Protein AF-A0A2V8STG4-F1 (afdb_monomer)

Sequence (491 aa):
MYKKLTRFVPDDHKTALSLASLYEQQGLMVEARQQYLVAAEAYTRAGETREALDVLRRIADLDPTNTQVRLRLADSYARENLPDLAAEAYTEAGERLAARKEFEPALEAFVKALTLRPASHTALHGLLAAHTALGTADDAAEVLEQAVKERPGDLEVRAMLARAYVEAEDAQRAERATHELVTRDPSSFTLFFDVVRLQLRLGSTDDAARLLAWVAELALTGRQAPALVELAQEILARNPEQVEAHRMLVRAYTSLRDEARLRSALEAFVDAAEATGAVEDERRALTRLVRLAPDEPGHRARLEELGGPLLDEEEEAARAAAAELPTFESFMLDDNSTPTPAGPSDAPAPEFEWNSVAEPPRFDADARRPFGRARPRVRVELCRRASARGRRRVLRRPQRSDGRGRRRPGPLRSTAVSRTTAAELSGVRLRRPRAGRGRARRRVARRRRGRRAHAPAGDRERRLLHRAGLRRHRARHARHARATVRPARRD

Mean predicted aligned error: 19.4 Å

Structure (mmCIF, N/CA/C/O backbone):
data_AF-A0A2V8STG4-F1
#
_entry.id   AF-A0A2V8STG4-F1
#
loop_
_atom_site.group_PDB
_atom_site.id
_atom_site.type_symbol
_atom_site.label_atom_id
_atom_site.label_alt_id
_atom_site.label_comp_id
_atom_site.label_asym_id
_atom_site.label_entity_id
_atom_site.label_seq_id
_atom_site.pdbx_PDB_ins_code
_atom_site.Cartn_x
_atom_site.Cartn_y
_atom_site.Cartn_z
_atom_site.occupancy
_atom_site.B_iso_or_equiv
_atom_site.auth_seq_id
_atom_site.auth_comp_id
_atom_site.auth_asym_id
_atom_site.auth_atom_id
_atom_site.pdbx_PDB_model_num
ATOM 1 N N . MET A 1 1 ? 45.892 4.438 -29.913 1.00 76.31 1 MET A N 1
ATOM 2 C CA . MET A 1 1 ? 45.801 3.800 -31.243 1.00 76.31 1 MET A CA 1
ATOM 3 C C . MET A 1 1 ? 44.356 3.826 -31.754 1.00 76.31 1 MET A C 1
ATOM 5 O O . MET A 1 1 ? 44.105 4.562 -32.698 1.00 76.31 1 MET A O 1
ATOM 9 N N . TYR A 1 2 ? 43.387 3.229 -31.049 1.00 75.00 2 TYR A N 1
ATOM 10 C CA . TYR A 1 2 ? 41.956 3.259 -31.420 1.00 75.00 2 TYR A CA 1
ATOM 11 C C . TYR A 1 2 ? 41.330 4.655 -31.642 1.00 75.00 2 TYR A C 1
ATOM 13 O O . TYR A 1 2 ? 40.653 4.849 -32.641 1.00 75.00 2 TYR A O 1
ATOM 21 N N . LYS A 1 3 ? 41.648 5.676 -30.826 1.00 77.69 3 LYS A N 1
ATOM 22 C CA . LYS A 1 3 ? 41.222 7.081 -31.072 1.00 77.69 3 LYS A CA 1
ATOM 23 C C . LYS A 1 3 ? 41.629 7.646 -32.441 1.00 77.69 3 LYS A C 1
ATOM 25 O O . LYS A 1 3 ? 41.015 8.588 -32.926 1.00 77.69 3 LYS A O 1
ATOM 30 N N . LYS A 1 4 ? 42.744 7.165 -33.005 1.00 79.06 4 LYS A N 1
ATOM 31 C CA . LYS A 1 4 ? 43.197 7.585 -34.336 1.00 79.06 4 LYS A CA 1
ATOM 32 C C . LYS A 1 4 ? 42.418 6.820 -35.407 1.00 79.06 4 LYS A C 1
ATOM 34 O O . LYS A 1 4 ? 42.014 7.437 -36.379 1.00 79.06 4 LYS A O 1
ATOM 39 N N . LEU A 1 5 ? 42.148 5.530 -35.191 1.00 76.19 5 LEU A N 1
ATOM 40 C CA . LEU A 1 5 ? 41.366 4.693 -36.109 1.00 76.19 5 LEU A CA 1
ATOM 41 C C . LEU A 1 5 ? 39.937 5.211 -36.303 1.00 76.19 5 LEU A C 1
ATOM 43 O O . LEU A 1 5 ? 39.507 5.341 -37.442 1.00 76.19 5 LEU A O 1
ATOM 47 N N . THR A 1 6 ? 39.260 5.635 -35.233 1.00 73.56 6 THR A N 1
ATOM 48 C CA . THR A 1 6 ? 37.904 6.207 -35.330 1.00 73.56 6 THR A CA 1
ATOM 49 C C . THR A 1 6 ? 37.845 7.522 -36.116 1.00 73.56 6 THR A C 1
ATOM 51 O O . THR A 1 6 ? 36.788 7.891 -36.616 1.00 73.56 6 THR A O 1
ATOM 54 N N . ARG A 1 7 ? 38.971 8.238 -36.275 1.00 74.88 7 ARG A N 1
ATOM 55 C CA . ARG A 1 7 ? 39.051 9.431 -37.141 1.00 74.88 7 ARG A CA 1
ATOM 56 C C . ARG A 1 7 ? 39.187 9.083 -38.623 1.00 74.88 7 ARG A C 1
ATOM 58 O O . ARG A 1 7 ? 38.776 9.882 -39.454 1.00 74.88 7 ARG A O 1
ATOM 65 N N . PHE A 1 8 ? 39.789 7.937 -38.942 1.00 76.31 8 PHE A N 1
ATOM 66 C CA . PHE A 1 8 ? 40.005 7.491 -40.322 1.00 76.31 8 PHE A CA 1
ATOM 67 C C . PHE A 1 8 ? 38.845 6.645 -40.850 1.00 76.31 8 PHE A C 1
ATOM 69 O O . PHE A 1 8 ? 38.534 6.728 -42.034 1.00 76.31 8 PHE A O 1
ATOM 76 N N . VAL A 1 9 ? 38.186 5.873 -39.980 1.00 74.31 9 VAL A N 1
ATOM 77 C CA . VAL A 1 9 ? 36.999 5.076 -40.316 1.00 74.31 9 VAL A CA 1
ATOM 78 C C . VAL A 1 9 ? 35.902 5.355 -39.279 1.00 74.31 9 VAL A C 1
ATOM 80 O O . VAL A 1 9 ? 35.802 4.644 -38.281 1.00 74.31 9 VAL A O 1
ATOM 83 N N . PRO A 1 10 ? 35.095 6.416 -39.472 1.00 69.00 10 PRO A N 1
ATOM 84 C CA . PRO A 1 10 ? 34.088 6.831 -38.490 1.00 69.00 10 PRO A CA 1
ATOM 85 C C . PRO A 1 10 ? 32.923 5.847 -38.298 1.00 69.00 10 PRO A C 1
ATOM 87 O O . PRO A 1 10 ? 32.288 5.868 -37.249 1.00 69.00 10 PRO A O 1
ATOM 90 N N . ASP A 1 11 ? 32.643 4.995 -39.289 1.00 69.81 11 ASP A N 1
ATOM 91 C CA . ASP A 1 11 ? 31.521 4.039 -39.271 1.00 69.81 11 ASP A CA 1
ATOM 92 C C . ASP A 1 11 ? 31.911 2.621 -38.816 1.00 69.81 11 ASP A C 1
ATOM 94 O O . ASP A 1 11 ? 31.070 1.719 -38.803 1.00 69.81 11 ASP A O 1
ATOM 98 N N . ASP A 1 12 ? 33.166 2.398 -38.415 1.00 82.00 12 ASP A N 1
ATOM 99 C CA . ASP A 1 12 ? 33.587 1.095 -37.902 1.00 82.00 12 ASP A CA 1
ATOM 100 C C . ASP A 1 12 ? 33.153 0.904 -36.439 1.00 82.00 12 ASP A C 1
ATOM 102 O O . ASP A 1 12 ? 33.809 1.313 -35.475 1.00 82.00 12 ASP A O 1
ATOM 106 N N . HIS A 1 13 ? 32.013 0.237 -36.280 1.00 80.56 13 HIS A N 1
ATOM 107 C CA . HIS A 1 13 ? 31.417 -0.095 -34.991 1.00 80.56 13 HIS A CA 1
ATOM 108 C C . HIS A 1 13 ? 32.303 -1.019 -34.133 1.00 80.56 13 HIS A C 1
ATOM 110 O O . HIS A 1 13 ? 32.198 -0.978 -32.905 1.00 80.56 13 HIS A O 1
ATOM 116 N N . LYS A 1 14 ? 33.226 -1.800 -34.722 1.00 85.19 14 LYS A N 1
ATOM 117 C CA . LYS A 1 14 ? 34.108 -2.723 -33.975 1.00 85.19 14 LYS A CA 1
ATOM 118 C C . LYS A 1 14 ? 35.237 -1.985 -33.265 1.00 85.19 14 LYS A C 1
ATOM 120 O O . LYS A 1 14 ? 35.547 -2.285 -32.106 1.00 85.19 14 LYS A O 1
ATOM 125 N N . THR A 1 15 ? 35.839 -0.993 -33.923 1.00 86.19 15 THR A N 1
ATOM 126 C CA . THR A 1 15 ? 36.850 -0.134 -33.287 1.00 86.19 15 THR A CA 1
ATOM 127 C C . THR A 1 15 ? 36.235 0.797 -32.249 1.00 86.19 15 THR A C 1
ATOM 129 O O . THR A 1 15 ? 36.846 0.992 -31.196 1.00 86.19 15 THR A O 1
ATOM 132 N N . ALA A 1 16 ? 35.019 1.304 -32.483 1.00 84.94 16 ALA A N 1
ATOM 133 C CA . ALA A 1 16 ? 34.261 2.056 -31.479 1.00 84.94 16 ALA A CA 1
ATOM 134 C C . ALA A 1 16 ? 33.945 1.200 -30.237 1.00 84.94 16 ALA A C 1
ATOM 136 O O . ALA A 1 16 ? 34.174 1.647 -29.112 1.00 84.94 16 ALA A O 1
ATOM 137 N N . LEU A 1 17 ? 33.517 -0.054 -30.430 1.00 88.69 17 LEU A N 1
ATOM 138 C CA . LEU A 1 17 ? 33.243 -0.995 -29.340 1.00 88.69 17 LEU A CA 1
ATOM 139 C C . LEU A 1 17 ? 34.501 -1.322 -28.523 1.00 88.69 17 LEU A C 1
ATOM 141 O O . LEU A 1 17 ? 34.484 -1.256 -27.296 1.00 88.69 17 LEU A O 1
ATOM 145 N N . SER A 1 18 ? 35.613 -1.607 -29.205 1.00 89.25 18 SER A N 1
ATOM 146 C CA . SER A 1 18 ? 36.900 -1.908 -28.559 1.00 89.25 18 SER A CA 1
ATOM 147 C C . SER A 1 18 ? 37.442 -0.707 -27.776 1.00 89.25 18 SER A C 1
ATOM 149 O O . SER A 1 18 ? 38.043 -0.854 -26.712 1.00 89.25 18 SER A O 1
ATOM 151 N N . LEU A 1 19 ? 37.225 0.511 -28.283 1.00 88.19 19 LEU A N 1
ATOM 152 C CA . LEU A 1 19 ? 37.578 1.734 -27.569 1.00 88.19 19 LEU A CA 1
ATOM 153 C C . LEU A 1 19 ? 36.700 1.927 -26.323 1.00 88.19 19 LEU A C 1
ATOM 155 O O . 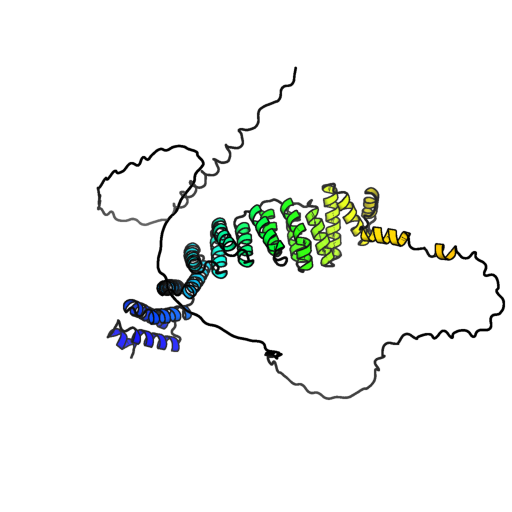LEU A 1 19 ? 37.218 2.310 -25.275 1.00 88.19 19 LEU A O 1
ATOM 159 N N . ALA A 1 20 ? 35.402 1.638 -26.425 1.00 89.94 20 ALA A N 1
ATOM 160 C CA . ALA A 1 20 ? 34.469 1.724 -25.309 1.00 89.94 20 ALA A CA 1
ATOM 161 C C . ALA A 1 20 ? 34.821 0.741 -24.179 1.00 89.94 20 ALA A C 1
ATOM 163 O O . ALA A 1 20 ? 34.893 1.152 -23.021 1.00 89.94 20 ALA A O 1
ATOM 164 N N . SER A 1 21 ? 35.153 -0.513 -24.509 1.00 90.25 21 SER A N 1
ATOM 165 C CA . SER A 1 21 ? 35.568 -1.513 -23.516 1.00 90.25 21 SER A CA 1
ATOM 166 C C . SER A 1 21 ? 36.884 -1.153 -22.821 1.00 90.25 21 SER A C 1
ATOM 168 O O . SER A 1 21 ? 37.057 -1.429 -21.637 1.00 90.25 21 SER A O 1
ATOM 170 N N . LEU A 1 22 ? 37.815 -0.504 -23.530 1.00 91.00 22 LEU A N 1
ATOM 171 C CA . LEU A 1 22 ? 39.060 -0.017 -22.926 1.00 91.00 22 LEU A CA 1
ATOM 172 C C . LEU A 1 22 ? 38.809 1.131 -21.944 1.00 91.00 22 LEU A C 1
ATOM 174 O O . LEU A 1 22 ? 39.440 1.175 -20.891 1.00 91.00 22 LEU A O 1
ATOM 178 N N . TYR A 1 23 ? 37.889 2.046 -22.257 1.00 92.12 23 TYR A N 1
ATOM 179 C CA . TYR A 1 23 ? 37.500 3.093 -21.311 1.00 92.12 23 TYR A CA 1
ATOM 180 C C . TYR A 1 23 ? 36.782 2.538 -20.088 1.00 92.12 23 TYR A C 1
ATOM 182 O O . TYR A 1 23 ? 37.031 2.999 -18.978 1.00 92.12 23 TYR A O 1
ATOM 190 N N . GLU A 1 24 ? 35.944 1.522 -20.279 1.00 91.50 24 GLU A N 1
ATOM 191 C CA . GLU A 1 24 ? 35.280 0.829 -19.182 1.00 91.50 24 GLU A CA 1
ATOM 192 C C . GLU A 1 24 ? 36.296 0.174 -18.234 1.00 91.50 24 GLU A C 1
ATOM 194 O O . GLU A 1 24 ? 36.226 0.380 -17.025 1.00 91.50 24 GLU A O 1
ATOM 199 N N . GLN A 1 25 ? 37.303 -0.527 -18.770 1.00 92.00 25 GLN A N 1
ATOM 200 C CA . GLN A 1 25 ? 38.393 -1.105 -17.969 1.00 92.00 25 GLN A CA 1
ATOM 201 C C . GLN A 1 25 ? 39.206 -0.049 -17.208 1.00 92.00 25 GLN A C 1
ATOM 203 O O . GLN A 1 25 ? 39.742 -0.330 -16.139 1.00 92.00 25 GLN A O 1
ATOM 208 N N . GLN A 1 26 ? 39.300 1.166 -17.749 1.00 92.50 26 GLN A N 1
ATOM 209 C CA . GLN A 1 26 ? 39.974 2.300 -17.111 1.00 92.50 26 GLN A CA 1
ATOM 210 C C . GLN A 1 26 ? 39.094 3.026 -16.079 1.00 92.50 26 GLN A C 1
ATOM 212 O O . GLN A 1 26 ? 39.573 3.954 -15.432 1.00 92.50 26 GLN A O 1
ATOM 217 N N . GLY A 1 27 ? 37.822 2.640 -15.924 1.00 89.56 27 GLY A N 1
ATOM 218 C CA . GLY A 1 27 ? 36.860 3.305 -15.038 1.00 89.56 27 GLY A CA 1
ATOM 219 C C . GLY A 1 27 ? 36.310 4.630 -15.581 1.00 89.56 27 GLY A C 1
ATOM 220 O O . GLY A 1 27 ? 35.615 5.352 -14.867 1.00 89.56 27 GLY A O 1
ATOM 221 N N . LEU A 1 28 ? 36.587 4.961 -16.845 1.00 90.88 28 LEU A N 1
ATOM 222 C CA . LEU A 1 28 ? 36.121 6.177 -17.516 1.00 90.88 28 LEU A CA 1
ATOM 223 C C . LEU A 1 28 ? 34.695 5.975 -18.050 1.00 90.88 28 LEU A C 1
ATOM 225 O O . LEU A 1 28 ? 34.463 5.823 -19.251 1.00 90.88 28 LEU A O 1
ATOM 229 N N . MET A 1 29 ? 33.727 5.925 -17.130 1.00 86.81 29 MET A N 1
ATOM 230 C CA . MET A 1 29 ? 32.341 5.528 -17.423 1.00 86.81 29 MET A CA 1
ATOM 231 C C . MET A 1 29 ? 31.630 6.467 -18.409 1.00 86.81 29 MET A C 1
ATOM 233 O O . MET A 1 29 ? 30.839 6.017 -19.239 1.00 86.81 29 MET A O 1
ATOM 237 N N . VAL A 1 30 ? 31.911 7.773 -18.354 1.00 87.88 30 VAL A N 1
ATOM 238 C CA . VAL A 1 30 ? 31.262 8.772 -19.220 1.00 87.88 30 VAL A CA 1
ATOM 239 C C . VAL A 1 30 ? 31.726 8.614 -20.669 1.00 87.88 30 VAL A C 1
ATOM 241 O O . VAL A 1 30 ? 30.902 8.604 -21.588 1.00 87.88 30 VAL A O 1
ATOM 244 N N . GLU A 1 31 ? 33.031 8.451 -20.876 1.00 88.94 31 GLU A N 1
ATOM 245 C CA . GLU A 1 31 ? 33.661 8.244 -22.177 1.00 88.94 31 GLU A CA 1
ATOM 246 C C . GLU A 1 31 ? 33.313 6.872 -22.756 1.00 88.94 31 GLU A C 1
ATOM 248 O O . GLU A 1 31 ? 32.994 6.777 -23.944 1.00 88.94 31 GLU A O 1
ATOM 253 N N . ALA A 1 32 ? 33.309 5.827 -21.921 1.00 90.12 32 ALA A N 1
ATOM 254 C CA . ALA A 1 32 ? 32.867 4.489 -22.306 1.00 90.12 32 ALA A CA 1
ATOM 255 C C . ALA A 1 32 ? 31.435 4.535 -22.852 1.00 90.12 32 ALA A C 1
ATOM 257 O O . ALA A 1 32 ? 31.185 4.100 -23.976 1.00 90.12 32 ALA A O 1
ATOM 258 N N . ARG A 1 33 ? 30.510 5.166 -22.115 1.00 88.00 33 ARG A N 1
ATOM 259 C CA . ARG A 1 33 ? 29.108 5.335 -22.523 1.00 88.00 33 ARG A CA 1
ATOM 260 C C . ARG A 1 33 ? 28.967 6.037 -23.872 1.00 88.00 33 ARG A C 1
ATOM 262 O O . ARG A 1 33 ? 28.189 5.593 -24.712 1.00 88.00 33 ARG A O 1
ATOM 269 N N . GLN A 1 34 ? 29.695 7.134 -24.088 1.00 87.44 34 GLN A N 1
ATOM 270 C CA . GLN A 1 34 ? 29.643 7.870 -25.356 1.00 87.44 34 GLN A CA 1
ATOM 271 C C . GLN A 1 34 ? 30.086 7.000 -26.536 1.00 87.44 34 GLN A C 1
ATOM 273 O O . GLN A 1 34 ? 29.432 7.008 -27.575 1.00 87.44 34 GLN A O 1
ATOM 278 N N . GLN A 1 35 ? 31.168 6.233 -26.378 1.00 89.19 35 GLN A N 1
ATOM 279 C CA . GLN A 1 35 ? 31.650 5.351 -27.44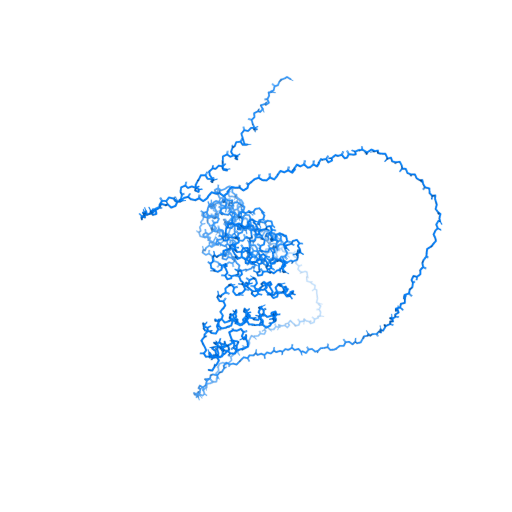3 1.00 89.19 35 GLN A CA 1
ATOM 280 C C . GLN A 1 35 ? 30.721 4.157 -27.675 1.00 89.19 35 GLN A C 1
ATOM 282 O O . GLN A 1 35 ? 30.473 3.798 -28.824 1.00 89.19 35 GLN A O 1
ATOM 287 N N . TYR A 1 36 ? 30.141 3.593 -26.614 1.00 91.31 36 TYR A N 1
ATOM 288 C CA . TYR A 1 36 ? 29.130 2.551 -26.751 1.00 91.31 36 TYR A CA 1
ATOM 289 C C . TYR A 1 36 ? 27.875 3.055 -27.480 1.00 91.31 36 TYR A C 1
ATOM 291 O O . TYR A 1 36 ? 27.340 2.327 -28.310 1.00 91.31 36 TYR A O 1
ATOM 299 N N . LEU A 1 37 ? 27.421 4.295 -27.249 1.00 88.25 37 LEU A N 1
ATOM 300 C CA . LEU A 1 37 ? 26.289 4.872 -27.992 1.00 88.25 37 LEU A CA 1
ATOM 301 C C . LEU A 1 37 ? 26.578 4.970 -29.496 1.00 88.25 37 LEU A C 1
ATOM 303 O O . LEU A 1 37 ? 25.735 4.582 -30.302 1.00 88.25 37 LEU A O 1
ATOM 307 N N . VAL A 1 38 ? 27.777 5.431 -29.868 1.00 88.44 38 VAL A N 1
ATOM 308 C CA . VAL A 1 38 ? 28.204 5.491 -31.277 1.00 88.44 38 VAL A CA 1
ATOM 309 C C . VAL A 1 38 ? 28.237 4.091 -31.893 1.00 88.44 38 VAL A C 1
ATOM 311 O O . VAL A 1 38 ? 27.729 3.896 -32.998 1.00 88.44 38 VAL A O 1
ATOM 314 N N . ALA A 1 39 ? 28.779 3.106 -31.169 1.00 89.50 39 ALA A N 1
ATOM 315 C CA . ALA A 1 39 ? 28.804 1.718 -31.619 1.00 89.50 39 ALA A CA 1
ATOM 316 C C . ALA A 1 39 ? 27.383 1.156 -31.802 1.00 89.50 39 ALA A C 1
ATOM 318 O O . ALA A 1 39 ? 27.086 0.602 -32.856 1.00 89.50 39 ALA A O 1
ATOM 319 N N . ALA A 1 40 ? 26.481 1.354 -30.833 1.00 88.69 40 ALA A N 1
ATOM 320 C CA . ALA A 1 40 ? 25.094 0.889 -30.904 1.00 88.69 40 ALA A CA 1
ATOM 321 C C . ALA A 1 40 ? 24.333 1.486 -32.098 1.00 88.69 40 ALA A C 1
ATOM 323 O O . ALA A 1 40 ? 23.636 0.768 -32.817 1.00 88.69 40 ALA A O 1
ATOM 324 N N . GLU A 1 41 ? 24.476 2.791 -32.348 1.00 86.50 41 GLU A N 1
ATOM 325 C CA . GLU A 1 41 ? 23.840 3.458 -33.491 1.00 86.50 41 GLU A CA 1
ATOM 326 C C . GLU A 1 41 ? 24.407 2.969 -34.831 1.00 86.50 41 GLU A C 1
ATOM 328 O O . GLU A 1 41 ? 23.665 2.843 -35.807 1.00 86.50 41 GLU A O 1
ATOM 333 N N . ALA A 1 42 ? 25.702 2.655 -34.893 1.00 87.88 42 ALA A N 1
ATOM 334 C CA . ALA A 1 42 ? 26.329 2.080 -36.078 1.00 87.88 42 ALA A CA 1
ATOM 335 C C . ALA A 1 42 ? 25.895 0.620 -36.327 1.00 87.88 42 ALA A C 1
ATOM 337 O O . ALA A 1 42 ? 25.527 0.306 -37.458 1.00 87.88 42 ALA A O 1
ATOM 338 N N . TYR A 1 43 ? 25.820 -0.234 -35.297 1.00 89.19 43 TYR A N 1
ATOM 339 C CA . TYR A 1 43 ? 25.263 -1.594 -35.415 1.00 89.19 43 TYR A CA 1
ATOM 340 C C . TYR A 1 43 ? 23.790 -1.573 -35.848 1.00 89.19 43 TYR A C 1
ATOM 342 O O . TYR A 1 43 ? 23.387 -2.316 -36.742 1.00 89.19 43 TYR A O 1
ATOM 350 N N . THR A 1 44 ? 22.997 -0.645 -35.301 1.00 86.75 44 THR A N 1
ATOM 351 C CA . THR A 1 44 ? 21.588 -0.467 -35.694 1.00 86.75 44 THR A CA 1
ATOM 352 C C . THR A 1 44 ? 21.461 -0.065 -37.168 1.00 86.75 44 THR A C 1
ATOM 354 O O . THR A 1 44 ? 20.591 -0.572 -37.871 1.00 86.75 44 THR A O 1
ATOM 357 N N . ARG A 1 45 ? 22.336 0.826 -37.665 1.00 87.00 45 ARG A N 1
ATOM 358 C CA . ARG A 1 45 ? 22.381 1.213 -39.089 1.00 87.00 45 ARG A CA 1
ATOM 359 C C . ARG A 1 45 ? 22.851 0.076 -39.997 1.00 87.00 45 ARG A C 1
ATOM 361 O O . ARG A 1 45 ? 22.378 -0.014 -41.125 1.00 87.00 45 ARG A O 1
ATOM 368 N N . ALA A 1 46 ? 23.755 -0.771 -39.511 1.00 87.50 46 ALA A N 1
ATOM 369 C CA . ALA A 1 46 ? 24.244 -1.946 -40.228 1.00 87.50 46 ALA A CA 1
ATOM 370 C C . ALA A 1 46 ? 23.213 -3.092 -40.286 1.00 87.50 46 ALA A C 1
ATOM 372 O O . ALA A 1 46 ? 23.372 -4.010 -41.086 1.00 87.50 46 ALA A O 1
ATOM 373 N N . GLY A 1 47 ? 22.149 -3.035 -39.475 1.00 85.50 47 GLY A N 1
ATOM 374 C CA . GLY A 1 47 ? 21.155 -4.107 -39.356 1.00 85.50 47 GLY A CA 1
ATOM 375 C C . GLY A 1 47 ? 21.614 -5.280 -38.483 1.00 85.50 47 GLY A C 1
ATOM 376 O O . GLY A 1 47 ? 20.945 -6.309 -38.435 1.00 85.50 47 GLY A O 1
ATOM 377 N N . GLU A 1 48 ? 22.737 -5.128 -37.781 1.00 88.38 48 GLU A N 1
ATOM 378 C CA . GLU A 1 48 ? 23.279 -6.096 -36.825 1.00 88.38 48 GLU A CA 1
ATOM 379 C C . GLU A 1 48 ? 22.563 -5.925 -35.473 1.00 88.38 48 GLU A C 1
ATOM 381 O O . GLU A 1 48 ? 23.082 -5.339 -34.518 1.00 88.38 48 GLU A O 1
ATOM 386 N N . THR A 1 49 ? 21.294 -6.352 -35.411 1.00 85.38 49 THR A N 1
ATOM 387 C CA . THR A 1 49 ? 20.425 -6.035 -34.266 1.00 85.38 49 THR A CA 1
ATOM 388 C C . THR A 1 49 ? 20.860 -6.710 -32.966 1.00 85.38 49 THR A C 1
ATOM 390 O O . THR A 1 49 ? 20.667 -6.144 -31.892 1.00 85.38 49 THR A O 1
ATOM 393 N N . ARG A 1 50 ? 21.458 -7.905 -33.025 1.00 86.56 50 ARG A N 1
ATOM 394 C CA . ARG A 1 50 ? 21.868 -8.648 -31.819 1.00 86.56 50 ARG A CA 1
ATOM 395 C C . ARG A 1 50 ? 23.024 -7.949 -31.113 1.00 86.56 50 ARG A C 1
ATOM 397 O O . ARG A 1 50 ? 22.956 -7.692 -29.917 1.00 86.56 50 ARG A O 1
ATOM 404 N N . GLU A 1 51 ? 24.030 -7.563 -31.881 1.00 88.50 51 GLU A N 1
ATOM 405 C CA . GLU A 1 51 ? 25.189 -6.812 -31.424 1.00 88.50 51 GLU A CA 1
ATOM 406 C C . GLU A 1 51 ? 24.761 -5.430 -30.915 1.00 88.50 51 GLU A C 1
ATOM 408 O O . GLU A 1 51 ? 25.205 -4.993 -29.853 1.00 88.50 51 GLU A O 1
ATOM 413 N N . ALA A 1 52 ? 23.825 -4.764 -31.606 1.00 88.44 52 ALA A N 1
ATOM 414 C CA . ALA A 1 52 ? 23.248 -3.507 -31.132 1.00 88.44 52 ALA A CA 1
ATOM 415 C C . ALA A 1 52 ? 22.566 -3.657 -29.758 1.00 88.44 52 ALA A C 1
ATOM 417 O O . ALA A 1 52 ? 22.758 -2.805 -28.887 1.00 88.44 52 ALA A O 1
ATOM 418 N N . LEU A 1 53 ? 21.799 -4.732 -29.546 1.00 89.00 53 LEU A N 1
ATOM 419 C CA . LEU A 1 53 ? 21.137 -5.025 -28.270 1.00 89.00 53 LEU A CA 1
ATOM 420 C C . LEU A 1 53 ? 22.141 -5.290 -27.145 1.00 89.00 53 LEU A C 1
ATOM 422 O O . LEU A 1 53 ? 21.976 -4.744 -26.054 1.00 89.00 53 LEU A O 1
ATOM 426 N N . ASP A 1 54 ? 23.195 -6.063 -27.408 1.00 89.69 54 ASP A N 1
ATOM 427 C CA . ASP A 1 54 ? 24.243 -6.343 -26.420 1.00 89.69 54 ASP A CA 1
ATOM 428 C C . ASP A 1 54 ? 24.963 -5.060 -25.987 1.00 89.69 54 ASP A C 1
ATOM 430 O O . ASP A 1 54 ? 25.184 -4.826 -24.793 1.00 89.69 54 ASP A O 1
ATOM 434 N N . VAL A 1 55 ? 25.267 -4.178 -26.946 1.00 90.44 55 VAL A N 1
ATOM 435 C CA . VAL A 1 55 ? 25.872 -2.874 -26.656 1.00 90.44 55 VAL A CA 1
ATOM 436 C C . VAL A 1 55 ? 24.911 -1.983 -25.868 1.00 90.44 55 VAL A C 1
ATOM 438 O O . VAL A 1 55 ? 25.315 -1.386 -24.871 1.00 90.44 55 VAL A O 1
ATOM 441 N N . LEU A 1 56 ? 23.633 -1.909 -26.255 1.00 90.00 56 LEU A N 1
ATOM 442 C CA . LEU A 1 56 ? 22.622 -1.135 -25.525 1.00 90.00 56 LEU A CA 1
ATOM 443 C C . LEU A 1 56 ? 22.420 -1.648 -24.095 1.00 90.00 56 LEU A C 1
ATOM 445 O O . LEU A 1 56 ? 22.295 -0.835 -23.176 1.00 90.00 56 LEU A O 1
ATOM 449 N N . ARG A 1 57 ? 22.443 -2.970 -23.886 1.00 90.00 57 ARG A N 1
ATOM 450 C CA . ARG A 1 57 ? 22.399 -3.569 -22.548 1.00 90.00 57 ARG A CA 1
ATOM 451 C C . ARG A 1 57 ? 23.602 -3.129 -21.727 1.00 90.00 57 ARG A C 1
ATOM 453 O O . ARG A 1 57 ? 23.429 -2.673 -20.602 1.00 90.00 57 ARG A O 1
ATOM 460 N N . ARG A 1 58 ? 24.807 -3.153 -22.311 1.00 89.44 58 ARG A N 1
ATOM 461 C CA . ARG A 1 58 ? 26.010 -2.701 -21.603 1.00 89.44 58 ARG A CA 1
ATOM 462 C C . ARG A 1 58 ? 25.929 -1.233 -21.199 1.00 89.44 58 ARG A C 1
ATOM 464 O O . ARG A 1 58 ? 26.336 -0.880 -20.098 1.00 89.44 58 ARG A O 1
ATOM 471 N N . ILE A 1 59 ? 25.359 -0.381 -22.049 1.00 89.31 59 ILE A N 1
ATOM 472 C CA . ILE A 1 59 ? 25.126 1.029 -21.711 1.00 89.31 59 ILE A CA 1
ATOM 473 C C . ILE A 1 59 ? 24.143 1.161 -20.543 1.00 89.31 59 ILE A C 1
ATOM 475 O O . ILE A 1 59 ? 24.384 1.967 -19.645 1.00 89.31 59 ILE A O 1
ATOM 479 N N . ALA A 1 60 ? 23.052 0.391 -20.551 1.00 87.31 60 ALA A N 1
ATOM 480 C CA . ALA A 1 60 ? 22.053 0.410 -19.485 1.00 87.31 60 ALA A CA 1
ATOM 481 C C . ALA A 1 60 ? 22.611 -0.091 -18.139 1.00 87.31 60 ALA A C 1
ATOM 483 O O . ALA A 1 60 ? 22.214 0.430 -17.095 1.00 87.31 60 ALA A O 1
ATOM 484 N N . ASP A 1 61 ? 23.550 -1.042 -18.166 1.00 86.31 61 ASP A N 1
ATOM 485 C CA . ASP A 1 61 ? 24.263 -1.537 -16.981 1.00 86.31 61 ASP A CA 1
ATOM 486 C C . ASP A 1 61 ? 25.244 -0.490 -16.423 1.00 86.31 61 ASP A C 1
ATOM 488 O O . ASP A 1 61 ? 25.337 -0.299 -15.211 1.00 86.31 61 ASP A O 1
ATOM 492 N N . LEU A 1 62 ? 25.977 0.203 -17.306 1.00 85.69 62 LEU A N 1
ATOM 493 C CA . LEU A 1 62 ? 26.973 1.218 -16.932 1.00 85.69 62 LEU A CA 1
ATOM 494 C C . LEU A 1 62 ? 26.347 2.502 -16.401 1.00 85.69 62 LEU A C 1
ATOM 496 O O . LEU A 1 62 ? 26.883 3.138 -15.494 1.00 85.69 62 LEU A O 1
ATOM 500 N N . ASP A 1 63 ? 25.223 2.899 -16.988 1.00 83.19 63 ASP A N 1
ATOM 501 C CA . ASP A 1 63 ? 24.460 4.054 -16.558 1.00 83.19 63 ASP A CA 1
ATOM 502 C C . ASP A 1 63 ? 23.007 3.650 -16.328 1.00 83.19 63 ASP A C 1
ATOM 504 O O . ASP A 1 63 ? 22.137 3.922 -17.169 1.00 83.19 63 ASP A O 1
ATOM 508 N N . PRO A 1 64 ? 22.712 3.068 -15.148 1.00 82.75 64 PRO A N 1
ATOM 509 C CA . PRO A 1 64 ? 21.348 2.753 -14.781 1.00 82.75 64 PRO A CA 1
ATOM 510 C C . PRO A 1 64 ? 20.459 3.985 -14.883 1.00 82.75 64 PRO A C 1
ATOM 512 O O . PRO A 1 64 ? 19.278 3.830 -15.171 1.00 82.75 64 PRO A O 1
ATOM 515 N N . THR A 1 65 ? 21.011 5.197 -14.703 1.00 84.56 65 THR A N 1
ATOM 516 C CA . THR A 1 65 ? 20.270 6.459 -14.698 1.00 84.56 65 THR A CA 1
ATOM 517 C C . THR A 1 65 ? 19.723 6.901 -16.036 1.00 84.56 65 THR A C 1
ATOM 519 O O . THR A 1 65 ? 18.767 7.681 -16.073 1.00 84.56 65 THR A O 1
ATOM 522 N N . ASN A 1 66 ? 20.234 6.370 -17.135 1.00 86.06 66 ASN A N 1
ATOM 523 C CA . ASN A 1 66 ? 19.788 6.783 -18.447 1.00 86.06 66 ASN A CA 1
ATOM 524 C C . ASN A 1 66 ? 18.507 6.055 -18.881 1.00 86.06 66 ASN A C 1
ATOM 526 O O . ASN A 1 66 ? 18.538 5.033 -19.569 1.00 86.06 66 ASN A O 1
ATOM 530 N N . THR A 1 67 ? 17.355 6.626 -18.524 1.00 89.25 67 THR A N 1
ATOM 531 C CA . THR A 1 67 ? 16.044 6.089 -18.909 1.00 89.25 67 THR A CA 1
ATOM 532 C C . THR A 1 67 ? 15.858 6.023 -20.430 1.00 89.25 67 THR A C 1
ATOM 534 O O . THR A 1 67 ? 15.249 5.084 -20.932 1.00 89.25 67 THR A O 1
ATOM 537 N N . GLN A 1 68 ? 16.423 6.968 -21.191 1.00 88.88 68 GLN A N 1
ATOM 538 C CA . GLN A 1 68 ? 16.261 7.000 -22.647 1.00 88.88 68 GLN A CA 1
ATOM 539 C C . GLN A 1 68 ? 16.901 5.784 -23.325 1.00 88.88 68 GLN A C 1
ATOM 541 O O . GLN A 1 68 ? 16.333 5.239 -24.271 1.00 88.88 68 GLN A O 1
ATOM 546 N N . VAL A 1 69 ? 18.075 5.353 -22.851 1.00 89.00 69 VAL A N 1
ATOM 547 C CA . VAL A 1 69 ? 18.737 4.143 -23.363 1.00 89.00 69 VAL A CA 1
ATOM 548 C C . VAL A 1 69 ? 17.908 2.909 -23.038 1.00 89.00 69 VAL A C 1
ATOM 550 O O . VAL A 1 69 ? 17.726 2.057 -23.901 1.00 89.00 69 VAL A O 1
ATOM 553 N N . ARG A 1 70 ? 17.350 2.842 -21.828 1.00 90.81 70 ARG A N 1
ATOM 554 C CA . ARG A 1 70 ? 16.507 1.724 -21.402 1.00 90.81 70 ARG A CA 1
ATOM 555 C C . ARG A 1 70 ? 15.211 1.622 -22.216 1.00 90.81 70 ARG A C 1
ATOM 557 O O . ARG A 1 70 ? 14.854 0.529 -22.637 1.00 90.81 70 ARG A O 1
ATOM 564 N N . LEU A 1 71 ? 14.573 2.751 -22.540 1.00 92.88 71 LEU A N 1
ATOM 565 C CA . LEU A 1 71 ? 13.429 2.786 -23.462 1.00 92.88 71 LEU A CA 1
ATOM 566 C C . LEU A 1 71 ? 13.812 2.326 -24.875 1.00 92.88 71 LEU A C 1
ATOM 568 O O . LEU A 1 71 ? 13.108 1.510 -25.458 1.00 92.88 71 LEU A O 1
ATOM 572 N N . ARG A 1 72 ? 14.957 2.784 -25.407 1.00 90.50 72 ARG A N 1
ATOM 573 C CA . ARG A 1 72 ? 15.464 2.321 -26.715 1.00 90.50 72 ARG A CA 1
ATOM 574 C C . ARG A 1 72 ? 15.749 0.817 -26.718 1.00 90.50 72 ARG A C 1
ATOM 576 O O . ARG A 1 72 ? 15.475 0.149 -27.714 1.00 90.50 72 ARG A O 1
ATOM 583 N N . LEU A 1 73 ? 16.296 0.292 -25.622 1.00 91.75 73 LEU A N 1
ATOM 584 C CA . LEU A 1 73 ? 16.535 -1.137 -25.435 1.00 91.75 73 LEU A CA 1
ATOM 585 C C . LEU A 1 73 ? 15.207 -1.912 -25.421 1.00 91.75 73 LEU A C 1
ATOM 587 O O . LEU A 1 73 ? 15.076 -2.893 -26.147 1.00 91.75 73 LEU A O 1
ATOM 591 N N . ALA A 1 74 ? 14.203 -1.426 -24.687 1.00 93.12 74 ALA A N 1
ATOM 592 C CA . ALA A 1 74 ? 12.868 -2.020 -24.639 1.00 93.12 74 ALA A CA 1
ATOM 593 C C . ALA A 1 74 ? 12.165 -2.022 -26.011 1.00 93.12 74 ALA A C 1
ATOM 595 O O . ALA A 1 74 ? 11.652 -3.056 -26.441 1.00 93.12 74 ALA A O 1
ATOM 596 N N . ASP A 1 75 ? 12.203 -0.899 -26.742 1.00 92.56 75 ASP A N 1
ATOM 597 C CA . ASP A 1 75 ? 11.685 -0.797 -28.115 1.00 92.56 75 ASP A CA 1
ATOM 598 C C . ASP A 1 75 ? 12.385 -1.801 -29.052 1.00 92.56 75 ASP A C 1
ATOM 600 O O . ASP A 1 75 ? 11.748 -2.391 -29.927 1.00 92.56 75 ASP A O 1
ATOM 604 N N . SER A 1 76 ? 13.694 -2.003 -28.877 1.00 90.94 76 SER A N 1
ATOM 605 C CA . SER A 1 76 ? 14.487 -2.923 -29.700 1.00 90.94 76 SER A CA 1
ATOM 606 C C . SER A 1 76 ? 14.166 -4.388 -29.379 1.00 90.94 76 SER A C 1
ATOM 608 O O . SER A 1 76 ? 13.935 -5.167 -30.301 1.00 90.94 76 SER A O 1
ATOM 610 N N . TYR A 1 77 ? 14.033 -4.754 -28.098 1.00 93.69 77 TYR A N 1
ATOM 611 C CA . TYR A 1 77 ? 13.559 -6.085 -27.698 1.00 93.69 77 TYR A CA 1
ATOM 612 C C . TYR A 1 77 ? 12.145 -6.380 -28.213 1.00 93.69 77 TYR A C 1
ATOM 614 O O . TYR A 1 77 ? 11.876 -7.490 -28.673 1.00 93.69 77 TYR A O 1
ATOM 622 N N . ALA A 1 78 ? 11.252 -5.386 -28.195 1.00 92.69 78 ALA A N 1
ATOM 623 C CA . ALA A 1 78 ? 9.896 -5.543 -28.710 1.00 92.69 78 ALA A CA 1
ATOM 624 C C . ALA A 1 78 ? 9.881 -5.813 -30.227 1.00 92.69 78 ALA A C 1
ATOM 626 O O . ALA A 1 78 ? 9.093 -6.634 -30.692 1.00 92.69 78 ALA A O 1
ATOM 627 N N . ARG A 1 79 ? 10.769 -5.170 -31.003 1.00 90.31 79 ARG A N 1
ATOM 628 C CA . ARG A 1 79 ? 10.904 -5.409 -32.456 1.00 90.31 79 ARG A CA 1
ATOM 629 C C . ARG A 1 79 ? 11.472 -6.785 -32.787 1.00 90.31 79 ARG A C 1
ATOM 631 O O . ARG A 1 79 ? 11.051 -7.389 -33.767 1.00 90.31 79 ARG A O 1
ATOM 638 N N . GLU A 1 80 ? 12.386 -7.282 -31.961 1.00 90.06 80 GLU A N 1
ATOM 639 C CA . GLU A 1 80 ? 13.012 -8.600 -32.122 1.00 90.06 80 GLU A CA 1
ATOM 640 C C . GLU A 1 80 ? 12.144 -9.756 -31.584 1.00 90.06 80 GLU A C 1
ATOM 642 O O . GLU A 1 80 ? 12.603 -10.894 -31.509 1.00 90.06 80 GLU A O 1
ATOM 647 N N . ASN A 1 81 ? 10.877 -9.493 -31.232 1.00 91.25 81 ASN A N 1
ATOM 648 C CA . ASN A 1 81 ? 9.941 -10.467 -30.659 1.00 91.25 81 ASN A CA 1
ATOM 649 C C . ASN A 1 81 ? 10.454 -11.129 -29.366 1.00 91.25 81 ASN A C 1
ATOM 651 O O . ASN A 1 81 ? 10.240 -12.321 -29.140 1.00 91.25 81 ASN A O 1
ATOM 655 N N . LEU A 1 82 ? 11.100 -10.347 -28.494 1.00 92.25 82 LEU A N 1
ATOM 656 C CA . LEU A 1 82 ? 11.510 -10.753 -27.147 1.00 92.25 82 LEU A CA 1
ATOM 657 C C . LEU A 1 82 ? 10.612 -10.060 -26.102 1.00 92.25 82 LEU A C 1
ATOM 659 O O . LEU A 1 82 ? 11.058 -9.121 -25.437 1.00 92.25 82 LEU A O 1
ATOM 663 N N . PRO A 1 83 ? 9.334 -10.474 -25.962 1.00 92.19 83 PRO A N 1
ATOM 664 C CA . PRO A 1 83 ? 8.337 -9.743 -25.177 1.00 92.19 83 PRO A CA 1
ATOM 665 C C . PRO A 1 83 ? 8.677 -9.687 -23.687 1.00 92.19 83 PRO A C 1
ATOM 667 O O . PRO A 1 83 ? 8.414 -8.674 -23.048 1.00 92.19 83 PRO A O 1
ATOM 670 N N . ASP A 1 84 ? 9.303 -10.733 -23.147 1.00 92.31 84 ASP A N 1
ATOM 671 C CA . ASP A 1 84 ? 9.656 -10.799 -21.731 1.00 92.31 84 ASP A CA 1
ATOM 672 C C . ASP A 1 84 ? 10.726 -9.769 -21.345 1.00 92.31 84 ASP A C 1
ATOM 674 O O . ASP A 1 84 ? 10.526 -8.961 -20.438 1.00 92.31 84 ASP A O 1
ATOM 678 N N . LEU A 1 85 ? 11.826 -9.738 -22.103 1.00 92.12 85 LEU A N 1
ATOM 679 C CA . LEU A 1 85 ? 12.912 -8.775 -21.903 1.00 92.12 85 LEU A CA 1
ATOM 680 C C . LEU A 1 85 ? 12.458 -7.342 -22.200 1.00 92.12 85 LEU A C 1
ATOM 682 O O . LEU A 1 85 ? 12.875 -6.399 -21.528 1.00 92.12 85 LEU A O 1
ATOM 686 N N . ALA A 1 86 ? 11.584 -7.168 -23.195 1.00 94.56 86 ALA A N 1
ATOM 687 C CA . ALA A 1 86 ? 10.984 -5.876 -23.495 1.00 94.56 86 ALA A CA 1
ATOM 688 C C . ALA A 1 86 ? 10.098 -5.382 -22.341 1.00 94.56 86 ALA A C 1
ATOM 690 O O . ALA A 1 86 ? 10.231 -4.229 -21.935 1.00 94.56 86 ALA A O 1
ATOM 691 N N . ALA A 1 87 ? 9.234 -6.238 -21.784 1.00 94.88 87 ALA A N 1
ATOM 692 C CA . ALA A 1 87 ? 8.367 -5.889 -20.661 1.00 94.88 87 ALA A CA 1
ATOM 693 C C . ALA A 1 87 ? 9.172 -5.496 -19.413 1.00 94.88 87 ALA A C 1
ATOM 695 O O . ALA A 1 87 ? 8.854 -4.496 -18.769 1.00 94.88 87 ALA A O 1
ATOM 696 N N . GLU A 1 88 ? 10.242 -6.230 -19.100 1.00 93.62 88 GLU A N 1
ATOM 697 C CA . GLU A 1 88 ? 11.164 -5.895 -18.005 1.00 93.62 88 GLU A CA 1
ATOM 698 C C . GLU A 1 88 ? 11.840 -4.542 -18.228 1.00 93.62 88 GLU A C 1
ATOM 700 O O . GLU A 1 88 ? 11.756 -3.663 -17.371 1.00 93.62 88 GLU A O 1
ATOM 705 N N . ALA A 1 89 ? 12.418 -4.318 -19.411 1.00 93.19 89 ALA A N 1
ATOM 706 C CA . ALA A 1 89 ? 13.077 -3.055 -19.729 1.00 93.19 89 ALA A CA 1
ATOM 707 C C . ALA A 1 89 ? 12.107 -1.855 -19.704 1.00 93.19 89 ALA A C 1
ATOM 709 O O . ALA A 1 89 ? 12.479 -0.779 -19.231 1.00 93.19 89 ALA A O 1
ATOM 710 N N . TYR A 1 90 ? 10.859 -2.023 -20.162 1.00 96.44 90 TYR A N 1
ATOM 711 C CA . TYR A 1 90 ? 9.822 -0.994 -20.033 1.00 96.44 90 TYR A CA 1
ATOM 712 C C . TYR A 1 90 ? 9.417 -0.743 -18.580 1.00 96.44 90 TYR A C 1
ATOM 714 O O . TYR A 1 90 ? 9.251 0.414 -18.201 1.00 96.44 90 TYR A O 1
ATOM 722 N N . THR A 1 91 ? 9.292 -1.794 -17.766 1.00 96.06 91 THR A N 1
ATOM 723 C CA . THR A 1 91 ? 8.947 -1.667 -16.341 1.00 96.06 91 THR A CA 1
ATOM 724 C C . THR A 1 91 ? 10.032 -0.898 -15.598 1.00 96.06 91 THR A C 1
ATOM 726 O O . THR A 1 91 ? 9.741 0.106 -14.955 1.00 96.06 91 THR A O 1
ATOM 729 N N . GLU A 1 92 ? 11.298 -1.282 -15.781 1.00 93.50 92 GLU A N 1
ATOM 730 C CA . GLU A 1 92 ? 12.434 -0.571 -15.194 1.00 93.50 92 GLU A CA 1
ATOM 731 C C . GLU A 1 92 ? 12.502 0.883 -15.690 1.00 93.50 92 GLU A C 1
ATOM 733 O O . GLU A 1 92 ? 12.822 1.795 -14.930 1.00 93.50 92 GLU A O 1
ATOM 738 N N . ALA A 1 93 ? 12.200 1.148 -16.967 1.00 94.56 93 ALA A N 1
ATOM 739 C CA . ALA A 1 93 ? 12.156 2.517 -17.478 1.00 94.56 93 ALA A CA 1
ATOM 740 C C . ALA A 1 93 ? 11.036 3.329 -16.808 1.00 94.56 93 ALA A C 1
ATOM 742 O O . ALA A 1 93 ? 11.275 4.469 -16.401 1.00 94.56 93 ALA A O 1
ATOM 743 N N . GLY A 1 94 ? 9.850 2.735 -16.653 1.00 95.56 94 GLY A N 1
ATOM 744 C CA . GLY A 1 94 ? 8.708 3.328 -15.963 1.00 95.56 94 GLY A CA 1
ATOM 745 C C . GLY A 1 94 ? 9.019 3.660 -14.506 1.00 95.56 94 GLY A C 1
ATOM 746 O O . GLY A 1 94 ? 8.822 4.797 -14.086 1.00 95.56 94 GLY A O 1
ATOM 747 N N . GLU A 1 95 ? 9.604 2.727 -13.753 1.00 94.62 95 GLU A N 1
ATOM 748 C CA . GLU A 1 95 ? 10.005 2.940 -12.353 1.00 94.62 95 GLU A CA 1
ATOM 749 C C . GLU A 1 95 ? 10.969 4.120 -12.210 1.00 94.62 95 GLU A C 1
ATOM 751 O O . GLU A 1 95 ? 10.848 4.945 -11.303 1.00 94.62 95 GLU A O 1
ATOM 756 N N . ARG A 1 96 ? 11.911 4.254 -13.147 1.00 92.44 96 ARG A N 1
ATOM 757 C CA . ARG A 1 96 ? 12.865 5.366 -13.148 1.00 92.44 96 ARG A CA 1
ATOM 758 C C . ARG A 1 96 ? 12.230 6.707 -13.482 1.00 92.44 96 ARG A C 1
ATOM 760 O O . ARG A 1 96 ? 12.642 7.718 -12.915 1.00 92.44 96 ARG A O 1
ATOM 767 N N . LEU A 1 97 ? 11.280 6.733 -14.413 1.00 94.25 97 LEU A N 1
ATOM 768 C CA . LEU A 1 97 ? 10.511 7.936 -14.741 1.00 94.25 97 LEU A CA 1
ATOM 769 C C . LEU A 1 97 ? 9.642 8.349 -13.548 1.00 94.25 97 LEU A C 1
ATOM 771 O O . LEU A 1 97 ? 9.682 9.506 -13.130 1.00 94.25 97 LEU A O 1
ATOM 775 N N . ALA A 1 98 ? 8.978 7.385 -12.906 1.00 94.31 98 ALA A N 1
ATOM 776 C CA . ALA A 1 98 ? 8.202 7.608 -11.691 1.00 94.31 98 ALA A CA 1
ATOM 777 C C . ALA A 1 98 ? 9.077 8.134 -10.538 1.00 94.31 98 ALA A C 1
ATOM 779 O O . ALA A 1 98 ? 8.702 9.097 -9.871 1.00 94.31 98 ALA A O 1
ATOM 780 N N . ALA A 1 99 ? 10.290 7.598 -10.356 1.00 92.75 99 ALA A N 1
ATOM 781 C CA . ALA A 1 99 ? 11.250 8.101 -9.366 1.00 92.75 99 ALA A CA 1
ATOM 782 C C . ALA A 1 99 ? 11.684 9.559 -9.627 1.00 92.75 99 ALA A C 1
ATOM 784 O O . ALA A 1 99 ? 12.047 10.277 -8.696 1.00 92.75 99 ALA A O 1
ATOM 785 N N . ARG A 1 100 ? 11.621 10.020 -10.884 1.00 93.12 100 ARG A N 1
ATOM 786 C CA . ARG A 1 100 ? 11.846 11.422 -11.280 1.00 93.12 100 ARG A CA 1
ATOM 787 C C . ARG A 1 100 ? 10.591 12.291 -11.217 1.00 93.12 100 ARG A C 1
ATOM 789 O O . ARG A 1 100 ? 10.680 13.478 -11.516 1.00 93.12 100 ARG A O 1
ATOM 796 N N . LYS A 1 101 ? 9.453 11.729 -10.797 1.00 93.56 101 LYS A N 1
ATOM 797 C CA . LYS A 1 101 ? 8.122 12.358 -10.816 1.00 93.56 101 LYS A CA 1
ATOM 798 C C . LYS A 1 101 ? 7.618 12.691 -12.226 1.00 93.56 101 LYS A C 1
ATOM 800 O O . LYS A 1 101 ? 6.730 13.520 -12.386 1.00 93.56 101 LYS A O 1
ATOM 805 N N . GLU A 1 102 ? 8.173 12.040 -13.246 1.00 95.06 102 GLU A N 1
ATOM 806 C CA . GLU A 1 102 ? 7.688 12.096 -14.626 1.00 95.06 102 GLU A CA 1
ATOM 807 C C . GLU A 1 102 ? 6.630 10.998 -14.807 1.00 95.06 102 GLU A C 1
ATOM 809 O O . GLU A 1 102 ? 6.900 9.938 -15.374 1.00 95.06 102 GLU A O 1
ATOM 814 N N . PHE A 1 103 ? 5.435 11.214 -14.251 1.00 95.38 103 PHE A N 1
ATOM 815 C CA . PHE A 1 103 ? 4.422 10.162 -14.134 1.00 95.38 103 PHE A CA 1
ATOM 816 C C . PHE A 1 103 ? 3.753 9.810 -15.467 1.00 95.38 103 PHE A C 1
ATOM 818 O O . PHE A 1 103 ? 3.532 8.633 -15.728 1.00 95.38 103 PHE A O 1
ATOM 825 N N . GLU A 1 104 ? 3.485 10.770 -16.353 1.00 95.19 104 GLU A N 1
ATOM 826 C CA . GLU A 1 104 ? 2.849 10.488 -17.646 1.00 95.19 104 GLU A CA 1
ATOM 827 C C . GLU A 1 104 ? 3.745 9.636 -18.567 1.00 95.19 104 GLU A C 1
ATOM 829 O O . GLU A 1 104 ? 3.276 8.604 -19.053 1.00 95.19 104 GLU A O 1
ATOM 834 N N . PRO A 1 105 ? 5.046 9.952 -18.758 1.00 95.31 105 PRO A N 1
ATOM 835 C CA . PRO A 1 105 ? 5.955 9.057 -19.475 1.00 95.31 105 PRO A CA 1
ATOM 836 C C . PRO A 1 105 ? 6.124 7.696 -18.786 1.00 95.31 105 PRO A C 1
ATOM 838 O O . PRO A 1 105 ? 6.307 6.682 -19.463 1.00 95.31 105 PRO A O 1
ATOM 841 N N . ALA A 1 106 ? 6.067 7.653 -17.448 1.00 96.56 106 ALA A N 1
ATOM 842 C CA . ALA A 1 106 ? 6.120 6.397 -16.704 1.00 96.56 106 ALA A CA 1
ATOM 843 C C . ALA A 1 106 ? 4.911 5.509 -17.022 1.00 96.56 106 ALA A C 1
ATOM 845 O O . ALA A 1 106 ? 5.087 4.322 -17.295 1.00 96.56 106 ALA A O 1
ATOM 846 N N . LEU A 1 107 ? 3.706 6.085 -17.058 1.00 96.25 107 LEU A N 1
ATOM 847 C CA . LEU A 1 107 ? 2.483 5.375 -17.428 1.00 96.25 107 LEU A CA 1
ATOM 848 C C . LEU A 1 107 ? 2.564 4.801 -18.842 1.00 96.25 107 LEU A C 1
ATOM 850 O O . LEU A 1 107 ? 2.223 3.638 -19.036 1.00 96.25 107 LEU A O 1
ATOM 854 N N . GLU A 1 108 ? 3.074 5.556 -19.819 1.00 95.88 108 GLU A N 1
ATOM 855 C CA . GLU A 1 108 ? 3.275 5.026 -21.176 1.00 95.88 108 GLU A CA 1
ATOM 856 C C . GLU A 1 108 ? 4.203 3.803 -21.185 1.00 95.88 108 GLU A C 1
ATOM 858 O O . GLU A 1 108 ? 3.936 2.821 -21.884 1.00 95.88 108 GLU A O 1
ATOM 863 N N . ALA A 1 109 ? 5.283 3.840 -20.399 1.00 95.88 109 ALA A N 1
ATOM 864 C CA . ALA A 1 109 ? 6.205 2.719 -20.271 1.00 95.88 109 ALA A CA 1
ATOM 865 C C . ALA A 1 109 ? 5.542 1.511 -19.586 1.00 95.88 109 ALA A C 1
ATOM 867 O O . ALA A 1 109 ? 5.633 0.399 -20.105 1.00 95.88 109 ALA A O 1
ATOM 868 N N . PHE A 1 110 ? 4.809 1.712 -18.486 1.00 97.19 110 PHE A N 1
ATOM 869 C CA . PHE A 1 110 ? 4.093 0.627 -17.807 1.00 97.19 110 PHE A CA 1
ATOM 870 C C . PHE A 1 110 ? 2.994 0.016 -18.678 1.00 97.19 110 PHE A C 1
ATOM 872 O O . PHE A 1 110 ? 2.892 -1.204 -18.751 1.00 97.19 110 PHE A O 1
ATOM 879 N N . VAL A 1 111 ? 2.224 0.825 -19.409 1.00 95.38 111 VAL A N 1
ATOM 880 C CA . VAL A 1 111 ? 1.215 0.322 -20.352 1.00 95.38 111 VAL A CA 1
ATOM 881 C C . VAL A 1 111 ? 1.876 -0.525 -21.438 1.00 95.38 111 VAL A C 1
ATOM 883 O O . VAL A 1 111 ? 1.401 -1.622 -21.716 1.00 95.38 111 VAL A O 1
ATOM 886 N N . LYS A 1 112 ? 3.005 -0.087 -22.013 1.00 95.56 112 LYS A N 1
ATOM 887 C CA . LYS A 1 112 ? 3.771 -0.908 -22.970 1.00 95.56 112 LYS A CA 1
ATOM 888 C C . LYS A 1 112 ? 4.312 -2.200 -22.350 1.00 95.56 112 LYS A C 1
ATOM 890 O O . LYS A 1 112 ? 4.359 -3.220 -23.029 1.00 95.56 112 LYS A O 1
ATOM 895 N N . ALA A 1 113 ? 4.711 -2.184 -21.080 1.00 95.75 113 ALA A N 1
ATOM 896 C CA . ALA A 1 113 ? 5.102 -3.405 -20.380 1.00 95.75 113 ALA A CA 1
ATOM 897 C C . ALA A 1 113 ? 3.911 -4.365 -20.233 1.00 95.75 113 ALA A C 1
ATOM 899 O O . ALA A 1 113 ? 4.046 -5.557 -20.501 1.00 95.75 113 ALA A O 1
ATOM 900 N N . LEU A 1 114 ? 2.735 -3.842 -19.877 1.00 93.81 114 LEU A N 1
ATOM 901 C CA . LEU A 1 114 ? 1.515 -4.623 -19.674 1.00 93.81 114 LEU A CA 1
ATOM 902 C C . LEU A 1 114 ? 0.903 -5.139 -20.981 1.00 93.81 114 LEU A C 1
ATOM 904 O O . LEU A 1 114 ? 0.338 -6.226 -20.990 1.00 93.81 114 LEU A O 1
ATOM 908 N N . THR A 1 115 ? 1.054 -4.446 -22.113 1.00 93.69 115 THR A N 1
ATOM 909 C CA . THR A 1 115 ? 0.614 -4.998 -23.410 1.00 93.69 115 THR A CA 1
ATOM 910 C C . THR A 1 115 ? 1.427 -6.223 -23.825 1.00 93.69 115 THR A C 1
ATOM 912 O O . THR A 1 115 ? 0.901 -7.106 -24.500 1.00 93.69 115 THR A O 1
ATOM 915 N N . LEU A 1 116 ? 2.697 -6.290 -23.417 1.00 93.12 116 LEU A N 1
ATOM 916 C CA . LEU A 1 116 ? 3.576 -7.433 -23.657 1.00 93.12 116 LEU A CA 1
ATOM 917 C C . LEU A 1 116 ? 3.384 -8.528 -22.601 1.00 93.12 116 LEU A C 1
ATOM 919 O O . LEU A 1 116 ? 3.382 -9.713 -22.932 1.00 93.12 116 LEU A O 1
ATOM 923 N N . ARG A 1 117 ? 3.202 -8.130 -21.337 1.00 90.44 117 ARG A N 1
ATOM 924 C CA . ARG A 1 117 ? 2.989 -9.018 -20.193 1.00 90.44 117 ARG A CA 1
ATOM 925 C C . ARG A 1 117 ? 1.844 -8.490 -19.307 1.00 90.44 117 ARG A C 1
ATOM 927 O O . ARG A 1 117 ? 2.116 -7.800 -18.323 1.00 90.44 117 ARG A O 1
ATOM 934 N N . PRO A 1 118 ? 0.581 -8.873 -19.585 1.00 86.56 118 PRO A N 1
ATOM 935 C CA . PRO A 1 118 ? -0.616 -8.313 -18.929 1.00 86.56 118 PRO A CA 1
ATOM 936 C C . PRO A 1 118 ? -0.693 -8.466 -17.410 1.00 86.56 118 PRO A C 1
ATOM 938 O O . PRO A 1 118 ? -1.418 -7.740 -16.742 1.00 86.56 118 PRO A O 1
ATOM 941 N N . ALA A 1 119 ? 0.067 -9.398 -16.846 1.00 80.75 119 ALA A N 1
ATOM 942 C CA . ALA A 1 119 ? 0.002 -9.744 -15.433 1.00 80.75 119 ALA A CA 1
ATOM 943 C C . ALA A 1 119 ? 1.375 -9.669 -14.760 1.00 80.75 119 ALA A C 1
ATOM 945 O O . ALA A 1 119 ? 1.760 -10.550 -13.994 1.00 80.75 119 ALA A O 1
ATOM 946 N N . SER A 1 120 ? 2.148 -8.646 -15.121 1.00 90.50 120 SER A N 1
ATOM 947 C CA . SER A 1 120 ? 3.378 -8.303 -14.416 1.00 90.50 120 SER A CA 1
ATOM 948 C C . SER A 1 120 ? 3.030 -7.481 -13.176 1.00 90.50 120 SER A C 1
ATOM 950 O O . SER A 1 120 ? 2.686 -6.306 -13.306 1.00 90.50 120 SER A O 1
ATOM 952 N N . HIS A 1 121 ? 3.144 -8.068 -11.980 1.00 92.06 121 HIS A N 1
ATOM 953 C CA . HIS A 1 121 ? 2.859 -7.384 -10.708 1.00 92.06 121 HIS A CA 1
ATOM 954 C C . HIS A 1 121 ? 3.654 -6.090 -10.544 1.00 92.06 121 HIS A C 1
ATOM 956 O O . HIS A 1 121 ? 3.097 -5.067 -10.166 1.00 92.06 121 HIS A O 1
ATOM 962 N N . THR A 1 122 ? 4.934 -6.101 -10.916 1.00 94.19 122 THR A N 1
ATOM 963 C CA . THR A 1 122 ? 5.816 -4.925 -10.860 1.00 94.19 122 THR A CA 1
ATOM 964 C C . THR A 1 122 ? 5.301 -3.762 -11.711 1.00 94.19 122 THR A C 1
ATOM 966 O O . THR A 1 122 ? 5.230 -2.629 -11.238 1.00 94.19 122 THR A O 1
ATOM 969 N N . ALA A 1 123 ? 4.866 -4.040 -12.943 1.00 95.19 123 ALA A N 1
ATOM 970 C CA . ALA A 1 123 ? 4.329 -3.024 -13.843 1.00 95.19 123 ALA A CA 1
ATOM 971 C C . ALA A 1 123 ? 2.948 -2.529 -13.391 1.00 95.19 123 ALA A C 1
ATOM 973 O O . ALA A 1 123 ? 2.692 -1.331 -13.462 1.00 95.19 123 ALA A O 1
ATOM 974 N N . LEU A 1 124 ? 2.083 -3.418 -12.884 1.00 95.44 124 LEU A N 1
ATOM 975 C CA . LEU A 1 124 ? 0.786 -3.039 -12.308 1.00 95.44 124 LEU A CA 1
ATOM 976 C C . LEU A 1 124 ? 0.955 -2.161 -11.062 1.00 95.44 124 LEU A C 1
ATOM 978 O O . LEU A 1 124 ? 0.281 -1.142 -10.935 1.00 95.44 124 LEU A O 1
ATOM 982 N N . HIS A 1 125 ? 1.892 -2.505 -10.177 1.00 95.88 125 HIS A N 1
ATOM 983 C CA . HIS A 1 125 ? 2.216 -1.707 -8.998 1.00 95.88 125 HIS A CA 1
ATOM 984 C C . HIS A 1 125 ? 2.760 -0.325 -9.382 1.00 95.88 125 HIS A C 1
ATOM 986 O O . HIS A 1 125 ? 2.334 0.690 -8.832 1.00 95.88 125 HIS A O 1
ATOM 992 N N . GLY A 1 126 ? 3.689 -0.277 -10.343 1.00 95.12 126 GLY A N 1
ATOM 993 C CA . GLY A 1 126 ? 4.237 0.973 -10.868 1.00 95.12 126 GLY A CA 1
ATOM 994 C C . GLY A 1 126 ? 3.171 1.857 -11.520 1.00 95.12 126 GLY A C 1
ATOM 995 O O . GLY A 1 126 ? 3.138 3.063 -11.268 1.00 95.12 126 GLY A O 1
ATOM 996 N N . LEU A 1 127 ? 2.261 1.254 -12.292 1.00 96.81 127 LEU A N 1
ATOM 997 C CA . LEU A 1 127 ? 1.117 1.930 -12.904 1.00 96.81 127 LEU A CA 1
ATOM 998 C C . LEU A 1 127 ? 0.179 2.507 -11.840 1.00 96.81 127 LEU A C 1
ATOM 1000 O O . LEU A 1 127 ? -0.151 3.690 -11.909 1.00 96.81 127 LEU A O 1
ATOM 1004 N N . LEU A 1 128 ? -0.192 1.710 -10.833 1.00 96.38 128 LEU A N 1
ATOM 1005 C CA . LEU A 1 128 ? -1.020 2.159 -9.715 1.00 96.38 128 LEU A CA 1
ATOM 1006 C C . LEU A 1 128 ? -0.378 3.356 -9.005 1.00 96.38 128 LEU A C 1
ATOM 1008 O O . LEU A 1 128 ? -1.008 4.400 -8.880 1.00 96.38 128 LEU A O 1
ATOM 1012 N N . ALA A 1 129 ? 0.895 3.247 -8.616 1.00 96.00 129 ALA A N 1
ATOM 1013 C CA . ALA A 1 129 ? 1.605 4.326 -7.932 1.00 96.00 129 ALA A CA 1
ATOM 1014 C C . ALA A 1 129 ? 1.666 5.620 -8.767 1.00 96.00 129 ALA A C 1
ATOM 1016 O O . ALA A 1 129 ? 1.500 6.715 -8.224 1.00 96.00 129 ALA A O 1
ATOM 1017 N N . ALA A 1 130 ? 1.877 5.509 -10.082 1.00 96.50 130 ALA A N 1
ATOM 1018 C CA . ALA A 1 130 ? 1.899 6.659 -10.983 1.00 96.50 130 ALA A CA 1
ATOM 1019 C C . ALA A 1 130 ? 0.510 7.309 -11.136 1.00 96.50 130 ALA A C 1
ATOM 1021 O O . ALA A 1 130 ? 0.404 8.534 -11.067 1.00 96.50 130 ALA A O 1
ATOM 1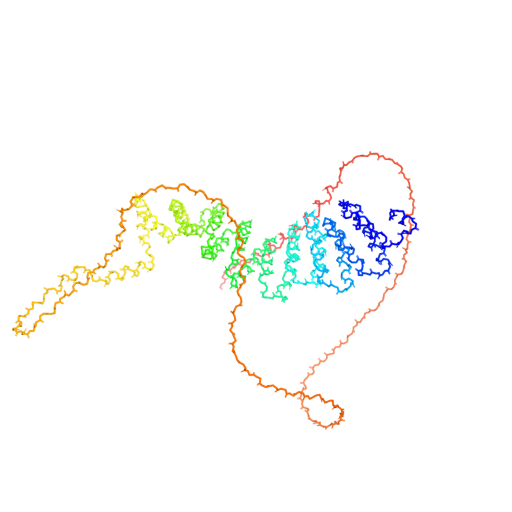022 N N . HIS A 1 131 ? -0.558 6.519 -11.273 1.00 96.50 131 HIS A N 1
ATOM 1023 C CA . HIS A 1 131 ? -1.930 7.034 -11.314 1.00 96.50 131 HIS A CA 1
ATOM 1024 C C . HIS A 1 131 ? -2.355 7.689 -9.999 1.00 96.50 131 HIS A C 1
ATOM 1026 O O . HIS A 1 131 ? -2.947 8.771 -10.026 1.00 96.50 131 HIS A O 1
ATOM 1032 N N . THR A 1 132 ? -2.009 7.092 -8.854 1.00 95.69 132 THR A N 1
ATOM 1033 C CA . THR A 1 132 ? -2.241 7.678 -7.527 1.00 95.69 132 THR A CA 1
ATOM 1034 C C . THR A 1 132 ? -1.549 9.034 -7.401 1.00 95.69 132 THR A C 1
ATOM 1036 O O . THR A 1 132 ? -2.176 10.009 -6.993 1.00 95.69 132 THR A O 1
ATOM 1039 N N . ALA A 1 133 ? -0.287 9.145 -7.830 1.00 95.31 133 ALA A N 1
ATOM 1040 C CA . ALA A 1 133 ? 0.446 10.411 -7.793 1.00 95.31 133 ALA A CA 1
ATOM 1041 C C . ALA A 1 133 ? -0.160 11.498 -8.703 1.00 95.31 133 ALA A C 1
ATOM 1043 O O . ALA A 1 133 ? -0.043 12.687 -8.406 1.00 95.31 133 ALA A O 1
ATOM 1044 N N . LEU A 1 134 ? -0.823 11.098 -9.792 1.00 95.12 134 LEU A N 1
ATOM 1045 C CA . LEU A 1 134 ? -1.536 11.991 -10.711 1.00 95.12 134 LEU A CA 1
ATOM 1046 C C . LEU A 1 134 ? -2.978 12.305 -10.276 1.00 95.12 134 LEU A C 1
ATOM 1048 O O . LEU A 1 134 ? -3.631 13.131 -10.914 1.00 95.12 134 LEU A O 1
ATOM 1052 N N . GLY A 1 135 ? -3.493 11.658 -9.225 1.00 94.00 135 GLY A N 1
ATOM 1053 C CA . GLY A 1 135 ? -4.895 11.775 -8.810 1.00 94.00 135 GLY A CA 1
ATOM 1054 C C . GLY A 1 135 ? -5.882 11.145 -9.802 1.00 94.00 135 GLY A C 1
ATOM 1055 O O . GLY A 1 135 ? -7.033 11.564 -9.873 1.00 94.00 135 GLY A O 1
ATOM 1056 N N . THR A 1 136 ? -5.428 10.166 -10.590 1.00 95.38 136 THR A N 1
ATOM 1057 C CA . THR A 1 136 ? -6.220 9.425 -11.594 1.00 95.38 136 THR A CA 1
ATOM 1058 C C . THR A 1 136 ? -6.370 7.954 -11.195 1.00 95.38 136 THR A C 1
ATOM 1060 O O . THR A 1 136 ? -6.285 7.054 -12.025 1.00 95.38 136 THR A O 1
ATOM 1063 N N . ALA A 1 137 ? -6.553 7.692 -9.898 1.00 94.12 137 ALA A N 1
ATOM 1064 C CA . ALA A 1 137 ? -6.635 6.337 -9.352 1.00 94.12 137 ALA A CA 1
ATOM 1065 C C . ALA A 1 137 ? -7.830 5.525 -9.896 1.00 94.12 137 ALA A C 1
ATOM 1067 O O . ALA A 1 137 ? -7.735 4.301 -9.974 1.00 94.12 137 ALA A O 1
ATOM 1068 N N . ASP A 1 138 ? -8.900 6.190 -10.348 1.00 95.06 138 ASP A N 1
ATOM 1069 C CA . ASP A 1 138 ? -10.021 5.553 -11.055 1.00 95.06 138 ASP A CA 1
ATOM 1070 C C . ASP A 1 138 ? -9.556 4.792 -12.310 1.00 95.06 138 ASP A C 1
ATOM 1072 O O . ASP A 1 138 ? -9.927 3.636 -12.509 1.00 95.06 138 ASP A O 1
ATOM 1076 N N . ASP A 1 139 ? -8.680 5.400 -13.121 1.00 94.19 139 ASP A N 1
ATOM 1077 C CA . ASP A 1 139 ? -8.163 4.786 -14.352 1.00 94.19 139 ASP A CA 1
ATOM 1078 C C . ASP A 1 139 ? -7.302 3.548 -14.030 1.00 94.19 139 ASP A C 1
ATOM 1080 O O . ASP A 1 139 ? -7.363 2.529 -14.722 1.00 94.19 139 ASP A O 1
ATOM 1084 N N . ALA A 1 140 ? -6.524 3.600 -12.940 1.00 94.81 140 ALA A N 1
ATOM 1085 C CA . ALA A 1 140 ? -5.766 2.441 -12.469 1.00 94.81 140 ALA A CA 1
ATOM 1086 C C . ALA A 1 140 ? -6.681 1.300 -12.012 1.00 94.81 140 ALA A C 1
ATOM 1088 O O . ALA A 1 140 ? -6.377 0.134 -12.279 1.00 94.81 140 ALA A O 1
ATOM 1089 N N . ALA A 1 141 ? -7.795 1.621 -11.349 1.00 95.19 141 ALA A N 1
ATOM 1090 C CA . ALA A 1 141 ? -8.773 0.625 -10.937 1.00 95.19 141 ALA A CA 1
ATOM 1091 C C . ALA A 1 141 ? -9.370 -0.103 -12.152 1.00 95.19 141 ALA A C 1
ATOM 1093 O O . ALA A 1 141 ? -9.454 -1.327 -12.123 1.00 95.19 141 ALA A O 1
ATOM 1094 N N . GLU A 1 142 ? -9.678 0.593 -13.253 1.00 93.69 142 GLU A N 1
ATOM 1095 C CA . GLU A 1 142 ? -10.178 -0.046 -14.484 1.00 93.69 142 GLU A CA 1
ATOM 1096 C C . GLU A 1 142 ? -9.177 -1.054 -15.079 1.00 93.69 142 GLU A C 1
ATOM 1098 O O . GLU A 1 142 ? -9.549 -2.172 -15.456 1.00 93.69 142 GLU A O 1
ATOM 1103 N N . VAL A 1 143 ? -7.889 -0.693 -15.128 1.00 92.50 143 VAL A N 1
ATOM 1104 C CA . VAL A 1 143 ? -6.825 -1.594 -15.608 1.00 92.50 143 VAL A CA 1
ATOM 1105 C C . VAL A 1 143 ? -6.691 -2.813 -14.690 1.00 92.50 143 VAL A C 1
ATOM 1107 O O . VAL A 1 143 ? -6.594 -3.949 -15.163 1.00 92.50 143 VAL A O 1
ATOM 1110 N N . LEU A 1 144 ? -6.724 -2.600 -13.374 1.00 94.44 144 LEU A N 1
ATOM 1111 C CA . LEU A 1 144 ? -6.619 -3.667 -12.379 1.00 94.44 144 LEU A CA 1
ATOM 1112 C C . LEU A 1 144 ? -7.855 -4.576 -12.364 1.00 94.44 144 LEU A C 1
ATOM 1114 O O . LEU A 1 144 ? -7.708 -5.787 -12.219 1.00 94.44 144 LEU A O 1
ATOM 1118 N N . GLU A 1 145 ? -9.062 -4.050 -12.586 1.00 93.31 145 GLU A N 1
ATOM 1119 C CA . GLU A 1 145 ? -10.275 -4.858 -12.750 1.00 93.31 145 GLU A CA 1
ATOM 1120 C C . GLU A 1 145 ? -10.131 -5.842 -13.914 1.00 93.31 145 GLU A C 1
ATOM 1122 O O . GLU A 1 145 ? -10.530 -7.005 -13.806 1.00 93.31 145 GLU A O 1
ATOM 1127 N N . GLN A 1 146 ? -9.561 -5.389 -15.034 1.00 91.81 146 GLN A N 1
ATOM 1128 C CA . GLN A 1 146 ? -9.299 -6.251 -16.179 1.00 91.81 146 GLN A CA 1
ATOM 1129 C C . GLN A 1 146 ? -8.252 -7.323 -15.841 1.00 91.81 146 GLN A C 1
ATOM 1131 O O . GLN A 1 146 ? -8.465 -8.499 -16.143 1.00 91.81 146 GLN A O 1
ATOM 1136 N N . ALA A 1 147 ? -7.182 -6.956 -15.133 1.00 91.12 147 ALA A N 1
ATOM 1137 C CA . ALA A 1 147 ? -6.166 -7.907 -14.684 1.00 91.12 147 ALA A CA 1
ATOM 1138 C C . ALA A 1 147 ? -6.738 -8.973 -13.722 1.00 91.12 147 ALA A C 1
ATOM 1140 O O . ALA A 1 147 ? -6.437 -10.162 -13.859 1.00 91.12 147 ALA A O 1
ATOM 1141 N N . VAL A 1 148 ? -7.634 -8.589 -12.802 1.00 92.12 148 VAL A N 1
ATOM 1142 C CA . VAL A 1 148 ? -8.340 -9.529 -11.910 1.00 92.12 148 VAL A CA 1
ATOM 1143 C C . VAL A 1 148 ? -9.287 -10.449 -12.690 1.00 92.12 148 VAL A C 1
ATOM 1145 O O . VAL A 1 148 ? -9.402 -11.627 -12.347 1.00 92.12 148 VAL A O 1
ATOM 1148 N N . LYS A 1 149 ? -9.953 -9.960 -13.748 1.00 90.44 149 LYS A N 1
ATOM 1149 C CA . LYS A 1 149 ? -10.810 -10.794 -14.617 1.00 90.44 149 LYS A CA 1
ATOM 1150 C C . LYS A 1 149 ? -10.005 -11.854 -15.365 1.00 90.44 149 LYS A C 1
ATOM 1152 O O . LYS A 1 149 ? -10.459 -12.989 -15.483 1.00 90.44 149 LYS A O 1
ATOM 1157 N N . GLU A 1 150 ? -8.817 -11.501 -15.850 1.00 88.50 150 GLU A N 1
ATOM 1158 C CA . GLU A 1 150 ? -7.920 -12.440 -16.530 1.00 88.50 150 GLU A CA 1
ATOM 1159 C C . GLU A 1 150 ? -7.333 -13.476 -15.568 1.00 88.50 150 GLU A C 1
ATOM 1161 O O . GLU A 1 150 ? -7.171 -14.645 -15.930 1.00 88.50 150 GLU A O 1
ATOM 1166 N N . ARG A 1 151 ? -7.033 -13.066 -14.330 1.00 86.50 151 ARG A N 1
ATOM 1167 C CA . ARG A 1 151 ? -6.467 -13.936 -13.293 1.00 86.50 151 ARG A CA 1
ATOM 1168 C C . ARG A 1 151 ? -7.237 -13.817 -11.978 1.00 86.50 151 ARG A C 1
ATOM 1170 O O . ARG A 1 151 ? -6.739 -13.249 -11.007 1.00 86.50 151 ARG A O 1
ATOM 1177 N N . PRO A 1 152 ? -8.407 -14.469 -11.867 1.00 86.81 152 PRO A N 1
ATOM 1178 C CA . PRO A 1 152 ? -9.230 -14.399 -10.664 1.00 86.81 152 PRO A CA 1
ATOM 1179 C C . PRO A 1 152 ? -8.636 -15.164 -9.470 1.00 86.81 152 PRO A C 1
ATOM 1181 O O . PRO A 1 152 ? -9.265 -15.209 -8.414 1.00 86.81 152 PRO A O 1
ATOM 1184 N N . GLY A 1 153 ? -7.478 -15.811 -9.602 1.00 87.25 153 GLY A N 1
ATOM 1185 C CA . GLY A 1 153 ? -6.759 -16.451 -8.494 1.00 87.25 153 GLY A CA 1
ATOM 1186 C C . GLY A 1 153 ? -5.665 -15.576 -7.880 1.00 87.25 153 GLY A C 1
ATOM 1187 O O . GLY A 1 153 ? -5.150 -15.922 -6.824 1.00 87.25 153 GLY A O 1
ATOM 1188 N N . ASP A 1 154 ? -5.315 -14.462 -8.521 1.00 90.44 154 ASP A N 1
ATOM 1189 C CA . ASP A 1 154 ? -4.174 -13.641 -8.128 1.00 90.44 154 ASP A CA 1
ATOM 1190 C C . ASP A 1 154 ? -4.562 -12.679 -6.995 1.00 90.44 154 ASP A C 1
ATOM 1192 O O . ASP A 1 154 ? -5.260 -11.682 -7.203 1.00 90.44 154 ASP A O 1
ATOM 1196 N N . LEU A 1 155 ? -4.178 -13.032 -5.765 1.00 90.81 155 LEU A N 1
ATOM 1197 C CA . LEU A 1 155 ? -4.497 -12.249 -4.568 1.00 90.81 155 LEU A CA 1
ATOM 1198 C C . LEU A 1 155 ? -3.729 -10.926 -4.526 1.00 90.81 155 LEU A C 1
ATOM 1200 O O . LEU A 1 155 ? -4.254 -9.940 -4.018 1.00 90.81 155 LEU A O 1
ATOM 1204 N N . GLU A 1 156 ? -2.530 -10.878 -5.105 1.00 91.56 156 GLU A N 1
ATOM 1205 C CA . GLU A 1 156 ? -1.703 -9.674 -5.114 1.00 91.56 156 GLU A CA 1
ATOM 1206 C C . GLU A 1 156 ? -2.308 -8.606 -6.035 1.00 91.56 156 GLU A C 1
ATOM 1208 O O . GLU A 1 156 ? -2.465 -7.453 -5.634 1.00 91.56 156 GLU A O 1
ATOM 1213 N N . VAL A 1 157 ? -2.770 -8.991 -7.229 1.00 92.94 157 VAL A N 1
ATOM 1214 C CA . VAL A 1 157 ? -3.484 -8.066 -8.131 1.00 92.94 157 VAL A CA 1
ATOM 1215 C C . VAL A 1 157 ? -4.814 -7.605 -7.519 1.00 92.94 157 VAL A C 1
ATOM 1217 O O . VAL A 1 157 ? -5.196 -6.444 -7.668 1.00 92.94 157 VAL A O 1
ATOM 1220 N N . ARG A 1 158 ? -5.509 -8.470 -6.766 1.00 92.50 158 ARG A N 1
ATOM 1221 C CA . ARG A 1 158 ? -6.695 -8.055 -5.996 1.00 92.50 158 ARG A CA 1
ATOM 1222 C C . ARG A 1 158 ? -6.370 -7.054 -4.894 1.00 92.50 158 ARG A C 1
ATOM 1224 O O . ARG A 1 158 ? -7.124 -6.101 -4.723 1.00 92.50 158 ARG A O 1
ATOM 1231 N N . ALA A 1 159 ? -5.275 -7.251 -4.164 1.00 94.19 159 ALA A N 1
ATOM 1232 C CA . ALA A 1 159 ? -4.812 -6.301 -3.158 1.00 94.19 159 ALA A CA 1
ATOM 1233 C C . ALA A 1 159 ? -4.492 -4.939 -3.792 1.00 94.19 159 ALA A C 1
ATOM 1235 O O . ALA A 1 159 ? -4.896 -3.902 -3.267 1.00 94.19 159 ALA A O 1
ATOM 1236 N N . MET A 1 160 ? -3.851 -4.937 -4.967 1.00 94.75 160 MET A N 1
ATOM 1237 C CA . MET A 1 160 ? -3.627 -3.717 -5.747 1.00 94.75 160 MET A CA 1
ATOM 1238 C C . MET A 1 160 ? -4.945 -3.047 -6.151 1.00 94.75 160 MET A C 1
ATOM 1240 O O . MET A 1 160 ? -5.058 -1.833 -6.022 1.00 94.75 160 MET A O 1
ATOM 1244 N N . LEU A 1 161 ? -5.955 -3.811 -6.585 1.00 95.31 161 LEU A N 1
ATOM 1245 C CA . LEU A 1 161 ? -7.279 -3.273 -6.922 1.00 95.31 161 LEU A CA 1
ATOM 1246 C C . LEU A 1 161 ? -7.979 -2.649 -5.704 1.00 95.31 161 LEU A C 1
ATOM 1248 O O . LEU A 1 161 ? -8.504 -1.543 -5.802 1.00 95.31 161 LEU A O 1
ATOM 1252 N N . ALA A 1 162 ? -7.961 -3.324 -4.552 1.00 95.00 162 ALA A N 1
ATOM 1253 C CA . ALA A 1 162 ? -8.514 -2.781 -3.311 1.00 95.00 162 ALA A CA 1
ATOM 1254 C C . ALA A 1 162 ? -7.833 -1.456 -2.935 1.00 95.00 162 ALA A C 1
ATOM 1256 O O . ALA A 1 162 ? -8.511 -0.468 -2.650 1.00 95.00 162 ALA A O 1
ATOM 1257 N N . ARG A 1 163 ? -6.499 -1.400 -3.031 1.00 95.12 163 ARG A N 1
ATOM 1258 C CA . ARG A 1 163 ? -5.727 -0.174 -2.807 1.00 95.12 163 ARG A CA 1
ATOM 1259 C C . ARG A 1 163 ? -6.057 0.917 -3.827 1.00 95.12 163 ARG A C 1
ATOM 1261 O O . ARG A 1 163 ? -6.181 2.072 -3.442 1.00 95.12 163 ARG A O 1
ATOM 1268 N N . ALA A 1 164 ? -6.256 0.570 -5.097 1.00 96.00 164 ALA A N 1
ATOM 1269 C CA . ALA A 1 164 ? -6.671 1.523 -6.124 1.00 96.00 164 ALA A CA 1
ATOM 1270 C C . ALA A 1 164 ? -8.009 2.187 -5.781 1.00 96.00 164 ALA A C 1
ATOM 1272 O O . ALA A 1 164 ? -8.115 3.405 -5.877 1.00 96.00 164 ALA A O 1
ATOM 1273 N N . TYR A 1 165 ? -8.994 1.424 -5.294 1.00 96.38 165 TYR A N 1
ATOM 1274 C CA . TYR A 1 165 ? -10.254 2.003 -4.818 1.00 96.38 165 TYR A CA 1
ATOM 1275 C C . TYR A 1 165 ? -10.077 2.903 -3.595 1.00 96.38 165 TYR A C 1
ATOM 1277 O O . TYR A 1 165 ? -10.761 3.920 -3.490 1.00 96.38 165 TYR A O 1
ATOM 1285 N N . VAL A 1 166 ? -9.149 2.568 -2.690 1.00 95.88 166 VAL A N 1
ATOM 1286 C CA . VAL A 1 166 ? -8.834 3.433 -1.545 1.00 95.88 166 VAL A CA 1
ATOM 1287 C C . VAL A 1 166 ? -8.262 4.777 -2.003 1.00 95.88 166 VAL A C 1
ATOM 1289 O O . VAL A 1 166 ? -8.662 5.824 -1.493 1.00 95.88 166 VAL A O 1
ATOM 1292 N N . GLU A 1 167 ? -7.348 4.756 -2.973 1.00 95.31 167 GLU A N 1
ATOM 1293 C CA . GLU A 1 167 ? -6.736 5.962 -3.547 1.00 95.31 167 GLU A CA 1
ATOM 1294 C C . GLU A 1 167 ? -7.711 6.759 -4.429 1.00 95.31 167 GLU A C 1
ATOM 1296 O O . GLU A 1 167 ? -7.597 7.977 -4.531 1.00 95.31 167 GLU A O 1
ATOM 1301 N N . ALA A 1 168 ? -8.694 6.089 -5.034 1.00 95.06 168 ALA A N 1
ATOM 1302 C CA . ALA A 1 168 ? -9.796 6.713 -5.768 1.00 95.06 168 ALA A CA 1
ATOM 1303 C C . ALA A 1 168 ? -10.883 7.311 -4.852 1.00 95.06 168 ALA A C 1
ATOM 1305 O O . ALA A 1 168 ? -11.838 7.913 -5.336 1.00 95.06 168 ALA A O 1
ATOM 1306 N N . GLU A 1 169 ? -10.755 7.143 -3.532 1.00 94.31 169 GLU A N 1
ATOM 1307 C CA . GLU A 1 169 ? -11.746 7.539 -2.525 1.00 94.31 169 GLU A CA 1
ATOM 1308 C C . GLU A 1 169 ? -13.133 6.873 -2.701 1.00 94.31 169 GLU A C 1
ATOM 1310 O O . GLU A 1 169 ? -14.128 7.325 -2.129 1.00 94.31 169 GLU A O 1
ATOM 1315 N N . ASP A 1 170 ? -13.212 5.748 -3.426 1.00 94.12 170 ASP A N 1
ATOM 1316 C CA . ASP A 1 170 ? -14.431 4.937 -3.552 1.00 94.12 170 ASP A CA 1
ATOM 1317 C C . ASP A 1 170 ? -14.514 3.924 -2.402 1.00 94.12 170 ASP A C 1
ATOM 1319 O O . ASP A 1 170 ? -14.129 2.756 -2.514 1.00 94.12 170 ASP A O 1
ATOM 1323 N N . ALA A 1 171 ? -15.037 4.385 -1.265 1.00 92.50 171 ALA A N 1
ATOM 1324 C CA . ALA A 1 171 ? -15.122 3.576 -0.055 1.00 92.50 171 ALA A CA 1
ATOM 1325 C C . ALA A 1 171 ? -15.992 2.316 -0.214 1.00 92.50 171 ALA A C 1
ATOM 1327 O O . ALA A 1 171 ? -15.672 1.277 0.362 1.00 92.50 171 ALA A O 1
ATOM 1328 N N . GLN A 1 172 ? -17.054 2.368 -1.028 1.00 93.00 172 GLN A N 1
ATOM 1329 C CA . GLN A 1 172 ? -17.950 1.222 -1.214 1.00 93.00 172 GLN A CA 1
ATOM 1330 C C . GLN A 1 172 ? -17.269 0.096 -1.990 1.00 93.00 172 GLN A C 1
ATOM 1332 O O . GLN A 1 172 ? -17.404 -1.078 -1.631 1.00 93.00 172 GLN A O 1
ATOM 1337 N N . ARG A 1 173 ? -16.553 0.430 -3.071 1.00 94.62 173 ARG A N 1
ATOM 1338 C CA . ARG A 1 173 ? -15.804 -0.574 -3.836 1.00 94.62 173 ARG A CA 1
ATOM 1339 C C . ARG A 1 173 ? -14.583 -1.064 -3.070 1.00 94.62 173 ARG A C 1
ATOM 1341 O O . ARG A 1 173 ? -14.326 -2.267 -3.089 1.00 94.62 173 ARG A O 1
ATOM 1348 N N . ALA A 1 174 ? -13.893 -0.176 -2.351 1.00 95.19 174 ALA A N 1
ATOM 1349 C CA . ALA A 1 174 ? -12.761 -0.538 -1.503 1.00 95.19 174 ALA A CA 1
ATOM 1350 C C . ALA A 1 174 ? -13.161 -1.553 -0.420 1.00 95.19 174 ALA A C 1
ATOM 1352 O O . ALA A 1 174 ? -12.510 -2.588 -0.280 1.00 95.19 174 ALA A O 1
ATOM 1353 N N . GLU A 1 175 ? -14.266 -1.309 0.292 1.00 93.69 175 GLU A N 1
ATOM 1354 C CA . GLU A 1 175 ? -14.795 -2.219 1.315 1.00 93.69 175 GLU A CA 1
ATOM 1355 C C . GLU A 1 175 ? -15.112 -3.603 0.735 1.00 93.69 175 GLU A C 1
ATOM 1357 O O . GLU A 1 175 ? -14.631 -4.613 1.248 1.00 93.69 175 GLU A O 1
ATOM 1362 N N . ARG A 1 176 ? -15.857 -3.664 -0.377 1.00 93.31 176 ARG A N 1
ATOM 1363 C CA . ARG A 1 176 ? -16.216 -4.939 -1.022 1.00 93.31 176 ARG A CA 1
ATOM 1364 C C . ARG A 1 176 ? -14.990 -5.708 -1.503 1.00 93.31 176 ARG A C 1
ATOM 1366 O O . ARG A 1 176 ? -14.874 -6.900 -1.224 1.00 93.31 176 ARG A O 1
ATOM 1373 N N . ALA A 1 177 ? -14.070 -5.033 -2.193 1.00 92.62 177 ALA A N 1
ATOM 1374 C CA . ALA A 1 177 ? -12.858 -5.656 -2.716 1.00 92.62 177 ALA A CA 1
ATOM 1375 C C . ALA A 1 177 ? -11.971 -6.207 -1.588 1.00 92.62 177 ALA A C 1
ATOM 1377 O O . ALA A 1 177 ? -11.445 -7.315 -1.695 1.00 92.62 177 ALA A O 1
ATOM 1378 N N . THR A 1 178 ? -11.849 -5.464 -0.486 1.00 93.94 178 THR A N 1
ATOM 1379 C CA . THR A 1 178 ? -11.054 -5.882 0.677 1.00 93.94 178 THR A CA 1
ATOM 1380 C C . THR A 1 178 ? -11.729 -7.030 1.426 1.00 93.94 178 THR A C 1
ATOM 1382 O O . THR A 1 178 ? -11.067 -7.993 1.806 1.00 93.94 178 THR A O 1
ATOM 1385 N N . HIS A 1 179 ? -13.056 -7.007 1.561 1.00 92.75 179 HIS A N 1
ATOM 1386 C CA . HIS A 1 179 ? -13.819 -8.103 2.160 1.00 92.75 179 HIS A CA 1
ATOM 1387 C C . HIS A 1 179 ? -13.667 -9.413 1.369 1.00 92.75 179 HIS A C 1
ATOM 1389 O O . HIS A 1 179 ? -13.387 -10.473 1.934 1.00 92.75 179 HIS A O 1
ATOM 1395 N N . GLU A 1 180 ? -13.786 -9.358 0.041 1.00 90.88 180 GLU A N 1
ATOM 1396 C CA . GLU A 1 180 ? -13.536 -10.516 -0.828 1.00 90.88 180 GLU A CA 1
ATOM 1397 C C . GLU A 1 180 ? -12.095 -11.035 -0.738 1.00 90.88 180 GLU A C 1
ATOM 1399 O O . GLU A 1 180 ? -11.854 -12.231 -0.917 1.00 90.88 180 GLU A O 1
ATOM 1404 N N . LEU A 1 181 ? -11.129 -10.155 -0.473 1.00 91.81 181 LEU A N 1
ATOM 1405 C CA . LEU A 1 181 ? -9.736 -10.543 -0.305 1.00 91.81 181 LEU A CA 1
ATOM 1406 C C . LEU A 1 181 ? -9.515 -11.264 1.028 1.00 91.81 181 LEU A C 1
ATOM 1408 O O . LEU A 1 181 ? -8.955 -12.356 1.029 1.00 91.81 181 LEU A O 1
ATOM 1412 N N . VAL A 1 182 ? -10.017 -10.715 2.138 1.00 91.75 182 VAL A N 1
ATOM 1413 C CA . VAL A 1 182 ? -9.826 -11.293 3.482 1.00 91.75 182 VAL A CA 1
ATOM 1414 C C . VAL A 1 182 ? -10.575 -12.609 3.665 1.00 91.75 182 VAL A C 1
ATOM 1416 O O . VAL A 1 182 ? -10.086 -13.519 4.327 1.00 91.75 182 VAL A O 1
ATOM 1419 N N . THR A 1 183 ? -11.736 -12.764 3.027 1.00 90.19 183 THR A N 1
ATOM 1420 C CA . THR A 1 183 ? -12.453 -14.052 3.022 1.00 90.19 183 THR A CA 1
ATOM 1421 C C . THR A 1 183 ? -11.666 -15.171 2.334 1.00 90.19 183 THR A C 1
ATOM 1423 O O . THR A 1 183 ? -11.837 -16.337 2.682 1.00 90.19 183 THR A O 1
ATOM 1426 N N . ARG A 1 184 ? -10.797 -14.842 1.369 1.00 88.88 184 ARG A N 1
ATOM 1427 C CA . ARG A 1 184 ? -9.917 -15.812 0.693 1.00 88.88 184 ARG A CA 1
ATOM 1428 C C . ARG A 1 184 ? -8.593 -15.993 1.417 1.00 88.88 184 ARG A C 1
ATOM 1430 O O . ARG A 1 184 ? -8.093 -17.111 1.496 1.00 88.88 184 ARG A O 1
ATOM 1437 N N . ASP A 1 185 ? -8.032 -14.896 1.901 1.00 88.50 185 ASP A N 1
ATOM 1438 C CA . ASP A 1 185 ? -6.794 -14.856 2.658 1.00 88.50 185 ASP A CA 1
ATOM 1439 C C . ASP A 1 185 ? -6.984 -14.024 3.931 1.00 88.50 185 ASP A C 1
ATOM 1441 O O . ASP A 1 185 ? -6.831 -12.797 3.906 1.00 88.50 185 ASP A O 1
ATOM 1445 N N . PRO A 1 186 ? -7.261 -14.689 5.066 1.00 89.31 186 PRO A N 1
ATOM 1446 C CA . PRO A 1 186 ? -7.429 -14.017 6.345 1.00 89.31 186 PRO A CA 1
ATOM 1447 C C . PRO A 1 186 ? -6.216 -13.195 6.780 1.00 89.31 186 PRO A C 1
ATOM 1449 O O . PRO A 1 186 ? -6.380 -12.318 7.617 1.00 89.31 186 PRO A O 1
ATOM 1452 N N . SER A 1 187 ? -5.014 -13.437 6.237 1.00 88.56 187 SER A N 1
ATOM 1453 C CA . SER A 1 187 ? -3.804 -12.687 6.602 1.00 88.56 187 SER A CA 1
ATOM 1454 C C . SER A 1 187 ? -3.747 -11.277 6.000 1.00 88.56 187 SER A C 1
ATOM 1456 O O . SER A 1 187 ? -3.060 -10.408 6.536 1.00 88.56 187 SER A O 1
ATOM 1458 N N . SER A 1 188 ? -4.533 -11.011 4.953 1.00 88.69 188 SER A N 1
ATOM 1459 C CA . SER A 1 188 ? -4.599 -9.720 4.256 1.00 88.69 188 SER A CA 1
ATOM 1460 C C . SER A 1 188 ? -5.488 -8.670 4.953 1.00 88.69 188 SER A C 1
ATOM 1462 O O . SER A 1 188 ? -5.805 -7.634 4.367 1.00 88.69 188 SER A O 1
ATOM 1464 N N . PHE A 1 189 ? -5.898 -8.899 6.209 1.00 88.81 189 PHE A N 1
ATOM 1465 C CA . PHE A 1 189 ? -6.794 -8.005 6.961 1.00 88.81 189 PHE A CA 1
ATOM 1466 C C . PHE A 1 189 ? -6.242 -6.586 7.166 1.00 88.81 189 PHE A C 1
ATOM 1468 O O . PHE A 1 189 ? -7.013 -5.663 7.407 1.00 88.81 189 PHE A O 1
ATOM 1475 N N . THR A 1 190 ? -4.929 -6.386 7.038 1.00 90.81 190 THR A N 1
ATOM 1476 C CA . THR A 1 190 ? -4.276 -5.077 7.192 1.00 90.81 190 THR A CA 1
ATOM 1477 C C . THR A 1 190 ? -4.793 -4.029 6.211 1.00 90.81 190 THR A C 1
ATOM 1479 O O . THR A 1 190 ? -4.844 -2.852 6.555 1.00 90.81 190 THR A O 1
ATOM 1482 N N . LEU A 1 191 ? -5.248 -4.439 5.024 1.00 90.00 191 LEU A N 1
ATOM 1483 C CA . LEU A 1 191 ? -5.825 -3.532 4.028 1.00 90.00 191 LEU A CA 1
ATOM 1484 C C . LEU A 1 191 ? -7.140 -2.893 4.498 1.00 90.00 191 LEU A C 1
ATOM 1486 O O . LEU A 1 191 ? -7.479 -1.797 4.057 1.00 90.00 191 LEU A O 1
ATOM 1490 N N . PHE A 1 192 ? -7.863 -3.512 5.441 1.00 91.81 192 PHE A N 1
ATOM 1491 C CA . PHE A 1 192 ? -9.036 -2.869 6.038 1.00 91.81 192 PHE A CA 1
ATOM 1492 C C . PHE A 1 192 ? -8.672 -1.626 6.839 1.00 91.81 192 PHE A C 1
ATOM 1494 O O . PHE A 1 192 ? -9.501 -0.729 6.935 1.00 91.81 192 PHE A O 1
ATOM 1501 N N . PHE A 1 193 ? -7.455 -1.520 7.375 1.00 93.75 193 PHE A N 1
ATOM 1502 C CA . PHE A 1 193 ? -7.029 -0.310 8.078 1.00 93.75 193 PHE A CA 1
ATOM 1503 C C . PHE A 1 193 ? -6.993 0.897 7.142 1.00 93.75 193 PHE A C 1
ATOM 1505 O O . PHE A 1 193 ? -7.394 1.994 7.532 1.00 93.75 193 PHE A O 1
ATOM 1512 N N . ASP A 1 194 ? -6.601 0.688 5.886 1.00 93.56 194 ASP A N 1
ATOM 1513 C CA . ASP A 1 194 ? -6.615 1.738 4.871 1.00 93.56 194 ASP A CA 1
ATOM 1514 C C . ASP A 1 194 ? -8.054 2.142 4.508 1.00 93.56 194 ASP A C 1
ATOM 1516 O O . ASP A 1 194 ? -8.347 3.333 4.364 1.00 93.56 194 ASP A O 1
ATOM 1520 N N . VAL A 1 195 ? -8.982 1.177 4.456 1.00 95.00 195 VAL A N 1
ATOM 1521 C CA . VAL A 1 195 ? -10.420 1.438 4.256 1.00 95.00 195 VAL A CA 1
ATOM 1522 C C . VAL A 1 195 ? -11.031 2.174 5.454 1.00 95.00 195 VAL A C 1
ATOM 1524 O O . VAL A 1 195 ? -11.760 3.144 5.262 1.00 95.00 195 VAL A O 1
ATOM 1527 N N . VAL A 1 196 ? -10.708 1.778 6.688 1.00 94.94 196 VAL A N 1
ATOM 1528 C CA . VAL A 1 196 ? -11.151 2.456 7.921 1.00 94.94 196 VAL A CA 1
ATOM 1529 C C . VAL A 1 196 ? -10.673 3.909 7.920 1.00 94.94 196 VAL A C 1
ATOM 1531 O O . VAL A 1 196 ? -11.470 4.824 8.126 1.00 94.94 196 VAL A O 1
ATOM 1534 N N . ARG A 1 197 ? -9.400 4.156 7.589 1.00 95.00 197 ARG A N 1
ATOM 1535 C CA . ARG A 1 197 ? -8.857 5.517 7.448 1.00 95.00 197 ARG A CA 1
ATOM 1536 C C . ARG A 1 197 ? -9.523 6.304 6.324 1.00 95.00 197 ARG A C 1
ATOM 1538 O O . ARG A 1 197 ? -9.714 7.512 6.462 1.00 95.00 197 ARG A O 1
ATOM 1545 N N . LEU A 1 198 ? -9.884 5.661 5.212 1.00 94.88 198 LEU A N 1
ATOM 1546 C CA . LEU A 1 198 ? -10.663 6.304 4.153 1.00 94.88 198 LEU A CA 1
ATOM 1547 C C . LEU A 1 198 ? -12.055 6.717 4.654 1.00 94.88 198 LEU A C 1
ATOM 1549 O O . LEU A 1 198 ? -12.439 7.867 4.460 1.00 94.88 198 LEU A O 1
ATOM 1553 N N . GLN A 1 199 ? -12.776 5.834 5.347 1.00 94.31 199 GLN A N 1
ATOM 1554 C CA . GLN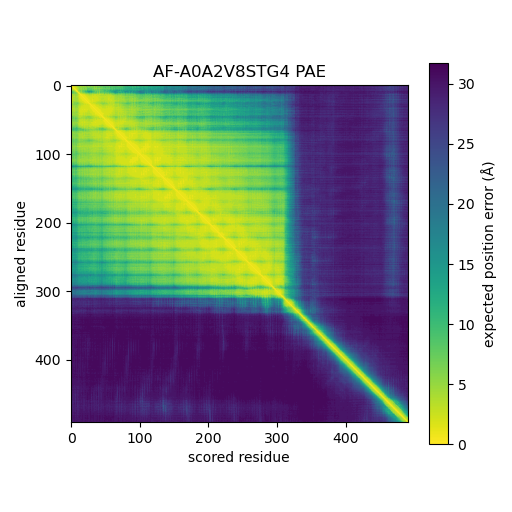 A 1 199 ? -14.091 6.154 5.916 1.00 94.31 199 GLN A CA 1
ATOM 1555 C C . GLN A 1 199 ? -14.007 7.300 6.927 1.00 94.31 199 GLN A C 1
ATOM 1557 O O . GLN A 1 199 ? -14.823 8.223 6.896 1.00 94.31 199 GLN A O 1
ATOM 1562 N N . LEU A 1 200 ? -12.953 7.317 7.748 1.00 93.88 200 LEU A N 1
ATOM 1563 C CA . LEU A 1 200 ? -12.669 8.448 8.622 1.00 93.88 200 LEU A CA 1
ATOM 1564 C C . LEU A 1 200 ? -12.447 9.727 7.813 1.00 93.88 200 LEU A C 1
ATOM 1566 O O . LEU A 1 200 ? -13.075 10.736 8.115 1.00 93.88 200 LEU A O 1
ATOM 1570 N N . ARG A 1 201 ? -11.629 9.721 6.752 1.00 93.25 201 ARG A N 1
ATOM 1571 C CA . ARG A 1 201 ? -11.453 10.901 5.877 1.00 93.25 201 ARG A CA 1
ATOM 1572 C C . ARG A 1 201 ? -12.775 11.408 5.288 1.00 93.25 201 ARG A C 1
ATOM 1574 O O . ARG A 1 201 ? -12.958 12.621 5.228 1.00 93.25 201 ARG A O 1
ATOM 1581 N N . LEU A 1 202 ? -13.691 10.508 4.929 1.00 93.00 202 LEU A N 1
ATOM 1582 C CA . LEU A 1 202 ? -15.021 10.841 4.405 1.00 93.00 202 LEU A CA 1
ATOM 1583 C C . LEU A 1 202 ? -16.021 11.302 5.483 1.00 93.00 202 LEU A C 1
ATOM 1585 O O . LEU A 1 202 ? -17.038 11.905 5.146 1.00 93.00 202 LEU A O 1
ATOM 1589 N N . GLY A 1 203 ? -15.718 11.073 6.764 1.00 91.44 203 GLY A N 1
ATOM 1590 C CA . GLY A 1 203 ? -16.542 11.475 7.907 1.00 91.44 203 GLY A CA 1
ATOM 1591 C C . GLY A 1 203 ? -17.548 10.421 8.378 1.00 91.44 203 GLY A C 1
ATOM 1592 O O . GLY A 1 203 ? -18.305 10.696 9.303 1.00 91.44 203 GLY A O 1
ATOM 1593 N N . SER A 1 204 ? -17.544 9.223 7.791 1.00 92.94 204 SER A N 1
ATOM 1594 C CA . SER A 1 204 ? -18.411 8.110 8.192 1.00 92.94 204 SER A CA 1
ATOM 1595 C C . SER A 1 204 ? -17.802 7.332 9.365 1.00 92.94 204 SER A C 1
ATOM 1597 O O . SER A 1 204 ? -17.199 6.273 9.179 1.00 92.94 204 SER A O 1
ATOM 1599 N N . THR A 1 205 ? -17.930 7.859 10.586 1.00 92.31 205 THR A N 1
ATOM 1600 C CA . THR A 1 205 ? -17.376 7.232 11.804 1.00 92.31 205 THR A CA 1
ATOM 1601 C C . THR A 1 205 ? -18.035 5.896 12.139 1.00 92.31 205 THR A C 1
ATOM 1603 O O . THR A 1 205 ? -17.332 4.965 12.527 1.00 92.31 205 THR A O 1
ATOM 1606 N N . ASP A 1 206 ? -19.343 5.764 11.914 1.00 92.06 206 ASP A N 1
ATOM 1607 C CA . ASP A 1 206 ? -20.085 4.525 12.192 1.00 92.06 206 ASP A CA 1
ATOM 1608 C C . ASP A 1 206 ? -19.616 3.367 11.301 1.00 92.06 206 ASP A C 1
ATOM 1610 O O . ASP A 1 206 ? -19.385 2.248 11.765 1.00 92.06 206 ASP A O 1
ATOM 1614 N N . ASP A 1 207 ? -19.416 3.643 10.007 1.00 92.69 207 ASP A N 1
ATOM 1615 C CA . ASP A 1 207 ? -18.893 2.661 9.055 1.00 92.69 207 ASP A CA 1
ATOM 1616 C C . ASP A 1 207 ? -17.461 2.254 9.421 1.00 92.69 207 ASP A C 1
ATOM 1618 O O . ASP A 1 207 ? -17.132 1.067 9.403 1.00 92.69 207 ASP A O 1
ATOM 1622 N N . ALA A 1 208 ? -16.623 3.222 9.807 1.00 94.44 208 ALA A N 1
ATOM 1623 C CA . ALA A 1 208 ? -15.260 2.967 10.261 1.00 94.44 208 ALA A CA 1
ATOM 1624 C C . ALA A 1 208 ? -15.231 2.060 11.505 1.00 94.44 208 ALA A C 1
ATOM 1626 O O . ALA A 1 208 ? -14.464 1.097 11.541 1.00 94.44 208 ALA A O 1
ATOM 1627 N N . ALA A 1 209 ? -16.095 2.319 12.491 1.00 94.06 209 ALA A N 1
ATOM 1628 C CA . ALA A 1 209 ? -16.181 1.528 13.715 1.00 94.06 209 ALA A CA 1
ATOM 1629 C C . ALA A 1 209 ? -16.698 0.104 13.455 1.00 94.06 209 ALA A C 1
ATOM 1631 O O . ALA A 1 209 ? -16.117 -0.862 13.956 1.00 94.06 209 ALA A O 1
ATOM 1632 N N . ARG A 1 210 ? -17.720 -0.049 12.601 1.00 94.44 210 ARG A N 1
ATOM 1633 C CA . ARG A 1 210 ? -18.225 -1.362 12.168 1.00 94.44 210 ARG A CA 1
ATOM 1634 C C . ARG A 1 210 ? -17.141 -2.182 11.470 1.00 94.44 210 ARG A C 1
ATOM 1636 O O . ARG A 1 210 ? -16.975 -3.365 11.766 1.00 94.44 210 ARG A O 1
ATOM 1643 N N . LEU A 1 211 ? -16.409 -1.566 10.542 1.00 93.00 211 LEU A N 1
ATOM 1644 C CA . LEU A 1 211 ? -15.337 -2.234 9.805 1.00 93.00 211 LEU A CA 1
ATOM 1645 C C . LEU A 1 211 ? -14.190 -2.649 10.720 1.00 93.00 211 LEU A C 1
ATOM 1647 O O . LEU A 1 211 ? -13.711 -3.778 10.623 1.00 93.00 211 LEU A O 1
ATOM 1651 N N . LEU A 1 212 ? -13.789 -1.765 11.634 1.00 93.75 212 LEU A N 1
ATOM 1652 C CA . LEU A 1 212 ? -12.750 -2.066 12.609 1.00 93.75 212 LEU A CA 1
ATOM 1653 C C . LEU A 1 212 ? -13.158 -3.231 13.522 1.00 93.75 212 LEU A C 1
ATOM 1655 O O . LEU A 1 212 ? -12.342 -4.113 13.783 1.00 93.75 212 LEU A O 1
ATOM 1659 N N . ALA A 1 213 ? -14.425 -3.279 13.945 1.00 93.12 213 ALA A N 1
ATOM 1660 C CA . ALA A 1 213 ? -14.960 -4.383 14.736 1.00 93.12 213 ALA A CA 1
ATOM 1661 C C . ALA A 1 213 ? -14.929 -5.722 13.980 1.00 93.12 213 ALA A C 1
ATOM 1663 O O . ALA A 1 213 ? -14.600 -6.748 14.574 1.00 93.12 213 ALA A O 1
ATOM 1664 N N . TRP A 1 214 ? -15.204 -5.718 12.671 1.00 91.62 214 TRP A N 1
ATOM 1665 C CA . TRP A 1 214 ? -15.159 -6.930 11.846 1.00 91.62 214 TRP A CA 1
ATOM 1666 C C . TRP A 1 214 ? -13.746 -7.529 11.755 1.00 91.62 214 TRP A C 1
ATOM 1668 O O . TRP A 1 214 ? -13.586 -8.744 11.864 1.00 91.62 214 TRP A O 1
ATOM 1678 N N . VAL A 1 215 ? -12.706 -6.695 11.619 1.00 92.38 215 VAL A N 1
ATOM 1679 C CA . VAL A 1 215 ? -11.306 -7.169 11.581 1.00 92.38 215 VAL A CA 1
ATOM 1680 C C . VAL A 1 215 ? -10.656 -7.339 12.952 1.00 92.38 215 VAL A C 1
ATOM 1682 O O . VAL A 1 215 ? -9.518 -7.802 13.016 1.00 92.38 215 VAL A O 1
ATOM 1685 N N . ALA A 1 216 ? -11.332 -6.990 14.048 1.00 91.62 216 ALA A N 1
ATOM 1686 C CA . ALA A 1 216 ? -10.711 -6.949 15.369 1.00 91.62 216 ALA A CA 1
ATOM 1687 C C . ALA A 1 216 ? -10.109 -8.300 15.783 1.00 91.62 216 ALA A C 1
ATOM 1689 O O . ALA A 1 216 ? -8.953 -8.346 16.191 1.00 91.62 216 ALA A O 1
ATOM 1690 N N . GLU A 1 217 ? -10.832 -9.410 15.608 1.00 91.25 217 GLU A N 1
ATOM 1691 C CA . GLU A 1 217 ? -10.314 -10.749 15.944 1.00 91.25 217 GLU A CA 1
ATOM 1692 C C . GLU A 1 217 ? -9.072 -11.121 15.135 1.00 91.25 217 GLU A C 1
ATOM 1694 O O . GLU A 1 217 ? -8.078 -11.618 15.671 1.00 91.25 217 GLU A O 1
ATOM 1699 N N . LEU A 1 218 ? -9.109 -10.851 13.830 1.00 91.31 218 LEU A N 1
ATOM 1700 C CA . LEU A 1 218 ? -7.991 -11.117 12.929 1.00 91.31 218 LEU A CA 1
ATOM 1701 C C . LEU A 1 218 ? -6.780 -10.246 13.293 1.00 91.31 218 LEU A C 1
ATOM 1703 O O . LEU A 1 218 ? -5.649 -10.725 13.302 1.00 91.31 218 LEU A O 1
ATOM 1707 N N . ALA A 1 219 ? -7.010 -8.993 13.689 1.00 90.44 219 ALA A N 1
ATOM 1708 C CA . ALA A 1 219 ? -5.959 -8.095 14.149 1.00 90.44 219 ALA A CA 1
ATOM 1709 C C . ALA A 1 219 ? -5.346 -8.541 15.485 1.00 90.44 219 ALA A C 1
ATOM 1711 O O . ALA A 1 219 ? -4.122 -8.521 15.632 1.00 90.44 219 ALA A O 1
ATOM 1712 N N . LEU A 1 220 ? -6.160 -8.981 16.447 1.00 90.50 220 LEU A N 1
ATOM 1713 C CA . LEU A 1 220 ? -5.684 -9.471 17.744 1.00 90.50 220 LEU A CA 1
ATOM 1714 C C . LEU A 1 220 ? -4.885 -10.771 17.592 1.00 90.50 220 LEU A C 1
ATOM 1716 O O . LEU A 1 220 ? -3.769 -10.876 18.106 1.00 90.50 220 LEU A O 1
ATOM 1720 N N . THR A 1 221 ? -5.402 -11.731 16.821 1.00 90.81 221 THR A N 1
ATOM 1721 C CA . THR A 1 221 ? -4.688 -12.981 16.499 1.00 90.81 221 THR A CA 1
ATOM 1722 C C . THR A 1 221 ? -3.411 -12.720 15.695 1.00 90.81 221 THR A C 1
ATOM 1724 O O . THR A 1 221 ? -2.371 -13.323 15.968 1.00 90.81 221 THR A O 1
ATOM 1727 N N . GLY A 1 222 ? -3.444 -11.749 14.779 1.00 88.06 222 GLY A N 1
ATOM 1728 C CA . GLY A 1 222 ? -2.301 -11.262 14.007 1.00 88.06 222 GLY A CA 1
ATOM 1729 C C . GLY A 1 222 ? -1.287 -10.421 14.794 1.00 88.06 222 GLY A C 1
ATOM 1730 O O . GLY A 1 222 ? -0.341 -9.912 14.194 1.00 88.06 222 GLY A O 1
ATOM 1731 N N . ARG A 1 223 ? -1.450 -10.265 16.119 1.00 88.94 223 ARG A N 1
ATOM 1732 C CA . ARG A 1 223 ? -0.608 -9.434 17.008 1.00 88.94 223 ARG A CA 1
ATOM 1733 C C . ARG A 1 223 ? -0.516 -7.959 16.597 1.00 88.94 223 ARG A C 1
ATOM 1735 O O . ARG A 1 223 ? 0.475 -7.291 16.884 1.00 88.94 223 ARG A O 1
ATOM 1742 N N . GLN A 1 224 ? -1.564 -7.434 15.974 1.00 91.94 224 GLN A N 1
ATOM 1743 C CA . GLN A 1 224 ? -1.691 -6.029 15.582 1.00 91.94 224 GLN A CA 1
ATOM 1744 C C . GLN A 1 224 ? -2.612 -5.236 16.520 1.00 91.94 224 GLN A C 1
ATOM 1746 O O . GLN A 1 224 ? -3.212 -4.241 16.120 1.00 91.94 224 GLN A O 1
ATOM 1751 N N . ALA A 1 225 ? -2.68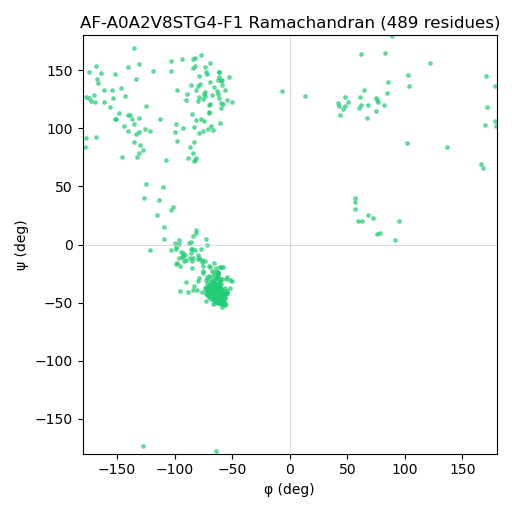6 -5.635 17.794 1.00 91.31 225 ALA A N 1
ATOM 1752 C CA . ALA A 1 225 ? -3.410 -4.894 18.827 1.00 91.31 225 ALA A CA 1
ATOM 1753 C C . ALA A 1 225 ? -3.014 -3.401 18.916 1.00 91.31 225 ALA A C 1
ATOM 1755 O O . ALA A 1 225 ? -3.917 -2.584 19.073 1.00 91.31 225 ALA A O 1
ATOM 1756 N N . PRO A 1 226 ? -1.735 -2.990 18.744 1.00 93.12 226 PRO A N 1
ATOM 1757 C CA . PRO A 1 226 ? -1.383 -1.567 18.728 1.00 93.12 226 PRO A CA 1
ATOM 1758 C C . PRO A 1 226 ? -2.045 -0.784 17.586 1.00 93.12 226 PRO A C 1
ATOM 1760 O O . PRO A 1 226 ? -2.568 0.298 17.819 1.00 93.12 226 PRO A O 1
ATOM 1763 N N . ALA A 1 227 ? -2.098 -1.349 16.375 1.00 92.44 227 ALA A N 1
ATOM 1764 C CA . ALA A 1 227 ? -2.752 -0.701 15.236 1.00 92.44 227 ALA A CA 1
ATOM 1765 C C . ALA A 1 227 ? -4.273 -0.590 15.443 1.00 92.44 227 ALA A C 1
ATOM 1767 O O . ALA A 1 227 ? -4.879 0.418 15.086 1.00 92.44 227 ALA A O 1
ATOM 1768 N N . LEU A 1 228 ? -4.884 -1.603 16.071 1.00 93.88 228 LEU A N 1
ATOM 1769 C CA . LEU A 1 228 ? -6.291 -1.566 16.475 1.00 93.88 228 LEU A CA 1
ATOM 1770 C C . LEU A 1 228 ? -6.558 -0.442 17.492 1.00 93.88 228 LEU A C 1
ATOM 1772 O O . LEU A 1 228 ? -7.557 0.261 17.361 1.00 93.88 228 LEU A O 1
ATOM 1776 N N . VAL A 1 229 ? -5.658 -0.246 18.467 1.00 95.19 229 VAL A N 1
ATOM 1777 C CA . VAL A 1 229 ? -5.739 0.861 19.438 1.00 95.19 229 VAL A CA 1
ATOM 1778 C C . VAL A 1 229 ? -5.650 2.212 18.741 1.00 95.19 229 VAL A C 1
ATOM 1780 O O . VAL A 1 229 ? -6.504 3.061 18.976 1.00 95.19 229 VAL A O 1
ATOM 1783 N N . GLU A 1 230 ? -4.654 2.404 17.874 1.00 95.50 230 GLU A N 1
ATOM 1784 C CA . GLU A 1 230 ? -4.463 3.660 17.140 1.00 95.50 230 GLU A CA 1
ATOM 1785 C C . GLU A 1 230 ? -5.713 4.028 16.330 1.00 95.50 230 GLU A C 1
ATOM 1787 O O . GLU A 1 230 ? -6.238 5.130 16.470 1.00 95.50 230 GLU A O 1
ATOM 1792 N N . LEU A 1 231 ? -6.256 3.088 15.551 1.00 95.12 231 LEU A N 1
ATOM 1793 C CA . LEU A 1 231 ? -7.454 3.337 14.744 1.00 95.12 231 LEU A CA 1
ATOM 1794 C C . LEU A 1 231 ? -8.699 3.597 15.596 1.00 95.12 231 LEU A C 1
ATOM 1796 O O . LEU A 1 231 ? -9.495 4.471 15.260 1.00 95.12 231 LEU A O 1
ATOM 1800 N N . ALA A 1 232 ? -8.878 2.871 16.701 1.00 95.19 232 ALA A N 1
ATOM 1801 C CA . ALA A 1 232 ? -10.001 3.112 17.601 1.00 95.19 232 ALA A CA 1
ATOM 1802 C C . ALA A 1 232 ? -9.903 4.494 18.272 1.00 95.19 232 ALA A C 1
ATOM 1804 O O . ALA A 1 232 ? -10.907 5.197 18.370 1.00 95.19 232 ALA A O 1
ATOM 1805 N N . GLN A 1 233 ? -8.700 4.934 18.652 1.00 95.12 233 GLN A N 1
ATOM 1806 C CA . GLN A 1 233 ? -8.467 6.294 19.150 1.00 95.12 233 GLN A CA 1
ATOM 1807 C C . GLN A 1 233 ? -8.710 7.357 18.069 1.00 95.12 233 GLN A C 1
ATOM 1809 O O . GLN A 1 233 ? -9.301 8.392 18.366 1.00 95.12 233 GLN A O 1
ATOM 1814 N N . GLU A 1 234 ? -8.317 7.110 16.815 1.00 95.31 234 GLU A N 1
ATOM 1815 C CA . GLU A 1 234 ? -8.621 8.007 15.689 1.00 95.31 234 GLU A CA 1
ATOM 1816 C C . GLU A 1 234 ? -10.136 8.157 15.455 1.00 95.31 234 GLU A C 1
ATOM 1818 O O . GLU A 1 234 ? -10.602 9.256 15.140 1.00 95.31 234 GLU A O 1
ATOM 1823 N N . ILE A 1 235 ? -10.911 7.077 15.629 1.00 94.94 235 ILE A N 1
ATOM 1824 C CA . ILE A 1 235 ? -12.381 7.118 15.573 1.00 94.94 235 ILE A CA 1
ATOM 1825 C C . ILE A 1 235 ? -12.924 7.972 16.726 1.00 94.94 235 ILE A C 1
ATOM 1827 O O . ILE A 1 235 ? -13.692 8.904 16.484 1.00 94.94 235 ILE A O 1
ATOM 1831 N N . LEU A 1 236 ? -12.486 7.706 17.960 1.00 94.50 236 LEU A N 1
ATOM 1832 C CA . LEU A 1 236 ? -12.962 8.407 19.158 1.00 94.50 236 LEU A CA 1
ATOM 1833 C C . LEU A 1 236 ? -12.579 9.888 19.192 1.00 94.50 236 LEU A C 1
ATOM 1835 O O . LEU A 1 236 ? -13.334 10.713 19.696 1.00 94.50 236 LEU A O 1
ATOM 1839 N N . ALA A 1 237 ? -11.446 10.258 18.594 1.00 94.50 237 ALA A N 1
ATOM 1840 C CA . ALA A 1 237 ? -11.058 11.656 18.439 1.00 94.50 237 ALA A CA 1
ATOM 1841 C C . ALA A 1 237 ? -12.047 12.454 17.568 1.00 94.50 237 ALA A C 1
ATOM 1843 O O . ALA A 1 237 ? -12.126 13.676 17.690 1.00 94.50 237 ALA A O 1
ATOM 1844 N N . ARG A 1 238 ? -12.792 11.782 16.677 1.00 93.25 238 ARG A N 1
ATOM 1845 C CA . ARG A 1 238 ? -13.841 12.398 15.848 1.00 93.25 238 ARG A CA 1
ATOM 1846 C C . ARG A 1 238 ? -15.227 12.262 16.464 1.00 93.25 238 ARG A C 1
ATOM 1848 O O . ARG A 1 238 ? -16.006 13.205 16.371 1.00 93.25 238 ARG A O 1
ATOM 1855 N N . ASN A 1 239 ? -15.520 11.105 17.052 1.00 93.00 239 ASN A N 1
ATOM 1856 C CA . ASN A 1 239 ? -16.763 10.836 17.761 1.00 93.00 239 ASN A CA 1
ATOM 1857 C C . ASN A 1 239 ? -16.476 10.157 19.116 1.00 93.00 239 ASN A C 1
ATOM 1859 O O . ASN A 1 239 ? -16.348 8.931 19.154 1.00 93.00 239 ASN A O 1
ATOM 1863 N N . PRO A 1 240 ? -16.395 10.924 20.220 1.00 92.88 240 PRO A N 1
ATOM 1864 C CA . PRO A 1 240 ? -16.112 10.379 21.551 1.00 92.88 240 PRO A CA 1
ATOM 1865 C C . PRO A 1 240 ? -17.180 9.408 22.068 1.00 92.88 240 PRO A C 1
ATOM 1867 O O . PRO A 1 240 ? -16.879 8.553 22.897 1.00 92.88 240 PRO A O 1
ATOM 1870 N N . GLU A 1 241 ? -18.411 9.520 21.565 1.00 91.88 241 GLU A N 1
ATOM 1871 C CA . GLU A 1 241 ? -19.563 8.714 21.982 1.00 91.88 241 GLU A CA 1
ATOM 1872 C C . GLU A 1 241 ? -19.653 7.373 21.228 1.00 91.88 241 GLU A C 1
ATOM 1874 O O . GLU A 1 241 ? -20.585 6.599 21.437 1.00 91.88 241 GLU A O 1
ATOM 1879 N N . GLN A 1 242 ? -18.696 7.052 20.343 1.00 94.00 242 GLN A N 1
ATOM 1880 C CA . GLN A 1 242 ? -18.750 5.817 19.559 1.00 94.00 242 GLN A CA 1
ATOM 1881 C C . GLN A 1 242 ? -18.500 4.567 20.422 1.00 94.00 242 GLN A C 1
ATOM 1883 O O . GLN A 1 242 ? -17.360 4.161 20.668 1.00 94.00 242 GLN A O 1
ATOM 1888 N N . VAL A 1 243 ? -19.587 3.894 20.796 1.00 92.94 243 VAL A N 1
ATOM 1889 C CA . VAL A 1 243 ? -19.599 2.682 21.629 1.00 92.94 243 VAL A CA 1
ATOM 1890 C C . VAL A 1 243 ? -18.736 1.552 21.058 1.00 92.94 243 VAL A C 1
ATOM 1892 O O . VAL A 1 243 ? -17.941 0.947 21.781 1.00 92.94 243 VAL A O 1
ATOM 1895 N N . GLU A 1 244 ? -18.817 1.263 19.756 1.00 92.88 244 GLU A N 1
ATOM 1896 C CA . GLU A 1 244 ? -18.034 0.181 19.147 1.00 92.88 244 GLU A CA 1
ATOM 1897 C C . GLU A 1 244 ? -16.524 0.422 19.234 1.00 92.88 244 GLU A C 1
ATOM 1899 O O . GLU A 1 244 ? -15.767 -0.527 19.443 1.00 92.88 244 GLU A O 1
ATOM 1904 N N . ALA A 1 245 ? -16.074 1.673 19.111 1.00 93.38 245 ALA A N 1
ATOM 1905 C CA . ALA A 1 245 ? -14.655 2.001 19.192 1.00 93.38 245 ALA A CA 1
ATOM 1906 C C . ALA A 1 245 ? -14.117 1.798 20.619 1.00 93.38 245 ALA A C 1
ATOM 1908 O O . ALA A 1 245 ? -13.050 1.203 20.791 1.00 93.38 245 ALA A O 1
ATOM 1909 N N . HIS A 1 246 ? -14.894 2.176 21.640 1.00 94.25 246 HIS A N 1
ATOM 1910 C CA . HIS A 1 246 ? -14.576 1.882 23.042 1.00 94.25 246 HIS A CA 1
ATOM 1911 C C . HIS A 1 246 ? -14.512 0.380 23.321 1.00 94.25 246 HIS A C 1
ATOM 1913 O O . HIS A 1 246 ? -13.535 -0.099 23.903 1.00 94.25 246 HIS A O 1
ATOM 1919 N N . ARG A 1 247 ? -15.479 -0.402 22.816 1.00 92.88 247 ARG A N 1
ATOM 1920 C CA . ARG A 1 247 ? -15.428 -1.873 22.906 1.00 92.88 247 ARG A CA 1
ATOM 1921 C C . ARG A 1 247 ? -14.131 -2.424 22.309 1.00 92.88 247 ARG A C 1
ATOM 1923 O O . ARG A 1 247 ? -13.538 -3.342 22.878 1.00 92.88 247 ARG A O 1
ATOM 1930 N N . MET A 1 248 ? -13.677 -1.889 21.173 1.00 92.69 248 MET A N 1
ATOM 1931 C CA . MET A 1 248 ? -12.430 -2.337 20.543 1.00 92.69 248 MET A CA 1
ATOM 1932 C C . MET A 1 248 ? -11.195 -1.969 21.367 1.00 92.69 248 MET A C 1
ATOM 1934 O O . MET A 1 248 ? -10.308 -2.813 21.509 1.00 92.69 248 MET A O 1
ATOM 1938 N N . LEU A 1 249 ? -11.152 -0.779 21.976 1.00 94.25 249 LEU A N 1
ATOM 1939 C CA . LEU A 1 249 ? -10.068 -0.394 22.887 1.00 94.25 249 LEU A CA 1
ATOM 1940 C C . LEU A 1 249 ? -9.974 -1.309 24.101 1.00 94.25 249 LEU A C 1
ATOM 1942 O O . LEU A 1 249 ? -8.891 -1.808 24.407 1.00 94.25 249 LEU A O 1
ATOM 1946 N N . VAL A 1 250 ? -11.102 -1.588 24.755 1.00 93.94 250 VAL A N 1
ATOM 1947 C CA . VAL A 1 250 ? -11.154 -2.499 25.905 1.00 93.94 250 VAL A CA 1
ATOM 1948 C C . VAL A 1 250 ? -10.604 -3.873 25.517 1.00 93.94 250 VAL A C 1
ATOM 1950 O O . VAL A 1 250 ? -9.762 -4.434 26.224 1.00 93.94 250 VAL A O 1
ATOM 1953 N N . ARG A 1 251 ? -11.017 -4.413 24.364 1.00 92.12 251 ARG A N 1
ATOM 1954 C CA . ARG A 1 251 ? -10.523 -5.705 23.857 1.00 92.12 251 ARG A CA 1
ATOM 1955 C C . ARG A 1 251 ? -9.028 -5.668 23.545 1.00 92.12 251 ARG A C 1
ATOM 1957 O O . ARG A 1 251 ? -8.303 -6.587 23.929 1.00 92.12 251 ARG A O 1
ATOM 1964 N N . ALA A 1 252 ? -8.551 -4.598 22.918 1.00 93.25 252 ALA A N 1
ATOM 1965 C CA . ALA A 1 252 ? -7.143 -4.439 22.590 1.00 93.25 252 ALA A CA 1
ATOM 1966 C C . ALA A 1 252 ? -6.263 -4.319 23.845 1.00 93.25 252 ALA A C 1
ATOM 1968 O O . ALA A 1 252 ? -5.282 -5.055 23.957 1.00 93.25 252 ALA A O 1
ATOM 1969 N N . TYR A 1 253 ? -6.626 -3.494 24.832 1.00 94.19 253 TYR A N 1
ATOM 1970 C CA . TYR A 1 253 ? -5.864 -3.379 26.083 1.00 94.19 253 TYR A CA 1
ATOM 1971 C C . TYR A 1 253 ? -5.903 -4.652 26.927 1.00 94.19 253 TYR A C 1
ATOM 1973 O O . TYR A 1 253 ? -4.879 -5.028 27.498 1.00 94.19 253 TYR A O 1
ATOM 1981 N N . THR A 1 254 ? -7.027 -5.379 26.916 1.00 91.75 254 THR A N 1
ATOM 1982 C CA . THR A 1 254 ? -7.106 -6.716 27.527 1.00 91.75 254 THR A CA 1
ATOM 1983 C C . THR A 1 254 ? -6.081 -7.660 26.889 1.00 91.75 254 THR A C 1
ATOM 1985 O O . THR A 1 254 ? -5.342 -8.345 27.594 1.00 91.75 254 THR A O 1
ATOM 1988 N N . SER A 1 255 ? -5.971 -7.661 25.554 1.00 92.06 255 SER A N 1
ATOM 1989 C CA . SER A 1 255 ? -4.989 -8.495 24.843 1.00 92.06 255 SER A CA 1
ATOM 1990 C C . SER A 1 255 ? -3.534 -8.095 25.128 1.00 92.06 255 SER A C 1
ATOM 1992 O O . SER A 1 255 ? -2.656 -8.956 25.190 1.00 92.06 255 SER A O 1
ATOM 1994 N N . LEU A 1 256 ? -3.284 -6.797 25.340 1.00 92.06 256 LEU A N 1
ATOM 1995 C CA . LEU A 1 256 ? -1.967 -6.242 25.655 1.00 92.06 256 LEU A CA 1
ATOM 1996 C C . LEU A 1 256 ? -1.574 -6.420 27.129 1.00 92.06 256 LEU A C 1
ATOM 1998 O O . LEU A 1 256 ? -0.403 -6.236 27.453 1.00 92.06 256 LEU A O 1
ATOM 2002 N N . ARG A 1 257 ? -2.521 -6.805 27.997 1.00 90.56 257 ARG A N 1
ATOM 2003 C CA . ARG A 1 257 ? -2.349 -6.908 29.458 1.00 90.56 257 ARG A CA 1
ATOM 2004 C C . ARG A 1 257 ? -1.895 -5.590 30.101 1.00 90.56 257 ARG A C 1
ATOM 2006 O O . ARG A 1 257 ? -1.089 -5.589 31.025 1.00 90.56 257 ARG A O 1
ATOM 2013 N N . ASP A 1 258 ? -2.400 -4.471 29.585 1.00 92.12 258 ASP A N 1
ATOM 2014 C CA . ASP A 1 258 ? -2.137 -3.129 30.113 1.00 92.12 258 ASP A CA 1
ATOM 2015 C C . ASP A 1 258 ? -3.301 -2.706 31.020 1.00 92.12 258 ASP A C 1
ATOM 2017 O O . ASP A 1 258 ? -4.291 -2.146 30.552 1.00 92.12 258 ASP A O 1
ATOM 2021 N N . GLU A 1 259 ? -3.211 -3.033 32.312 1.00 90.38 259 GLU A N 1
ATOM 2022 C CA . GLU A 1 259 ? -4.291 -2.802 33.285 1.00 90.38 259 GLU A CA 1
ATOM 2023 C C . GLU A 1 259 ? -4.597 -1.314 33.492 1.00 90.38 259 GLU A C 1
ATOM 2025 O O . GLU A 1 259 ? -5.763 -0.936 33.602 1.00 90.38 259 GLU A O 1
ATOM 2030 N N . ALA A 1 260 ? -3.572 -0.456 33.483 1.00 91.50 260 ALA A N 1
ATOM 2031 C CA . ALA A 1 260 ? -3.747 0.980 33.675 1.00 91.50 260 ALA A CA 1
ATOM 2032 C C . ALA A 1 260 ? -4.549 1.598 32.523 1.00 91.50 260 ALA A C 1
ATOM 2034 O O . ALA A 1 260 ? -5.528 2.307 32.755 1.00 91.50 260 ALA A O 1
ATOM 2035 N N . ARG A 1 261 ? -4.178 1.289 31.272 1.00 93.06 261 ARG A N 1
ATOM 2036 C CA . ARG A 1 261 ? -4.925 1.783 30.105 1.00 93.06 261 ARG A CA 1
ATOM 2037 C C . ARG A 1 261 ? -6.279 1.109 29.945 1.00 93.06 261 ARG A C 1
ATOM 2039 O O . ARG A 1 261 ? -7.215 1.759 29.492 1.00 93.06 261 ARG A O 1
ATOM 2046 N N . LEU A 1 262 ? -6.396 -0.164 30.322 1.00 93.75 262 LEU A N 1
ATOM 2047 C CA . LEU A 1 262 ? -7.672 -0.874 30.332 1.00 93.75 262 LEU A CA 1
ATOM 2048 C C . LEU A 1 262 ? -8.671 -0.194 31.271 1.00 93.75 262 LEU A C 1
ATOM 2050 O O . LEU A 1 262 ? -9.814 0.012 30.872 1.00 93.75 262 LEU A O 1
ATOM 2054 N N . ARG A 1 263 ? -8.239 0.186 32.478 1.00 92.62 263 ARG A N 1
ATOM 2055 C CA . ARG A 1 263 ? -9.077 0.908 33.438 1.00 92.62 263 ARG A CA 1
ATOM 2056 C C . ARG A 1 263 ? -9.572 2.235 32.862 1.00 92.62 263 ARG A C 1
ATOM 2058 O O . ARG A 1 263 ? -10.778 2.431 32.778 1.00 92.62 263 ARG A O 1
ATOM 2065 N N . SER A 1 264 ? -8.668 3.086 32.376 1.00 92.81 264 SER A N 1
ATOM 2066 C CA . SER A 1 264 ? -9.058 4.373 31.780 1.00 92.81 264 SER A CA 1
ATOM 2067 C C . SER A 1 264 ? -9.961 4.214 30.551 1.00 92.81 264 SER A C 1
ATOM 2069 O O . SER A 1 264 ? -10.862 5.017 30.336 1.00 92.81 264 SER A O 1
ATOM 2071 N N . ALA A 1 265 ? -9.746 3.175 29.736 1.00 93.62 265 ALA A N 1
ATOM 2072 C CA . ALA A 1 265 ? -10.607 2.887 28.591 1.00 93.62 265 ALA A CA 1
ATOM 2073 C C . ALA A 1 265 ? -12.003 2.409 29.008 1.00 93.62 265 ALA A C 1
ATOM 2075 O O . ALA A 1 265 ? -12.973 2.719 28.327 1.00 93.62 265 ALA A O 1
ATOM 2076 N N . LEU A 1 266 ? -12.115 1.654 30.103 1.00 93.19 266 LEU A N 1
ATOM 2077 C CA . LEU A 1 266 ? -13.400 1.219 30.641 1.00 93.19 266 LEU A CA 1
ATOM 2078 C C . LEU A 1 266 ? -14.180 2.380 31.273 1.00 93.19 266 LEU A C 1
ATOM 2080 O O . LEU A 1 266 ? -15.384 2.449 31.067 1.00 93.19 266 LEU A O 1
ATOM 2084 N N . GLU A 1 267 ? -13.516 3.288 31.993 1.00 92.88 267 GLU A N 1
ATOM 2085 C CA . GLU A 1 267 ? -14.137 4.513 32.526 1.00 92.88 267 GLU A CA 1
ATOM 2086 C C . GLU A 1 267 ? -14.719 5.357 31.376 1.00 92.88 267 GLU A C 1
ATOM 2088 O O . GLU A 1 267 ? -15.916 5.627 31.352 1.00 92.88 267 GLU A O 1
ATOM 2093 N N . ALA A 1 268 ? -13.918 5.633 30.338 1.00 93.62 268 ALA A N 1
ATOM 2094 C CA . ALA A 1 268 ? -14.385 6.351 29.147 1.00 93.62 268 ALA A CA 1
ATOM 2095 C C . ALA A 1 268 ? -15.498 5.607 28.380 1.00 93.62 268 ALA A C 1
ATOM 2097 O O . ALA A 1 268 ? -16.332 6.231 27.722 1.00 93.62 268 ALA A O 1
ATOM 2098 N N . PHE A 1 269 ? -15.513 4.272 28.447 1.00 94.75 269 PHE A N 1
ATOM 2099 C CA . PHE A 1 269 ? -16.562 3.464 27.839 1.00 94.75 269 PHE A CA 1
ATOM 2100 C C . PHE A 1 269 ? -17.892 3.589 28.595 1.00 94.75 269 PHE A C 1
ATOM 2102 O O . PHE A 1 269 ? -18.933 3.677 27.946 1.00 94.75 269 PHE A O 1
ATOM 2109 N N . VAL A 1 270 ? -17.868 3.639 29.932 1.00 93.69 270 VAL A N 1
ATOM 2110 C CA . VAL A 1 270 ? -19.065 3.906 30.750 1.00 93.69 270 VAL A CA 1
ATOM 2111 C C . VAL A 1 270 ? -19.649 5.266 30.386 1.00 93.69 270 VAL A C 1
ATOM 2113 O O . VAL A 1 270 ? -20.816 5.324 30.011 1.00 93.69 270 VAL A O 1
ATOM 2116 N N . ASP A 1 271 ? -18.827 6.319 30.368 1.00 93.00 271 ASP A N 1
ATOM 2117 C CA . ASP A 1 271 ? -19.275 7.679 30.033 1.00 93.00 271 ASP A CA 1
ATOM 2118 C C . ASP A 1 271 ? -19.945 7.741 28.645 1.00 93.00 271 ASP A C 1
ATOM 2120 O O . ASP A 1 271 ? -20.993 8.363 28.456 1.00 93.00 271 ASP A O 1
ATOM 2124 N N . ALA A 1 272 ? -19.362 7.062 27.650 1.00 93.00 272 ALA A N 1
ATOM 2125 C CA . ALA A 1 272 ? -19.918 7.005 26.299 1.00 93.00 272 ALA A CA 1
ATOM 2126 C C . ALA A 1 272 ? -21.203 6.160 26.211 1.00 93.00 272 ALA A C 1
ATOM 2128 O O . ALA A 1 272 ? -22.124 6.498 25.461 1.00 93.00 272 ALA A O 1
ATOM 2129 N N . ALA A 1 273 ? -21.286 5.059 26.961 1.00 91.75 273 ALA A N 1
ATOM 2130 C CA . ALA A 1 273 ? -22.478 4.218 27.014 1.00 91.75 273 ALA A CA 1
ATOM 2131 C C . ALA A 1 273 ? -23.645 4.938 27.711 1.00 91.75 273 ALA A C 1
ATOM 2133 O O . ALA A 1 273 ? -24.775 4.871 27.227 1.00 91.75 273 ALA A O 1
ATOM 2134 N N . GLU A 1 274 ? -23.363 5.701 28.770 1.00 91.81 274 GLU A N 1
ATOM 2135 C CA . GLU A 1 274 ? -24.333 6.570 29.441 1.00 91.81 274 GLU A CA 1
ATOM 2136 C C . GLU A 1 274 ? -24.872 7.646 28.489 1.00 91.81 274 GLU A C 1
ATOM 2138 O O . GLU A 1 274 ? -26.087 7.818 28.367 1.00 91.81 274 GLU A O 1
ATOM 2143 N N . ALA A 1 275 ? -23.986 8.329 27.753 1.00 92.31 275 ALA A N 1
ATOM 2144 C CA . ALA A 1 275 ? -24.368 9.372 26.798 1.00 92.31 275 ALA A CA 1
ATOM 2145 C C . ALA A 1 275 ? -25.256 8.846 25.655 1.00 92.31 275 ALA A C 1
ATOM 2147 O O . ALA A 1 275 ? -26.195 9.519 25.224 1.00 92.31 275 ALA A O 1
ATOM 2148 N N . THR A 1 276 ? -24.987 7.627 25.182 1.00 90.81 276 THR A N 1
ATOM 2149 C CA . THR A 1 276 ? -25.750 6.978 24.100 1.00 90.81 276 THR A CA 1
ATOM 2150 C C . THR A 1 276 ? -26.985 6.214 24.588 1.00 90.81 276 THR A C 1
ATOM 2152 O O . THR A 1 276 ? -27.827 5.828 23.773 1.00 90.81 276 THR A O 1
ATOM 2155 N N . GLY A 1 277 ? -27.126 6.001 25.902 1.00 90.69 277 GLY A N 1
ATOM 2156 C CA . GLY A 1 277 ? -28.190 5.193 26.503 1.00 90.69 277 GLY A CA 1
ATOM 2157 C C . GLY A 1 277 ? -28.031 3.684 26.270 1.00 90.69 277 GLY A C 1
ATOM 2158 O O . GLY A 1 277 ? -29.015 2.942 26.318 1.00 90.69 277 GLY A O 1
ATOM 2159 N N . ALA A 1 278 ? -26.813 3.214 25.992 1.00 91.69 278 ALA A N 1
ATOM 2160 C CA . ALA A 1 278 ? -26.500 1.808 25.760 1.00 91.69 278 ALA A CA 1
ATOM 2161 C C . ALA A 1 278 ? -26.341 1.046 27.092 1.00 91.69 278 ALA A C 1
ATOM 2163 O O . ALA A 1 278 ? -25.239 0.681 27.498 1.00 91.69 278 ALA A O 1
ATOM 2164 N N . VAL A 1 279 ? -27.467 0.775 27.760 1.00 89.88 279 VAL A N 1
ATOM 2165 C CA . VAL A 1 279 ? -27.523 0.199 29.122 1.00 89.88 279 VAL A CA 1
ATOM 2166 C C . VAL A 1 279 ? -26.737 -1.112 29.270 1.00 89.88 279 VAL A C 1
ATOM 2168 O O . VAL A 1 279 ? -26.039 -1.318 30.260 1.00 89.88 279 VAL A O 1
ATOM 2171 N N . GLU A 1 280 ? -26.816 -2.010 28.286 1.00 89.19 280 GLU A N 1
ATOM 2172 C CA . GLU A 1 280 ? -26.099 -3.294 28.331 1.00 89.19 280 GLU A CA 1
ATOM 2173 C C . GLU A 1 280 ? -24.575 -3.121 28.269 1.00 89.19 280 GLU A C 1
ATOM 2175 O O . GLU A 1 280 ? -23.825 -3.844 28.927 1.00 89.19 280 GLU A O 1
ATOM 2180 N N . ASP A 1 281 ? -24.107 -2.143 27.495 1.00 89.06 281 ASP A N 1
ATOM 2181 C CA . ASP A 1 281 ? -22.687 -1.833 27.360 1.00 89.06 281 ASP A CA 1
ATOM 2182 C C . ASP A 1 281 ? -22.129 -1.156 28.603 1.00 89.06 281 ASP A C 1
ATOM 2184 O O . ASP A 1 281 ? -21.059 -1.544 29.077 1.00 89.06 281 ASP A O 1
ATOM 2188 N N . GLU A 1 282 ? -22.889 -0.215 29.164 1.00 91.44 282 GLU A N 1
ATOM 2189 C CA . GLU A 1 282 ? -22.604 0.440 30.443 1.00 91.44 282 GLU A CA 1
ATOM 2190 C C . GLU A 1 282 ? -22.455 -0.614 31.548 1.00 91.44 282 GLU A C 1
ATOM 2192 O O . GLU A 1 282 ? -21.424 -0.701 32.222 1.00 91.44 282 GLU A O 1
ATOM 2197 N N . ARG A 1 283 ? -23.437 -1.515 31.657 1.00 91.38 283 ARG A N 1
ATOM 2198 C CA . ARG A 1 283 ? -23.446 -2.610 32.632 1.00 91.38 283 ARG A CA 1
ATOM 2199 C C . ARG A 1 283 ? -22.259 -3.558 32.446 1.00 91.38 283 ARG A C 1
ATOM 2201 O O . ARG A 1 283 ? -21.634 -3.975 33.427 1.00 91.38 283 ARG A O 1
ATOM 2208 N N . ARG A 1 284 ? -21.891 -3.880 31.200 1.00 89.81 284 ARG A N 1
ATOM 2209 C CA . ARG A 1 284 ? -20.736 -4.740 30.889 1.00 89.81 284 ARG A CA 1
ATOM 2210 C C . ARG A 1 284 ? -19.414 -4.069 31.271 1.00 89.81 284 ARG A C 1
ATOM 2212 O O . ARG A 1 284 ? -18.539 -4.727 31.839 1.00 89.81 284 ARG A O 1
ATOM 2219 N N . ALA A 1 285 ? -19.265 -2.778 30.979 1.00 89.75 285 ALA A N 1
ATOM 2220 C CA . ALA A 1 285 ? -18.079 -1.999 31.323 1.00 89.75 285 ALA A CA 1
ATOM 2221 C C . ALA A 1 285 ? -17.909 -1.879 32.846 1.00 89.75 285 ALA A C 1
ATOM 2223 O O . ALA A 1 285 ? -16.849 -2.221 33.376 1.00 89.75 285 ALA A O 1
ATOM 2224 N N . LEU A 1 286 ? -18.982 -1.511 33.554 1.00 90.50 286 LEU A N 1
ATOM 2225 C CA . LEU A 1 286 ? -19.022 -1.414 35.016 1.00 90.50 286 LEU A CA 1
ATOM 2226 C C . LEU A 1 286 ? -18.709 -2.751 35.692 1.00 90.50 286 LEU A C 1
ATOM 2228 O O . LEU A 1 286 ? -17.934 -2.793 36.647 1.00 90.50 286 LEU A O 1
ATOM 2232 N N . THR A 1 287 ? -19.235 -3.863 35.168 1.00 91.00 287 THR A N 1
ATOM 2233 C CA . THR A 1 287 ? -18.948 -5.197 35.721 1.00 91.00 287 THR A CA 1
ATOM 2234 C C . THR A 1 287 ? -17.450 -5.515 35.690 1.00 91.00 287 THR A C 1
ATOM 2236 O O . THR A 1 287 ? -16.913 -6.065 36.653 1.00 91.00 287 THR A O 1
ATOM 2239 N N . ARG A 1 288 ? -16.747 -5.141 34.613 1.00 89.38 288 ARG A N 1
ATOM 2240 C CA . ARG A 1 288 ? -15.287 -5.299 34.527 1.00 89.38 288 ARG A CA 1
ATOM 2241 C C . ARG A 1 288 ? -14.534 -4.306 35.410 1.00 89.38 288 ARG A C 1
ATOM 2243 O O . ARG A 1 288 ? -13.554 -4.705 36.035 1.00 89.38 288 ARG A O 1
ATOM 2250 N N . LEU A 1 289 ? -14.987 -3.055 35.499 1.00 90.19 289 LEU A N 1
ATOM 2251 C CA . LEU A 1 289 ? -14.370 -2.044 36.366 1.00 90.19 289 LEU A CA 1
ATOM 2252 C C . LEU A 1 289 ? -14.400 -2.445 37.836 1.00 90.19 289 LEU A C 1
ATOM 2254 O O . LEU A 1 289 ? -13.364 -2.388 38.485 1.00 90.19 289 LEU A O 1
ATOM 2258 N N . VAL A 1 290 ? -15.537 -2.931 38.340 1.00 90.62 290 VAL A N 1
ATOM 2259 C CA . VAL A 1 290 ? -15.672 -3.358 39.745 1.00 90.62 290 VAL A CA 1
ATOM 2260 C C . VAL A 1 290 ? -14.702 -4.497 40.092 1.00 90.62 290 VAL A C 1
ATOM 2262 O O . VAL A 1 290 ? -14.224 -4.573 41.222 1.00 90.62 290 VAL A O 1
ATOM 2265 N N . ARG A 1 291 ? -14.365 -5.370 39.131 1.00 87.25 291 ARG A N 1
ATOM 2266 C CA . ARG A 1 291 ? -13.361 -6.435 39.327 1.00 87.25 291 ARG A CA 1
ATOM 2267 C C . ARG A 1 291 ? -11.929 -5.894 39.377 1.00 87.25 291 ARG A C 1
ATOM 2269 O O . ARG A 1 291 ? -11.114 -6.432 40.117 1.00 87.25 291 ARG A O 1
ATOM 2276 N N . LEU A 1 292 ? -11.620 -4.870 38.579 1.00 86.81 292 LEU A N 1
ATOM 2277 C CA . LEU A 1 292 ? -10.279 -4.280 38.477 1.00 86.81 292 LEU A CA 1
ATOM 2278 C C . LEU A 1 292 ? -9.993 -3.253 39.583 1.00 86.81 292 LEU A C 1
ATOM 2280 O O . LEU A 1 292 ? -8.861 -3.148 40.046 1.00 86.81 292 LEU A O 1
ATOM 2284 N N . ALA A 1 293 ? -11.008 -2.495 39.991 1.00 84.31 293 ALA A N 1
ATOM 2285 C 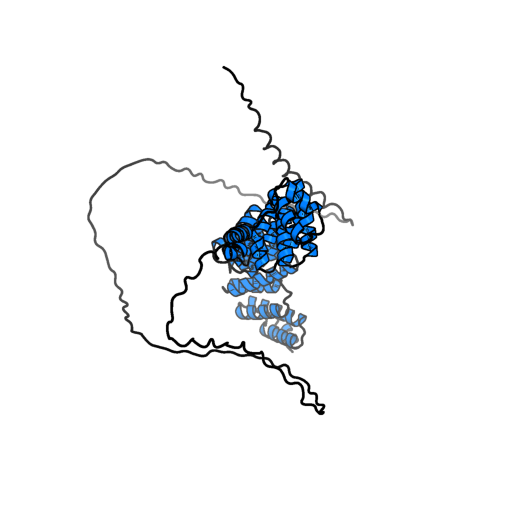CA . ALA A 1 293 ? -10.934 -1.435 40.988 1.00 84.31 293 ALA A CA 1
ATOM 2286 C C . ALA A 1 293 ? -12.094 -1.588 41.992 1.00 84.31 293 ALA A C 1
ATOM 2288 O O . ALA A 1 293 ? -13.068 -0.834 41.938 1.00 84.31 293 ALA A O 1
ATOM 2289 N N . PRO A 1 294 ? -12.010 -2.561 42.918 1.00 83.06 294 PRO A N 1
ATOM 2290 C CA . PRO A 1 294 ? -13.062 -2.796 43.911 1.00 83.06 294 PRO A CA 1
ATOM 2291 C C . PRO A 1 294 ? -13.220 -1.638 44.908 1.00 83.06 294 PRO A C 1
ATOM 2293 O O . PRO A 1 294 ? -14.232 -1.559 45.603 1.00 83.06 294 PRO A O 1
ATOM 2296 N N . ASP A 1 295 ? -12.230 -0.747 44.973 1.00 78.88 295 ASP A N 1
ATOM 2297 C CA . ASP A 1 295 ? -12.142 0.334 45.952 1.00 78.88 295 ASP A CA 1
ATOM 2298 C C . ASP A 1 295 ? -13.079 1.516 45.646 1.00 78.88 295 ASP A C 1
ATOM 2300 O O . ASP A 1 295 ? -13.299 2.358 46.518 1.00 78.88 295 ASP A O 1
ATOM 2304 N N . GLU A 1 296 ? -13.654 1.594 44.439 1.00 83.81 296 GLU A N 1
ATOM 2305 C CA . GLU A 1 296 ? -14.547 2.689 44.047 1.00 83.81 296 GLU A CA 1
ATOM 2306 C C . GLU A 1 296 ? -16.031 2.301 44.178 1.00 83.81 296 GLU A C 1
ATOM 2308 O O . GLU A 1 296 ? -16.583 1.607 43.316 1.00 83.81 296 GLU A O 1
ATOM 2313 N N . PRO A 1 297 ? -16.736 2.773 45.228 1.00 77.81 297 PRO A N 1
ATOM 2314 C CA . PRO A 1 297 ? -18.118 2.371 45.489 1.00 77.81 297 PRO A CA 1
ATOM 2315 C C . PRO A 1 297 ? -19.112 2.916 44.452 1.00 77.81 297 PRO A C 1
ATOM 2317 O O . PRO A 1 297 ? -20.205 2.368 44.316 1.00 77.81 297 PRO A O 1
ATOM 2320 N N . GLY A 1 298 ? -18.740 3.965 43.705 1.00 86.19 298 GLY A N 1
ATOM 2321 C CA . GLY A 1 298 ? -19.597 4.601 42.700 1.00 86.19 298 GLY A CA 1
ATOM 2322 C C . GLY A 1 298 ? -19.979 3.657 41.560 1.00 86.19 298 GLY A C 1
ATOM 2323 O O . GLY A 1 298 ? -21.157 3.540 41.229 1.00 86.19 298 GLY A O 1
ATOM 2324 N N . HIS A 1 299 ? -19.014 2.904 41.022 1.00 85.12 299 HIS A N 1
ATOM 2325 C CA . HIS A 1 299 ? -19.273 1.944 39.944 1.00 85.12 299 HIS A CA 1
ATOM 2326 C C . HIS A 1 299 ? -20.209 0.818 40.382 1.00 85.12 299 HIS A C 1
ATOM 2328 O O . HIS A 1 299 ? -21.059 0.378 39.612 1.00 85.12 299 HIS A O 1
ATOM 2334 N N . ARG A 1 300 ? -20.075 0.365 41.633 1.00 83.00 300 ARG A N 1
ATOM 2335 C CA . ARG A 1 300 ? -20.923 -0.688 42.192 1.00 83.00 300 ARG A CA 1
ATOM 2336 C C . ARG A 1 300 ? -22.359 -0.214 42.397 1.00 83.00 300 ARG A C 1
ATOM 2338 O O . ARG A 1 300 ? -23.274 -0.927 42.004 1.00 83.00 300 ARG A O 1
ATOM 2345 N N . ALA A 1 301 ? -22.548 0.981 42.957 1.00 87.19 301 ALA A N 1
ATOM 2346 C CA . ALA A 1 301 ? -23.875 1.565 43.135 1.00 87.19 301 ALA A CA 1
ATOM 2347 C C . ALA A 1 301 ? -24.588 1.741 41.786 1.00 87.19 301 ALA A C 1
ATOM 2349 O O . ALA A 1 301 ? -25.723 1.299 41.624 1.00 87.19 301 ALA A O 1
ATOM 2350 N N . ARG A 1 302 ? -23.885 2.288 40.784 1.00 87.62 302 ARG A N 1
ATOM 2351 C CA . ARG A 1 302 ? -24.425 2.443 39.429 1.00 87.62 302 ARG A CA 1
ATOM 2352 C C . ARG A 1 302 ? -24.779 1.100 38.789 1.00 87.62 302 ARG A C 1
ATOM 2354 O O . ARG A 1 302 ? -25.830 0.958 38.177 1.00 87.62 302 ARG A O 1
ATOM 2361 N N . LEU A 1 303 ? -23.936 0.087 38.969 1.00 87.94 303 LEU A N 1
ATOM 2362 C CA . LEU A 1 303 ? -24.201 -1.257 38.463 1.00 87.94 303 LEU A CA 1
ATOM 2363 C C . LEU A 1 303 ? -25.449 -1.886 39.105 1.00 87.94 303 LEU A C 1
ATOM 2365 O O . LEU A 1 303 ? -26.221 -2.547 38.415 1.00 87.94 303 LEU A O 1
ATOM 2369 N N . GLU A 1 304 ? -25.663 -1.678 40.406 1.00 87.94 304 GLU A N 1
ATOM 2370 C CA . GLU A 1 304 ? -26.863 -2.135 41.120 1.00 87.94 304 GLU A CA 1
ATOM 2371 C C . GLU A 1 304 ? -28.134 -1.426 40.608 1.00 87.94 304 GLU A C 1
ATOM 2373 O O . GLU A 1 304 ? -29.151 -2.093 40.407 1.00 87.94 304 GLU A O 1
ATOM 2378 N N . GLU A 1 305 ? -28.068 -0.125 40.293 1.00 88.62 305 GLU A N 1
ATOM 2379 C CA . GLU A 1 305 ? -29.174 0.620 39.661 1.00 88.62 305 GLU A CA 1
ATOM 2380 C C . GLU A 1 305 ? -29.572 0.052 38.289 1.00 88.62 305 GLU A C 1
ATOM 2382 O O . GLU A 1 305 ? -30.757 0.009 37.953 1.00 88.62 305 GLU A O 1
ATOM 2387 N N . LEU A 1 306 ? -28.597 -0.415 37.503 1.00 87.19 306 LEU A N 1
ATOM 2388 C CA . LEU A 1 306 ? -28.807 -0.982 36.163 1.00 87.19 306 LEU A CA 1
ATOM 2389 C C . LEU A 1 306 ? -29.187 -2.475 36.176 1.00 87.19 306 LEU A C 1
ATOM 2391 O O . LEU A 1 306 ? -29.261 -3.105 35.119 1.00 87.19 306 LEU A O 1
ATOM 2395 N N . GLY A 1 307 ? -29.431 -3.060 37.353 1.00 84.00 307 GLY A N 1
ATOM 2396 C CA . GLY A 1 307 ? -29.865 -4.454 37.488 1.00 84.00 307 GLY A CA 1
ATOM 2397 C C . GLY A 1 307 ? -28.745 -5.466 37.746 1.00 84.00 307 GLY A C 1
ATOM 2398 O O . GLY A 1 307 ? -28.947 -6.659 37.524 1.00 84.00 307 GLY A O 1
ATOM 2399 N N . GLY A 1 308 ? -27.585 -5.018 38.231 1.00 84.12 308 GLY A N 1
ATOM 2400 C CA . GLY A 1 308 ? -26.503 -5.874 38.722 1.00 84.12 308 GLY A CA 1
ATOM 2401 C C . GLY A 1 308 ? -25.479 -6.312 37.662 1.00 84.12 308 GLY A C 1
ATOM 2402 O O . GLY A 1 308 ? -25.569 -5.924 36.498 1.00 84.12 308 GLY A O 1
ATOM 2403 N N . PRO A 1 309 ? -24.457 -7.095 38.061 1.00 81.44 309 PRO A N 1
ATOM 2404 C CA . PRO A 1 309 ? -23.373 -7.509 37.175 1.00 81.44 309 PRO A CA 1
ATOM 2405 C C . PRO A 1 309 ? -23.854 -8.422 36.045 1.00 81.44 309 PRO A C 1
ATOM 2407 O O . PRO A 1 309 ? -24.568 -9.394 36.283 1.00 81.44 309 PRO A O 1
ATOM 2410 N N . LEU A 1 310 ? -23.374 -8.143 34.832 1.00 72.81 310 LEU A N 1
ATOM 2411 C CA . LEU A 1 310 ? -23.474 -9.048 33.687 1.00 72.81 310 LEU A CA 1
ATOM 2412 C C . LEU A 1 310 ? -22.437 -10.153 33.845 1.00 72.81 310 LEU A C 1
ATOM 2414 O O . LEU A 1 310 ? -21.236 -9.910 33.721 1.00 72.81 310 LEU A O 1
ATOM 2418 N N . LEU A 1 311 ? -22.892 -11.360 34.142 1.00 61.22 311 LEU A N 1
ATOM 2419 C CA . LEU A 1 311 ? -22.044 -12.539 34.082 1.00 61.22 311 LEU A CA 1
ATOM 2420 C C . LEU A 1 311 ? -21.946 -12.953 32.613 1.00 61.22 311 LEU A C 1
ATOM 2422 O O . LEU A 1 311 ? -22.939 -12.930 31.889 1.00 61.22 311 LEU A O 1
ATOM 2426 N N . ASP A 1 312 ? -20.745 -13.291 32.154 1.00 55.62 312 ASP A N 1
ATOM 2427 C CA . ASP A 1 312 ? -20.610 -13.919 30.840 1.00 55.62 312 ASP A CA 1
ATOM 2428 C C . ASP A 1 312 ? -21.380 -15.259 30.861 1.00 55.62 312 ASP A C 1
ATOM 2430 O O . ASP A 1 312 ? -21.439 -15.905 31.909 1.00 55.62 312 ASP A O 1
ATOM 2434 N N . GLU A 1 313 ? -21.953 -15.709 29.734 1.00 49.91 313 GLU A N 1
ATOM 2435 C CA . GLU A 1 313 ? -22.721 -16.976 29.664 1.00 49.91 313 GLU A CA 1
ATOM 2436 C C . GLU A 1 313 ? -21.933 -18.171 30.240 1.00 49.91 313 GLU A C 1
ATOM 2438 O O . GLU A 1 313 ? -22.511 -19.084 30.823 1.00 49.91 313 GLU A O 1
ATOM 2443 N N . GLU A 1 314 ? -20.599 -18.146 30.139 1.00 47.00 314 GLU A N 1
ATOM 2444 C CA . GLU A 1 314 ? -19.698 -19.144 30.725 1.00 47.00 314 GLU A CA 1
ATOM 2445 C C . GLU A 1 314 ? -19.635 -19.078 32.262 1.00 47.00 314 GLU A C 1
ATOM 2447 O O . GLU A 1 314 ? -19.555 -20.115 32.916 1.00 47.00 314 GLU A O 1
ATOM 2452 N N . GLU A 1 315 ? -19.701 -17.886 32.861 1.00 48.28 315 GLU A N 1
ATOM 2453 C CA . GLU A 1 315 ? -19.743 -17.700 34.316 1.00 48.28 315 GLU A CA 1
ATOM 2454 C C . GLU A 1 315 ? -21.144 -17.941 34.883 1.00 48.28 315 GLU A C 1
ATOM 2456 O O . GLU A 1 315 ? -21.266 -18.421 36.007 1.00 48.28 315 GLU A O 1
ATOM 2461 N N . GLU A 1 316 ? -22.195 -17.647 34.117 1.00 52.12 316 GLU A N 1
ATOM 2462 C CA . GLU A 1 316 ? -23.571 -18.041 34.426 1.00 52.12 316 GLU A CA 1
ATOM 2463 C C . GLU A 1 316 ? -23.736 -19.558 34.372 1.00 52.12 316 GLU A C 1
ATOM 2465 O O . GLU A 1 316 ? -24.266 -20.138 35.316 1.00 52.12 316 GLU A O 1
ATOM 2470 N N . ALA A 1 317 ? -23.202 -20.219 33.340 1.00 49.56 317 ALA A N 1
ATOM 2471 C CA . ALA A 1 317 ? -23.162 -21.674 33.248 1.00 49.56 317 ALA A CA 1
ATOM 2472 C C . ALA A 1 317 ? -22.289 -22.290 34.350 1.00 49.56 317 ALA A C 1
ATOM 2474 O O . ALA A 1 317 ? -22.676 -23.295 34.938 1.00 49.56 317 ALA A O 1
ATOM 2475 N N . ALA A 1 318 ? -21.148 -21.680 34.690 1.00 53.81 318 ALA A N 1
ATOM 2476 C CA . ALA A 1 318 ? -20.305 -22.131 35.795 1.00 53.81 318 ALA A CA 1
ATOM 2477 C C . ALA A 1 318 ? -20.951 -21.887 37.166 1.00 53.81 318 ALA A C 1
ATOM 2479 O O . ALA A 1 318 ? -20.789 -22.715 38.054 1.00 53.81 318 ALA A O 1
ATOM 2480 N N . ARG A 1 319 ? -21.703 -20.794 37.360 1.00 55.94 319 ARG A N 1
ATOM 2481 C CA . ARG A 1 319 ? -22.489 -20.550 38.582 1.00 55.94 319 ARG A CA 1
ATOM 2482 C C . ARG A 1 319 ? -23.698 -21.463 38.679 1.00 55.94 319 ARG A C 1
ATOM 2484 O O . ARG A 1 319 ? -23.975 -21.931 39.773 1.00 55.94 319 ARG A O 1
ATOM 2491 N N . ALA A 1 320 ? -24.394 -21.722 37.576 1.00 55.91 320 ALA A N 1
ATOM 2492 C CA . ALA A 1 320 ? -25.482 -22.688 37.518 1.00 55.91 320 ALA A CA 1
ATOM 2493 C C . ALA A 1 320 ? -24.952 -24.094 37.826 1.00 55.91 320 ALA A C 1
ATOM 2495 O O . ALA A 1 320 ? -25.472 -24.758 38.714 1.00 55.91 320 ALA A O 1
ATOM 2496 N N . ALA A 1 321 ? -23.834 -24.488 37.208 1.00 54.34 321 ALA A N 1
ATOM 2497 C CA . ALA A 1 321 ? -23.143 -25.733 37.525 1.00 54.34 321 ALA A CA 1
ATOM 2498 C C . ALA A 1 321 ? -22.651 -25.764 38.983 1.00 54.34 321 ALA A C 1
ATOM 2500 O O . ALA A 1 321 ? -22.795 -26.779 39.649 1.00 54.34 321 ALA A O 1
ATOM 2501 N N . ALA A 1 322 ? -22.118 -24.661 39.519 1.00 57.22 322 ALA A N 1
ATOM 2502 C CA . ALA A 1 322 ? -21.685 -24.574 40.915 1.00 57.22 322 ALA A CA 1
ATOM 2503 C C . ALA A 1 322 ? -22.850 -24.568 41.917 1.00 57.22 322 ALA A C 1
ATOM 2505 O O . ALA A 1 322 ? -22.667 -25.012 43.045 1.00 57.22 322 ALA A O 1
ATOM 2506 N N . ALA A 1 323 ? -24.033 -24.095 41.521 1.00 59.81 323 ALA A N 1
ATOM 2507 C CA . ALA A 1 323 ? -25.261 -24.184 42.307 1.00 59.81 323 ALA A CA 1
ATOM 2508 C C . ALA A 1 323 ? -25.863 -25.601 42.289 1.00 59.81 323 ALA A C 1
ATOM 2510 O O . ALA A 1 323 ? -26.575 -25.966 43.221 1.00 59.81 323 ALA A O 1
ATOM 2511 N N . GLU A 1 324 ? -25.561 -26.400 41.260 1.00 60.22 324 GLU A N 1
ATOM 2512 C CA . GLU A 1 324 ? -25.903 -27.827 41.179 1.00 60.22 324 GLU A CA 1
ATOM 2513 C C . GLU A 1 324 ? -24.876 -28.744 41.869 1.00 60.22 324 GLU A C 1
ATOM 2515 O O . GLU A 1 324 ? -25.168 -29.916 42.117 1.00 60.22 324 GLU A O 1
ATOM 2520 N N . LEU A 1 325 ? -23.681 -28.244 42.207 1.00 54.94 325 LEU A N 1
ATOM 2521 C CA . LEU A 1 325 ? -22.705 -29.015 42.973 1.00 54.94 325 LEU A CA 1
ATOM 2522 C C . LEU A 1 325 ? -23.135 -29.093 44.449 1.00 54.94 325 LEU A C 1
ATOM 2524 O O . LEU A 1 325 ? -23.404 -28.056 45.060 1.00 54.94 325 LEU A O 1
ATOM 2528 N N . PRO A 1 326 ? -23.163 -30.296 45.055 1.00 60.94 326 PRO A N 1
ATOM 2529 C CA . PRO A 1 326 ? -23.483 -30.446 46.467 1.00 60.94 326 PRO A CA 1
ATOM 2530 C C . PRO A 1 326 ? -22.493 -29.635 47.309 1.00 60.94 326 PRO A C 1
ATOM 2532 O O . PRO A 1 326 ? -21.276 -29.826 47.245 1.00 60.94 326 PRO A O 1
ATOM 2535 N N . THR A 1 327 ? -23.015 -28.698 48.096 1.00 64.50 327 THR A N 1
ATOM 2536 C CA . THR A 1 327 ? -22.229 -27.929 49.062 1.00 64.50 327 THR A CA 1
ATOM 2537 C C . THR A 1 327 ? -21.773 -28.846 50.199 1.00 64.50 327 THR A C 1
ATOM 2539 O O . THR A 1 327 ? -22.413 -29.858 50.486 1.00 64.50 327 THR A O 1
ATOM 2542 N N . PHE A 1 328 ? -20.685 -28.495 50.892 1.00 51.62 328 PHE A N 1
ATOM 2543 C CA . PHE A 1 328 ? -20.175 -29.258 52.044 1.00 51.62 328 PHE A CA 1
ATOM 2544 C C . PHE A 1 328 ? -21.266 -29.568 53.093 1.00 51.62 328 PHE A C 1
ATOM 2546 O O . PHE A 1 328 ? -21.250 -30.629 53.704 1.00 51.62 328 PHE A O 1
ATOM 2553 N N . GLU A 1 329 ? -22.263 -28.692 53.247 1.00 57.28 329 GLU A N 1
ATOM 2554 C CA . GLU A 1 329 ? -23.413 -28.906 54.137 1.00 57.28 329 GLU A CA 1
ATOM 2555 C C . GLU A 1 329 ? -24.363 -30.012 53.657 1.00 57.28 329 GLU A C 1
ATOM 2557 O O . GLU A 1 329 ? -24.847 -30.787 54.476 1.00 57.28 329 GLU A O 1
ATOM 2562 N N . SER A 1 330 ? -24.582 -30.153 52.345 1.00 58.09 330 SER A N 1
ATOM 2563 C CA . SER A 1 330 ? -25.373 -31.265 51.792 1.00 58.09 330 SER A CA 1
ATOM 2564 C C . SER A 1 330 ? -24.686 -32.623 51.970 1.00 58.09 330 SER A C 1
ATOM 2566 O O . SER A 1 330 ? -25.359 -33.633 52.124 1.00 58.09 330 SER A O 1
ATOM 2568 N N . PHE A 1 331 ? -23.351 -32.639 52.049 1.00 51.62 331 PHE A N 1
ATOM 2569 C CA . PHE A 1 331 ? -22.568 -33.841 52.350 1.00 51.62 331 PHE A CA 1
ATOM 2570 C C . PHE A 1 331 ? -22.623 -34.229 53.840 1.00 51.62 331 PHE A C 1
ATOM 2572 O O . PHE A 1 331 ? -22.410 -35.384 54.189 1.00 51.62 331 PHE A O 1
ATOM 2579 N N . MET A 1 332 ? -22.917 -33.269 54.723 1.00 56.00 332 MET A N 1
ATOM 2580 C CA . MET A 1 332 ? -22.983 -33.460 56.179 1.00 56.00 332 MET A CA 1
ATOM 2581 C C . MET A 1 332 ? -24.404 -33.765 56.687 1.00 56.00 332 MET A C 1
ATOM 2583 O O . MET A 1 332 ? -24.576 -34.052 57.870 1.00 56.00 332 MET A O 1
ATOM 2587 N N . LEU A 1 333 ? -25.423 -33.693 55.823 1.00 54.97 333 LEU A N 1
ATOM 2588 C CA . LEU A 1 333 ? -26.830 -33.924 56.180 1.00 54.97 333 LEU A CA 1
ATOM 2589 C C . LEU A 1 333 ? -27.344 -35.336 55.841 1.00 54.97 333 LEU A C 1
ATOM 2591 O O . LEU A 1 333 ? -28.450 -35.675 56.257 1.00 54.97 333 LEU A O 1
ATOM 2595 N N . ASP A 1 334 ? -26.529 -36.179 55.201 1.00 46.03 334 ASP A N 1
ATOM 2596 C CA . ASP A 1 334 ? -26.849 -37.583 54.891 1.00 46.03 334 ASP A CA 1
ATOM 2597 C C . ASP A 1 334 ? -26.183 -38.590 55.856 1.00 46.03 334 ASP A C 1
ATOM 2599 O O . ASP A 1 334 ? -25.870 -39.714 55.474 1.00 46.03 334 ASP A O 1
ATOM 2603 N N . ASP A 1 335 ? -25.993 -38.229 57.132 1.00 44.84 335 ASP A N 1
ATOM 2604 C CA . ASP A 1 335 ? -25.489 -39.159 58.163 1.00 44.84 335 ASP A CA 1
ATOM 2605 C C . ASP A 1 335 ? -26.565 -39.532 59.198 1.00 44.84 335 ASP A C 1
ATOM 2607 O O . ASP A 1 335 ? -26.377 -39.454 60.412 1.00 44.84 335 ASP A O 1
ATOM 2611 N N . ASN A 1 336 ? -27.742 -39.939 58.710 1.00 45.31 336 ASN A N 1
ATOM 2612 C CA . ASN A 1 336 ? -28.728 -40.643 59.533 1.00 45.31 336 ASN A CA 1
ATOM 2613 C C . ASN A 1 336 ? -29.124 -41.988 58.914 1.00 45.31 336 ASN A C 1
ATOM 2615 O O . ASN A 1 336 ? -30.298 -42.320 58.757 1.00 45.31 336 ASN A O 1
ATOM 2619 N N . SER A 1 337 ? -28.115 -42.791 58.592 1.00 42.81 337 SER A N 1
ATOM 2620 C CA . SER A 1 337 ? -28.250 -44.243 58.542 1.00 42.81 337 SER A CA 1
ATOM 2621 C C . SER A 1 337 ? -27.239 -44.836 59.510 1.00 42.81 337 SER A C 1
ATOM 2623 O O . SER A 1 337 ? -26.060 -44.983 59.203 1.00 42.81 337 SER A O 1
ATOM 2625 N N . THR A 1 338 ? -27.721 -45.156 60.707 1.00 37.38 338 THR A N 1
ATOM 2626 C CA . THR A 1 338 ? -26.997 -45.965 61.686 1.00 37.38 338 THR A CA 1
ATOM 2627 C C . THR A 1 338 ? -26.474 -47.240 61.011 1.00 37.38 338 THR A C 1
ATOM 2629 O O . THR A 1 338 ? -27.276 -48.016 60.480 1.00 37.38 338 THR A O 1
ATOM 2632 N N . PRO A 1 339 ? -25.157 -47.515 61.020 1.00 40.72 339 PRO A N 1
ATOM 2633 C CA . PRO A 1 339 ? -24.672 -48.801 60.559 1.00 40.72 339 PRO A CA 1
ATOM 2634 C C . PRO A 1 339 ? -25.096 -49.849 61.591 1.00 40.72 339 PRO A C 1
ATOM 2636 O O . PRO A 1 339 ? -24.690 -49.831 62.753 1.00 40.72 339 PRO A O 1
ATOM 2639 N N . THR A 1 340 ? -25.973 -50.753 61.165 1.00 36.72 340 THR A N 1
ATOM 2640 C CA . THR A 1 340 ? -26.338 -51.950 61.928 1.00 36.72 340 THR A CA 1
ATOM 2641 C C . THR A 1 340 ? -25.083 -52.819 62.091 1.00 36.72 340 THR A C 1
ATOM 2643 O O . THR A 1 340 ? -24.394 -53.048 61.094 1.00 36.72 340 THR A O 1
ATOM 2646 N N . PRO A 1 341 ? -24.749 -53.324 63.293 1.00 42.34 341 PRO A N 1
ATOM 2647 C CA . PRO A 1 341 ? -23.557 -54.139 63.469 1.00 42.34 341 PRO A CA 1
ATOM 2648 C C . PRO A 1 341 ? -23.810 -55.533 62.883 1.00 42.34 341 PRO A C 1
ATOM 2650 O O . PRO A 1 341 ? -24.551 -56.335 63.451 1.00 42.34 341 PRO A O 1
ATOM 2653 N N . ALA A 1 342 ? -23.208 -55.825 61.732 1.00 36.00 342 ALA A N 1
ATOM 2654 C CA . ALA A 1 342 ? -23.098 -57.187 61.223 1.00 36.00 342 ALA A CA 1
ATOM 2655 C C . ALA A 1 342 ? -21.912 -57.890 61.909 1.00 36.00 342 ALA A C 1
ATOM 2657 O O . ALA A 1 342 ? -20.836 -57.312 62.053 1.00 36.00 342 ALA A O 1
ATOM 2658 N N . GLY A 1 343 ? -22.150 -59.121 62.370 1.00 38.19 343 GLY A N 1
ATOM 2659 C CA . GLY A 1 343 ? -21.194 -59.978 63.077 1.00 38.19 343 GLY A CA 1
ATOM 2660 C C . GLY A 1 343 ? -19.966 -60.407 62.253 1.00 38.19 343 GLY A C 1
ATOM 2661 O O . GLY A 1 343 ? -19.796 -59.992 61.108 1.00 38.19 343 GLY A O 1
ATOM 2662 N N . PRO A 1 344 ? -19.083 -61.231 62.847 1.00 47.19 344 PRO A N 1
ATOM 2663 C CA . PRO A 1 344 ? -17.674 -61.303 62.488 1.00 47.19 344 PRO A CA 1
ATOM 2664 C C . PRO A 1 344 ? -17.468 -62.062 61.175 1.00 47.19 344 PRO A C 1
ATOM 2666 O O . PRO A 1 344 ? -17.882 -63.211 61.034 1.00 47.19 344 PRO A O 1
ATOM 2669 N N . SER A 1 345 ? -16.795 -61.416 60.227 1.00 40.59 345 SER A N 1
ATOM 2670 C CA . SER A 1 345 ? -16.287 -62.035 59.006 1.00 40.59 345 SER A CA 1
ATOM 2671 C C . SER A 1 345 ? -14.765 -62.025 59.071 1.00 40.59 345 SER A C 1
ATOM 2673 O O . SER A 1 345 ? -14.145 -60.973 58.925 1.00 40.59 345 SER A O 1
ATOM 2675 N N . ASP A 1 346 ? -14.181 -63.202 59.280 1.00 48.81 346 ASP A N 1
ATOM 2676 C CA . ASP A 1 346 ? -12.755 -63.471 59.109 1.00 48.81 346 ASP A CA 1
ATOM 2677 C C . ASP A 1 346 ? -12.331 -63.204 57.654 1.00 48.81 346 ASP A C 1
ATOM 2679 O O . ASP A 1 346 ? -12.605 -63.996 56.753 1.00 48.81 346 ASP A O 1
ATOM 2683 N N . ALA A 1 347 ? -11.642 -62.088 57.421 1.00 42.22 347 ALA A N 1
ATOM 2684 C CA . ALA A 1 347 ? -10.788 -61.867 56.256 1.00 42.22 347 ALA A CA 1
ATOM 2685 C C . ALA A 1 347 ? -9.714 -60.824 56.621 1.00 42.22 347 ALA A C 1
ATOM 2687 O O . ALA A 1 347 ? -10.057 -59.799 57.218 1.00 42.22 347 ALA A O 1
ATOM 2688 N N . PRO A 1 348 ? -8.422 -61.048 56.313 1.00 48.41 348 PRO A N 1
ATOM 2689 C CA . PRO A 1 348 ? -7.381 -60.089 56.658 1.00 48.41 348 PRO A CA 1
ATOM 2690 C C . PRO A 1 348 ? -7.519 -58.821 55.803 1.00 48.41 348 PRO A C 1
ATOM 2692 O O . PRO A 1 348 ? -7.821 -58.886 54.610 1.00 48.41 348 PRO A O 1
ATOM 2695 N N . ALA A 1 349 ? -7.312 -57.668 56.438 1.00 39.78 349 ALA A N 1
ATOM 2696 C CA . ALA A 1 349 ? -7.378 -56.353 55.812 1.00 39.78 349 ALA A CA 1
ATOM 2697 C C . ALA A 1 349 ? -6.355 -56.217 54.666 1.00 39.78 349 ALA A C 1
ATOM 2699 O O . ALA A 1 349 ? -5.219 -56.674 54.821 1.00 39.78 349 ALA A O 1
ATOM 2700 N N . PRO A 1 350 ? -6.698 -55.565 53.539 1.00 49.06 350 PRO A N 1
ATOM 2701 C CA . PRO A 1 350 ? -5.691 -55.157 52.575 1.00 49.06 350 PRO A CA 1
ATOM 2702 C C . PRO A 1 350 ? -4.870 -54.015 53.185 1.00 49.06 350 PRO A C 1
ATOM 2704 O O . PRO A 1 350 ? -5.410 -52.967 53.543 1.00 49.06 350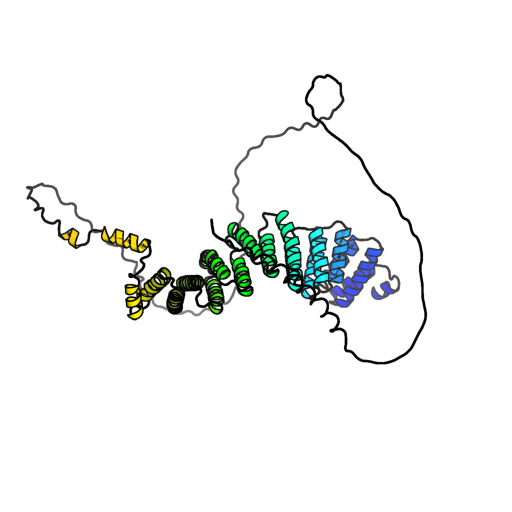 PRO A O 1
ATOM 2707 N N . GLU A 1 351 ? -3.562 -54.229 53.324 1.00 44.47 351 GLU A N 1
ATOM 2708 C CA . GLU A 1 351 ? -2.610 -53.176 53.663 1.00 44.47 351 GLU A CA 1
ATOM 2709 C C . GLU A 1 351 ? -2.655 -52.091 52.580 1.00 44.47 351 GLU A C 1
ATOM 2711 O O . GLU A 1 351 ? -2.394 -52.326 51.400 1.00 44.47 351 GLU A O 1
ATOM 2716 N N . PHE A 1 352 ? -3.050 -50.891 52.992 1.00 47.59 352 PHE A N 1
ATOM 2717 C CA . PHE A 1 352 ? -3.063 -49.700 52.160 1.00 47.59 352 PHE A CA 1
ATOM 2718 C C . PHE A 1 352 ? -1.622 -49.192 52.006 1.00 47.59 352 PHE A C 1
ATOM 2720 O O . PHE A 1 352 ? -1.086 -48.520 52.890 1.00 47.59 352 PHE A O 1
ATOM 2727 N N . GLU A 1 353 ? -0.979 -49.545 50.892 1.00 44.94 353 GLU A N 1
ATOM 2728 C CA . GLU A 1 353 ? 0.338 -49.029 50.514 1.00 44.94 353 GLU A CA 1
ATOM 2729 C C . GLU A 1 353 ? 0.240 -47.549 50.112 1.00 44.94 353 GLU A C 1
ATOM 2731 O O . GLU A 1 353 ? -0.340 -47.179 49.087 1.00 44.94 353 GLU A O 1
ATOM 2736 N N . TRP A 1 354 ? 0.851 -46.682 50.919 1.00 45.38 354 TRP A N 1
ATOM 2737 C CA . TRP A 1 354 ? 1.101 -45.294 50.554 1.00 45.38 354 TRP A CA 1
ATOM 2738 C C . TRP A 1 354 ? 2.143 -45.249 49.434 1.00 45.38 354 TRP A C 1
ATOM 2740 O O . TRP A 1 354 ? 3.341 -45.349 49.695 1.00 45.38 354 TRP A O 1
ATOM 2750 N N . ASN A 1 355 ? 1.712 -45.049 48.187 1.00 46.34 355 ASN A N 1
ATOM 2751 C CA . ASN A 1 355 ? 2.626 -44.615 47.133 1.00 46.34 355 ASN A CA 1
ATOM 2752 C C . ASN A 1 355 ? 3.098 -43.191 47.450 1.00 46.34 355 ASN A C 1
ATOM 2754 O O . ASN A 1 355 ? 2.398 -42.203 47.221 1.00 46.34 355 ASN A O 1
ATOM 2758 N N . SER A 1 356 ? 4.293 -43.107 48.025 1.00 46.06 356 SER A N 1
ATOM 2759 C CA . SER A 1 356 ? 5.015 -41.880 48.322 1.00 46.06 356 SER A CA 1
ATOM 2760 C C . SER A 1 356 ? 5.321 -41.114 47.034 1.00 46.06 356 SER A C 1
ATOM 2762 O O . SER A 1 356 ? 5.897 -41.628 46.076 1.00 46.06 356 SER A O 1
ATOM 2764 N N . VAL A 1 357 ? 4.912 -39.846 47.030 1.00 42.12 357 VAL A N 1
ATOM 2765 C CA . VAL A 1 357 ? 5.236 -38.848 46.010 1.00 42.12 357 VAL A CA 1
ATOM 2766 C C . VAL A 1 357 ? 6.758 -38.767 45.854 1.00 42.12 357 VAL A C 1
ATOM 2768 O O . VAL A 1 357 ? 7.475 -38.544 46.828 1.00 42.12 357 VAL A O 1
ATOM 2771 N N . ALA A 1 358 ? 7.247 -38.952 44.628 1.00 40.53 358 ALA A N 1
ATOM 2772 C CA . ALA A 1 358 ? 8.657 -38.808 44.291 1.00 40.53 358 ALA A CA 1
ATOM 2773 C C . ALA A 1 358 ? 9.151 -37.379 44.596 1.00 40.53 358 ALA A C 1
ATOM 2775 O O . ALA A 1 358 ? 8.621 -36.403 44.060 1.00 40.53 358 ALA A O 1
ATOM 2776 N N . GLU A 1 359 ? 10.177 -37.262 45.445 1.00 44.78 359 GLU A N 1
ATOM 2777 C CA . GLU A 1 359 ? 10.925 -36.018 45.658 1.00 44.78 359 GLU A CA 1
ATOM 2778 C C . GLU A 1 359 ? 11.607 -35.558 44.349 1.00 44.78 359 GLU A C 1
ATOM 2780 O O . GLU A 1 359 ? 12.118 -36.388 43.589 1.00 44.78 359 GLU A O 1
ATOM 2785 N N . PRO A 1 360 ? 11.695 -34.242 44.080 1.00 48.28 360 PRO A N 1
ATOM 2786 C CA . PRO A 1 360 ? 12.542 -33.726 43.011 1.00 48.28 360 PRO A CA 1
ATOM 2787 C C . PRO A 1 360 ? 14.032 -33.847 43.396 1.00 48.28 360 PRO A C 1
ATOM 2789 O O . PRO A 1 360 ? 14.381 -33.700 44.572 1.00 48.28 360 PRO A O 1
ATOM 2792 N N . PRO A 1 361 ? 14.946 -34.081 42.434 1.00 41.78 361 PRO A N 1
ATOM 2793 C CA . PRO A 1 361 ? 16.353 -34.311 42.741 1.00 41.78 361 PRO A CA 1
ATOM 2794 C C . PRO A 1 361 ? 17.022 -33.049 43.301 1.00 41.78 361 PRO A C 1
ATOM 2796 O O . PRO A 1 361 ? 16.973 -31.970 42.706 1.00 41.78 361 PRO A O 1
ATOM 2799 N N . ARG A 1 362 ? 17.686 -33.219 44.449 1.00 39.72 362 ARG A N 1
ATOM 2800 C CA . ARG A 1 362 ? 18.544 -32.220 45.095 1.00 39.72 362 ARG A CA 1
ATOM 2801 C C . ARG A 1 362 ? 19.852 -32.096 44.307 1.00 39.72 362 ARG A C 1
ATOM 2803 O O . ARG A 1 362 ? 20.506 -33.095 44.025 1.00 39.72 362 ARG A O 1
ATOM 2810 N N . PHE A 1 363 ? 20.221 -30.872 43.939 1.00 35.44 363 PHE A N 1
ATOM 2811 C CA . PHE A 1 363 ? 21.538 -30.566 43.381 1.00 35.44 363 PHE A CA 1
ATOM 2812 C C . PHE A 1 363 ? 22.517 -30.350 44.539 1.00 35.44 363 PHE A C 1
ATOM 2814 O O . PHE A 1 363 ? 22.383 -29.377 45.283 1.00 35.44 363 PHE A O 1
ATOM 2821 N N . ASP A 1 364 ? 23.485 -31.254 44.687 1.00 35.66 364 ASP A N 1
ATOM 2822 C CA . ASP A 1 364 ? 24.536 -31.149 45.696 1.00 35.66 364 ASP A CA 1
ATOM 2823 C C . ASP A 1 364 ? 25.497 -29.997 45.381 1.00 35.66 364 ASP A C 1
ATOM 2825 O O . ASP A 1 364 ? 26.160 -29.945 44.340 1.00 35.66 364 ASP A O 1
ATOM 2829 N N . ALA A 1 365 ? 25.580 -29.074 46.332 1.00 39.06 365 ALA A N 1
ATOM 2830 C CA . ALA A 1 365 ? 26.609 -28.059 46.426 1.00 39.06 365 ALA A CA 1
ATOM 2831 C C . ALA A 1 365 ? 27.740 -28.588 47.317 1.00 39.06 365 ALA A C 1
ATOM 2833 O O . ALA A 1 365 ? 27.599 -28.575 48.530 1.00 39.06 365 ALA A O 1
ATOM 2834 N N . ASP A 1 366 ? 28.836 -29.066 46.719 1.00 34.16 366 ASP A N 1
ATOM 2835 C CA . ASP A 1 366 ? 30.215 -28.735 47.123 1.00 34.16 366 ASP A CA 1
ATOM 2836 C C . ASP A 1 366 ? 31.252 -29.633 46.426 1.00 34.16 366 ASP A C 1
ATOM 2838 O O . ASP A 1 366 ? 31.541 -30.755 46.831 1.00 34.16 366 ASP A O 1
ATOM 2842 N N . ALA A 1 367 ? 31.913 -29.078 45.410 1.00 33.78 367 ALA A N 1
ATOM 2843 C CA . ALA A 1 367 ? 33.264 -29.479 45.029 1.00 33.78 367 ALA A CA 1
ATOM 2844 C C . ALA A 1 367 ? 34.045 -28.216 44.640 1.00 33.78 367 ALA A C 1
ATOM 2846 O O . ALA A 1 367 ? 33.906 -27.661 43.548 1.00 33.78 367 ALA A O 1
ATOM 2847 N N . ARG A 1 368 ? 34.836 -27.699 45.584 1.00 32.94 368 ARG A N 1
ATOM 2848 C CA . ARG A 1 368 ? 35.651 -26.490 45.419 1.00 32.94 368 ARG A CA 1
ATOM 2849 C C . ARG A 1 368 ? 37.060 -26.811 44.883 1.00 32.94 368 ARG A C 1
ATOM 2851 O O . ARG A 1 368 ? 37.846 -27.416 45.599 1.00 32.94 368 ARG A O 1
ATOM 2858 N N . ARG A 1 369 ? 37.383 -26.147 43.752 1.00 30.86 369 ARG A N 1
ATOM 2859 C CA . ARG A 1 369 ? 38.652 -25.442 43.375 1.00 30.86 369 ARG A CA 1
ATOM 2860 C C . ARG A 1 369 ? 39.846 -26.256 42.807 1.00 30.86 369 ARG A C 1
ATOM 2862 O O . ARG A 1 369 ? 39.897 -27.452 43.052 1.00 30.86 369 ARG A O 1
ATOM 2869 N N . PRO A 1 370 ? 40.877 -25.617 42.170 1.00 46.28 370 PRO A N 1
ATOM 2870 C CA . PRO A 1 370 ? 41.032 -24.204 41.731 1.00 46.28 370 PRO A CA 1
ATOM 2871 C C . PRO A 1 370 ? 41.614 -23.958 40.298 1.00 46.28 370 PRO A C 1
ATOM 2873 O O . PRO A 1 370 ? 42.210 -24.828 39.685 1.00 46.28 370 PRO A O 1
ATOM 2876 N N . PHE A 1 371 ? 41.518 -22.689 39.856 1.00 28.38 371 PHE A N 1
ATOM 2877 C CA . PHE A 1 371 ? 42.403 -21.899 38.961 1.00 28.38 371 PHE A CA 1
ATOM 2878 C C . PHE A 1 371 ? 42.882 -22.421 37.584 1.00 28.38 371 PHE A C 1
ATOM 2880 O O . PHE A 1 371 ? 43.697 -23.326 37.477 1.00 28.38 371 PHE A O 1
ATOM 2887 N N . GLY A 1 372 ? 42.578 -21.639 36.534 1.00 28.83 372 GLY A N 1
ATOM 2888 C CA . GLY A 1 372 ? 43.344 -21.637 35.280 1.00 28.83 372 GLY A CA 1
ATOM 2889 C C . GLY A 1 372 ? 42.795 -20.675 34.223 1.00 28.83 372 GLY A C 1
ATOM 2890 O O . GLY A 1 372 ? 41.805 -20.963 33.565 1.00 28.83 372 GLY A O 1
ATOM 2891 N N . ARG A 1 373 ? 43.438 -19.513 34.056 1.00 36.53 373 ARG A N 1
ATOM 2892 C CA . ARG A 1 373 ? 43.167 -18.531 32.990 1.00 36.53 373 ARG A CA 1
ATOM 2893 C C . ARG A 1 373 ? 43.426 -19.142 31.604 1.00 36.53 373 ARG A C 1
ATOM 2895 O O . ARG A 1 373 ? 44.549 -19.562 31.362 1.00 36.53 373 ARG A O 1
ATOM 2902 N N . ALA A 1 374 ? 42.484 -19.030 30.663 1.00 29.89 374 ALA A N 1
ATOM 2903 C CA . ALA A 1 374 ? 42.792 -18.985 29.227 1.00 29.89 374 ALA A CA 1
ATOM 2904 C C . ALA A 1 374 ? 41.617 -18.411 28.411 1.00 29.89 374 ALA A C 1
ATOM 2906 O O . ALA A 1 374 ? 40.510 -18.936 28.437 1.00 29.89 374 ALA A O 1
ATOM 2907 N N . ARG A 1 375 ? 41.869 -17.328 27.664 1.00 36.31 375 ARG A N 1
ATOM 2908 C CA . ARG A 1 375 ? 41.042 -16.899 26.517 1.00 36.31 375 ARG A CA 1
ATOM 2909 C C . ARG A 1 375 ? 41.308 -17.844 25.332 1.00 36.31 375 ARG A C 1
ATOM 2911 O O . ARG A 1 375 ? 42.438 -18.314 25.215 1.00 36.31 375 ARG A O 1
ATOM 2918 N N . PRO A 1 376 ? 40.350 -18.039 24.409 1.00 39.62 376 PRO A N 1
ATOM 2919 C CA . PRO A 1 376 ? 40.509 -17.472 23.052 1.00 39.62 376 PRO A CA 1
ATOM 2920 C C . PRO A 1 376 ? 39.159 -17.038 22.424 1.00 39.62 376 PRO A C 1
ATOM 2922 O O . PRO A 1 376 ? 38.121 -17.634 22.663 1.00 39.62 376 PRO A O 1
ATOM 2925 N N . ARG A 1 377 ? 39.040 -15.854 21.809 1.00 28.83 377 ARG A N 1
ATOM 2926 C CA . ARG A 1 377 ? 39.180 -15.553 20.363 1.00 28.83 377 ARG A CA 1
ATOM 2927 C C . ARG A 1 377 ? 38.497 -16.526 19.371 1.00 28.83 377 ARG A C 1
ATOM 2929 O O . ARG A 1 377 ? 39.023 -17.594 19.109 1.00 28.83 377 ARG A O 1
ATOM 2936 N N . VAL A 1 378 ? 37.449 -15.982 18.727 1.00 30.75 378 VAL A N 1
ATOM 2937 C CA . VAL A 1 378 ? 37.072 -16.036 17.289 1.00 30.75 378 VAL A CA 1
ATOM 2938 C C . VAL A 1 378 ? 36.757 -17.407 16.673 1.00 30.75 378 VAL A C 1
ATOM 2940 O O . VAL A 1 378 ? 37.670 -18.198 16.495 1.00 30.75 378 VAL A O 1
ATOM 2943 N N . ARG A 1 379 ? 35.526 -17.587 16.151 1.00 27.80 379 ARG A N 1
ATOM 2944 C CA . ARG A 1 379 ? 35.255 -17.706 14.695 1.00 27.80 379 ARG A CA 1
ATOM 2945 C C . ARG A 1 379 ? 33.752 -17.760 14.385 1.00 27.80 379 ARG A C 1
ATOM 2947 O O . ARG A 1 379 ? 33.025 -18.590 14.915 1.00 27.80 379 ARG A O 1
ATOM 2954 N N . VAL A 1 380 ? 33.319 -16.868 13.498 1.00 39.03 380 VAL A N 1
ATOM 2955 C CA . VAL A 1 380 ? 32.060 -16.951 12.750 1.00 39.03 380 VAL A CA 1
ATOM 2956 C C . VAL A 1 380 ? 32.292 -17.930 11.604 1.00 39.03 380 VAL A C 1
ATOM 2958 O O . VAL A 1 380 ? 33.242 -17.743 10.845 1.00 39.03 380 VAL A O 1
ATOM 2961 N N . GLU A 1 381 ? 31.443 -18.944 11.453 1.00 30.08 381 GLU A N 1
ATOM 2962 C CA . GLU A 1 381 ? 31.428 -19.753 10.235 1.00 30.08 381 GLU A CA 1
ATOM 2963 C C . GLU A 1 381 ? 30.003 -20.165 9.852 1.00 30.08 381 GLU A C 1
ATOM 2965 O O . GLU A 1 381 ? 29.216 -20.665 10.656 1.00 30.08 381 GLU A O 1
ATOM 2970 N N . LEU A 1 382 ? 29.689 -19.869 8.591 1.00 32.66 382 LEU A N 1
ATOM 2971 C CA . LEU A 1 382 ? 28.442 -20.126 7.889 1.00 32.66 382 LEU A CA 1
ATOM 2972 C C . LEU A 1 382 ? 28.049 -21.609 7.912 1.00 32.66 382 LEU A C 1
ATOM 2974 O O . LEU A 1 382 ? 28.821 -22.468 7.491 1.00 32.66 382 LEU A O 1
ATOM 2978 N N . CYS A 1 383 ? 26.785 -21.893 8.229 1.00 28.33 383 CYS A N 1
ATOM 2979 C CA . CYS A 1 383 ? 26.159 -23.177 7.920 1.00 28.33 383 CYS A CA 1
ATOM 2980 C C . CYS A 1 383 ? 25.292 -23.071 6.656 1.00 28.33 383 CYS A C 1
ATOM 2982 O O . CYS A 1 383 ? 24.123 -22.701 6.707 1.00 28.33 383 CYS A O 1
ATOM 2984 N N . ARG A 1 384 ? 25.863 -23.473 5.512 1.00 35.19 384 ARG A N 1
ATOM 2985 C CA . ARG A 1 384 ? 25.110 -24.082 4.405 1.00 35.19 384 ARG A CA 1
ATOM 2986 C C .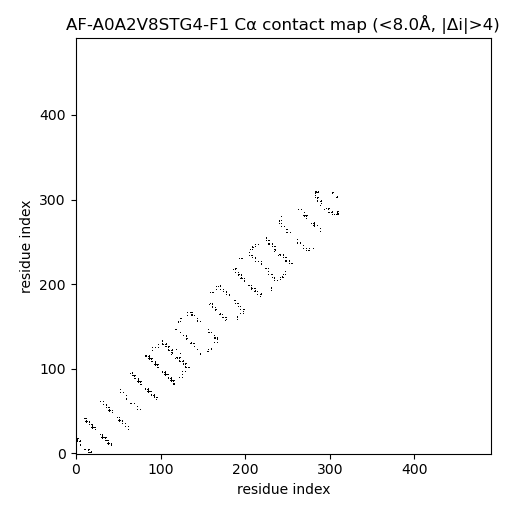 ARG A 1 384 ? 24.866 -25.548 4.762 1.00 35.19 384 ARG A C 1
ATOM 2988 O O . ARG A 1 384 ? 25.833 -26.288 4.924 1.00 35.19 384 ARG A O 1
ATOM 2995 N N . ARG A 1 385 ? 23.612 -26.004 4.786 1.00 28.48 385 ARG A N 1
ATOM 2996 C CA . ARG A 1 385 ? 23.297 -27.433 4.633 1.00 28.48 385 ARG A CA 1
ATOM 2997 C C . ARG A 1 385 ? 22.107 -27.642 3.707 1.00 28.48 385 ARG A C 1
ATOM 2999 O O . ARG A 1 385 ? 20.962 -27.393 4.059 1.00 28.48 385 ARG A O 1
ATOM 3006 N N . ALA A 1 386 ? 22.440 -28.150 2.525 1.00 31.56 386 ALA A N 1
ATOM 3007 C CA . ALA A 1 386 ? 21.568 -28.962 1.701 1.00 31.56 386 ALA A CA 1
ATOM 3008 C C . ALA A 1 386 ? 21.208 -30.254 2.452 1.00 31.56 386 ALA A C 1
ATOM 3010 O O . ALA A 1 386 ? 22.067 -30.856 3.100 1.00 31.56 386 ALA A O 1
ATOM 3011 N N . SER A 1 387 ? 19.964 -30.708 2.321 1.00 29.27 387 SER A N 1
ATOM 3012 C CA . SER A 1 387 ? 19.579 -32.068 2.688 1.00 29.27 387 SER A CA 1
ATOM 3013 C C . SER A 1 387 ? 18.530 -32.575 1.703 1.00 29.27 387 SER A C 1
ATOM 3015 O O . SER A 1 387 ? 17.362 -32.208 1.769 1.00 29.27 387 SER A O 1
ATOM 3017 N N . ALA A 1 388 ? 18.973 -33.409 0.762 1.00 30.31 388 ALA A N 1
ATOM 3018 C CA . ALA A 1 388 ? 18.120 -34.252 -0.061 1.00 30.31 388 ALA A CA 1
ATOM 3019 C C . ALA A 1 388 ? 18.610 -35.703 0.083 1.00 30.31 388 ALA A C 1
ATOM 3021 O O . ALA A 1 388 ? 19.597 -36.119 -0.520 1.00 30.31 388 ALA A O 1
ATOM 3022 N N . ARG A 1 389 ? 17.915 -36.467 0.927 1.00 30.17 389 ARG A N 1
ATOM 3023 C CA . ARG A 1 389 ? 17.842 -37.937 0.932 1.00 30.17 389 ARG A CA 1
ATOM 3024 C C . ARG A 1 389 ? 16.337 -38.219 0.856 1.00 30.17 389 ARG A C 1
ATOM 3026 O O . ARG A 1 389 ? 15.595 -37.702 1.673 1.00 30.17 389 ARG A O 1
ATOM 3033 N N . GLY A 1 390 ? 15.777 -38.896 -0.139 1.00 26.81 390 GLY A N 1
ATOM 3034 C CA . GLY A 1 390 ? 16.207 -40.163 -0.708 1.00 26.81 390 GLY A CA 1
ATOM 3035 C C . GLY A 1 390 ? 15.303 -41.265 -0.154 1.00 26.81 390 GLY A C 1
ATOM 3036 O O . GLY A 1 390 ? 15.655 -41.886 0.842 1.00 26.81 390 GLY A O 1
ATOM 3037 N N . ARG A 1 391 ? 14.155 -41.525 -0.797 1.00 31.30 391 ARG A N 1
ATOM 3038 C CA . ARG A 1 391 ? 13.434 -42.805 -0.690 1.00 31.30 391 ARG A CA 1
ATOM 3039 C C . ARG A 1 391 ? 12.871 -43.204 -2.056 1.00 31.30 391 ARG A C 1
ATOM 3041 O O . ARG A 1 391 ? 11.979 -42.566 -2.598 1.00 31.30 391 ARG A O 1
ATOM 3048 N N . ARG A 1 392 ? 13.461 -44.271 -2.603 1.00 29.03 392 ARG A N 1
ATOM 3049 C CA . ARG A 1 392 ? 12.976 -45.079 -3.728 1.00 29.03 392 ARG A CA 1
ATOM 3050 C C . ARG A 1 392 ? 11.895 -46.044 -3.235 1.00 29.03 392 ARG A C 1
ATOM 3052 O O . ARG A 1 392 ? 12.072 -46.612 -2.163 1.00 29.03 392 ARG A O 1
ATOM 3059 N N . ARG A 1 393 ? 10.888 -46.306 -4.074 1.00 26.47 393 ARG A N 1
ATOM 3060 C CA . ARG A 1 393 ? 10.216 -47.597 -4.384 1.00 26.47 393 ARG A CA 1
ATOM 3061 C C . ARG A 1 393 ? 8.977 -47.256 -5.237 1.00 26.47 393 ARG A C 1
ATOM 3063 O O . ARG A 1 393 ? 8.377 -46.229 -4.978 1.00 26.47 393 ARG A O 1
ATOM 3070 N N . VAL A 1 394 ? 8.481 -47.988 -6.233 1.00 29.52 394 VAL A N 1
ATOM 3071 C CA . VAL A 1 394 ? 8.870 -49.152 -7.044 1.00 29.52 394 VAL A CA 1
ATOM 3072 C C . VAL A 1 394 ? 7.873 -49.144 -8.229 1.00 29.52 394 VAL A C 1
ATOM 3074 O O . VAL A 1 394 ? 6.701 -48.843 -8.045 1.00 29.52 394 VAL A O 1
ATOM 3077 N N . LEU A 1 395 ? 8.389 -49.423 -9.427 1.00 29.94 395 LEU A N 1
ATOM 3078 C CA . LEU A 1 395 ? 7.783 -49.998 -10.644 1.00 29.94 395 LEU A CA 1
ATOM 3079 C C . LEU A 1 395 ? 6.244 -50.098 -10.779 1.00 29.94 395 LEU A C 1
ATOM 3081 O O . LEU A 1 395 ? 5.609 -50.853 -10.052 1.00 29.94 395 LEU A O 1
ATOM 3085 N N . ARG A 1 396 ? 5.715 -49.568 -11.896 1.00 26.61 396 ARG A N 1
ATOM 3086 C CA . ARG A 1 396 ? 5.062 -50.367 -12.964 1.00 26.61 396 ARG A CA 1
ATOM 3087 C C . ARG A 1 396 ? 4.805 -49.525 -14.232 1.00 26.61 396 ARG A C 1
ATOM 3089 O O . ARG A 1 396 ? 4.132 -48.505 -14.193 1.00 26.61 396 ARG A O 1
ATOM 3096 N N . ARG A 1 397 ? 5.356 -49.985 -15.362 1.00 28.03 397 ARG A N 1
ATOM 3097 C CA . ARG A 1 397 ? 4.886 -49.751 -16.749 1.00 28.03 397 ARG A CA 1
ATOM 3098 C C . ARG A 1 397 ? 4.171 -51.038 -17.211 1.00 28.03 397 ARG A C 1
ATOM 3100 O O . ARG A 1 397 ? 4.450 -52.077 -16.606 1.00 28.03 397 ARG A O 1
ATOM 3107 N N . PRO A 1 398 ? 3.276 -51.006 -18.220 1.00 42.00 398 PRO A N 1
ATOM 3108 C CA . PRO A 1 398 ? 3.660 -51.114 -19.653 1.00 42.00 398 PRO A CA 1
ATOM 3109 C C . PRO A 1 398 ? 2.973 -50.049 -20.552 1.00 42.00 398 PRO A C 1
ATOM 3111 O O . PRO A 1 398 ? 1.929 -49.528 -20.190 1.00 42.00 398 PRO A O 1
ATOM 3114 N N . GLN A 1 399 ? 3.646 -49.483 -21.570 1.00 29.31 399 GLN A N 1
ATOM 3115 C CA . GLN A 1 399 ? 3.678 -49.867 -23.012 1.00 29.31 399 GLN A CA 1
ATOM 3116 C C . GLN A 1 399 ? 2.338 -49.657 -23.759 1.00 29.31 399 GLN A C 1
ATOM 3118 O O . GLN A 1 399 ? 1.338 -50.243 -23.384 1.00 29.31 399 GLN A O 1
ATOM 3123 N N . ARG A 1 400 ? 2.229 -48.668 -24.667 1.00 28.53 400 ARG A N 1
ATOM 3124 C CA . ARG A 1 400 ? 2.650 -48.580 -26.099 1.00 28.53 400 ARG A CA 1
ATOM 3125 C C . ARG A 1 400 ? 1.663 -49.219 -27.096 1.00 28.53 400 ARG A C 1
ATOM 3127 O O . ARG A 1 400 ? 1.483 -50.427 -27.096 1.00 28.53 400 ARG A O 1
ATOM 3134 N N . SER A 1 401 ? 1.155 -48.397 -28.015 1.00 28.55 401 SER A N 1
ATOM 3135 C CA . SER A 1 401 ? 1.074 -48.604 -29.484 1.00 28.55 401 SER A CA 1
ATOM 3136 C C . SER A 1 401 ? 0.365 -47.366 -30.067 1.00 28.55 401 SER A C 1
ATOM 3138 O O . SER A 1 401 ? -0.724 -47.017 -29.633 1.00 28.55 401 SER A O 1
ATOM 3140 N N . ASP A 1 402 ? 1.047 -46.445 -30.751 1.00 29.41 402 ASP A N 1
ATOM 3141 C CA . ASP A 1 402 ? 1.490 -46.467 -32.158 1.00 29.41 402 ASP A CA 1
ATOM 3142 C C . ASP A 1 402 ? 0.403 -46.864 -33.166 1.00 29.41 402 ASP A C 1
ATOM 3144 O O . ASP A 1 402 ? -0.102 -47.981 -33.147 1.00 29.41 402 ASP A O 1
ATOM 3148 N N . GLY A 1 403 ? 0.099 -45.952 -34.101 1.00 28.75 403 GLY A N 1
ATOM 3149 C CA . GLY A 1 403 ? -0.775 -46.248 -35.238 1.00 28.75 403 GLY A CA 1
ATOM 3150 C C . GLY A 1 403 ? -1.243 -45.036 -36.041 1.00 28.75 403 GLY A C 1
ATOM 3151 O O . GLY A 1 403 ? -2.428 -44.727 -36.073 1.00 28.75 403 GLY A O 1
ATOM 3152 N N . ARG A 1 404 ? -0.318 -44.344 -36.718 1.00 30.66 404 ARG A N 1
ATOM 3153 C CA . ARG A 1 404 ? -0.629 -43.408 -37.817 1.00 30.66 404 ARG A CA 1
ATOM 3154 C C . ARG A 1 404 ? -1.364 -44.146 -38.945 1.00 30.66 404 ARG A C 1
ATOM 3156 O O . ARG A 1 404 ? -0.932 -45.225 -39.330 1.00 30.66 404 ARG A O 1
ATOM 3163 N N . GLY A 1 405 ? -2.349 -43.513 -39.587 1.00 29.39 405 GLY A N 1
ATOM 3164 C CA . GLY A 1 405 ? -2.919 -44.062 -40.823 1.00 29.39 405 GLY A CA 1
ATOM 3165 C C . GLY A 1 405 ? -3.991 -43.197 -41.473 1.00 29.39 405 GLY A C 1
ATOM 3166 O O . GLY A 1 405 ? -5.168 -43.317 -41.172 1.00 29.39 405 GLY A O 1
ATOM 3167 N N . ARG A 1 406 ? -3.565 -42.325 -42.390 1.00 32.34 406 ARG A N 1
ATOM 3168 C CA . ARG A 1 406 ? -4.406 -41.543 -43.310 1.00 32.34 406 ARG A CA 1
ATOM 3169 C C . ARG A 1 406 ? -5.374 -42.440 -44.102 1.00 32.34 406 ARG A C 1
ATOM 3171 O O . ARG A 1 406 ? -4.923 -43.467 -44.597 1.00 32.34 406 ARG A O 1
ATOM 3178 N N . ARG A 1 407 ? -6.595 -41.951 -44.380 1.00 29.97 407 ARG A N 1
ATOM 3179 C CA . ARG A 1 407 ? -7.215 -41.829 -45.731 1.00 29.97 407 ARG A CA 1
ATOM 3180 C C . ARG A 1 407 ? -8.703 -41.427 -45.638 1.00 29.97 407 ARG A C 1
ATOM 3182 O O . ARG A 1 407 ? -9.520 -42.158 -45.100 1.00 29.97 407 ARG A O 1
ATOM 3189 N N . ARG A 1 408 ? -9.040 -40.265 -46.212 1.00 34.06 408 ARG A N 1
ATOM 3190 C CA . ARG A 1 408 ? -10.331 -39.985 -46.889 1.00 34.06 408 ARG A CA 1
ATOM 3191 C C . ARG A 1 408 ? -10.219 -40.544 -48.327 1.00 34.06 408 ARG A C 1
ATOM 3193 O O . ARG A 1 408 ? -9.075 -40.631 -48.785 1.00 34.06 408 ARG A O 1
ATOM 3200 N N . PRO A 1 409 ? -11.302 -40.938 -49.034 1.00 43.00 409 PRO A N 1
ATOM 3201 C CA . PRO A 1 409 ? -12.374 -40.050 -49.543 1.00 43.00 409 PRO A CA 1
ATOM 3202 C C . PRO A 1 409 ? -13.793 -40.662 -49.415 1.00 43.00 409 PRO A C 1
ATOM 3204 O O . PRO A 1 409 ? -13.942 -41.866 -49.299 1.00 43.00 409 PRO A O 1
ATOM 3207 N N . GLY A 1 410 ? -14.873 -39.890 -49.291 1.00 28.41 410 GLY A N 1
ATOM 3208 C CA . GLY A 1 410 ? -15.601 -39.270 -50.409 1.00 28.41 410 GLY A CA 1
ATOM 3209 C C . GLY A 1 410 ? -17.083 -39.731 -50.388 1.00 28.41 410 GLY A C 1
ATOM 3210 O O . GLY A 1 410 ? -17.361 -40.751 -49.766 1.00 28.41 410 GLY A O 1
ATOM 3211 N N . PRO A 1 411 ? -18.042 -38.981 -50.970 1.00 59.56 411 PRO A N 1
ATOM 3212 C CA . PRO A 1 411 ? -19.416 -38.883 -50.449 1.00 59.56 411 PRO A CA 1
ATOM 3213 C C . PRO A 1 411 ? -20.516 -39.380 -51.410 1.00 59.56 411 PRO A C 1
ATOM 3215 O O . PRO A 1 411 ? -20.406 -39.159 -52.609 1.00 59.56 411 PRO A O 1
ATOM 3218 N N . LEU A 1 412 ? -21.631 -39.913 -50.891 1.00 29.12 412 LEU A N 1
ATOM 3219 C CA . LEU A 1 412 ? -22.924 -40.081 -51.594 1.00 29.12 412 LEU A CA 1
ATOM 3220 C C . LEU A 1 412 ? -24.049 -40.032 -50.534 1.00 29.12 412 LEU A C 1
ATOM 3222 O O . LEU A 1 412 ? -24.001 -40.777 -49.566 1.00 29.12 412 LEU A O 1
ATOM 3226 N N . ARG A 1 413 ? -24.850 -38.960 -50.471 1.00 26.81 413 ARG A N 1
ATOM 3227 C CA . ARG A 1 413 ? -26.120 -38.669 -51.180 1.00 26.81 413 ARG A CA 1
ATOM 3228 C C . ARG A 1 413 ? -27.356 -39.405 -50.633 1.00 26.81 413 ARG A C 1
ATOM 3230 O O . ARG A 1 413 ? -27.436 -40.617 -50.737 1.00 26.81 413 ARG A O 1
ATOM 3237 N N . SER A 1 414 ? -28.339 -38.565 -50.259 1.00 26.41 414 SER A N 1
ATOM 3238 C CA . SER A 1 414 ? -29.811 -38.744 -50.271 1.00 26.41 414 SER A CA 1
ATOM 3239 C C . SER A 1 414 ? -30.372 -39.827 -49.341 1.00 26.41 414 SER A C 1
ATOM 3241 O O . SER A 1 414 ? -29.832 -40.913 -49.281 1.00 26.41 414 SER A O 1
ATOM 3243 N N . THR A 1 415 ? -31.413 -39.614 -48.540 1.00 29.47 415 THR A N 1
ATOM 3244 C CA . THR A 1 415 ? -32.785 -39.144 -48.828 1.00 29.47 415 THR A CA 1
ATOM 3245 C C . THR A 1 415 ? -33.441 -38.856 -47.460 1.00 29.47 415 THR A C 1
ATOM 3247 O O . THR A 1 415 ? -33.238 -39.634 -46.540 1.00 29.47 415 THR A O 1
ATOM 3250 N N . ALA A 1 416 ? -34.048 -37.698 -47.190 1.00 27.66 416 ALA A N 1
ATOM 3251 C CA . ALA A 1 416 ? -35.398 -37.254 -47.564 1.00 27.66 416 ALA A CA 1
ATOM 3252 C C . ALA A 1 416 ? -36.392 -37.344 -46.383 1.00 27.66 416 ALA A C 1
ATOM 3254 O O . ALA A 1 416 ? -36.346 -38.295 -45.615 1.00 27.66 416 ALA A O 1
ATOM 3255 N N . VAL A 1 417 ? -37.333 -36.382 -46.376 1.00 30.64 417 VAL A N 1
ATOM 3256 C CA . VAL A 1 417 ? -38.646 -36.377 -45.682 1.00 30.64 417 VAL A CA 1
ATOM 3257 C C . VAL A 1 417 ? -38.533 -36.141 -44.158 1.00 30.64 417 VAL A C 1
ATOM 3259 O O . VAL A 1 417 ? -37.752 -36.795 -43.491 1.00 30.64 417 VAL A O 1
ATOM 3262 N N . SER A 1 418 ? -39.185 -35.186 -43.485 1.00 30.23 418 SER A N 1
ATOM 3263 C CA . SER A 1 418 ? -40.420 -34.396 -43.674 1.00 30.23 418 SER A CA 1
ATOM 3264 C C . SER A 1 418 ? -40.390 -33.247 -42.634 1.00 30.23 418 SER A C 1
ATOM 3266 O O . SER A 1 418 ? -39.801 -33.431 -41.577 1.00 30.23 418 SER A O 1
ATOM 3268 N N . ARG A 1 419 ? -40.850 -32.021 -42.961 1.00 30.31 419 ARG A N 1
ATOM 3269 C CA . ARG A 1 419 ? -42.096 -31.364 -42.455 1.00 30.31 419 ARG A CA 1
ATOM 3270 C C . ARG A 1 419 ? -42.254 -31.435 -40.922 1.00 30.31 419 ARG A C 1
ATOM 3272 O O . ARG A 1 419 ? -42.209 -32.521 -40.377 1.00 30.31 419 ARG A O 1
ATOM 3279 N N . THR A 1 420 ? -42.474 -30.376 -40.143 1.00 30.61 420 THR A N 1
ATOM 3280 C CA . THR A 1 420 ? -43.285 -29.138 -40.271 1.00 30.61 420 THR A CA 1
ATOM 3281 C C . THR A 1 420 ? -43.082 -28.403 -38.931 1.00 30.61 420 THR A C 1
ATOM 3283 O O . THR A 1 420 ? -42.978 -29.085 -37.920 1.00 30.61 420 THR A O 1
ATOM 3286 N N . THR A 1 421 ? -42.866 -27.089 -38.859 1.00 33.03 421 THR A N 1
ATOM 3287 C CA . THR A 1 421 ? -43.870 -26.015 -38.629 1.00 33.03 421 THR A CA 1
ATOM 3288 C C . THR A 1 421 ? -43.139 -24.667 -38.828 1.00 33.03 421 THR A C 1
ATOM 3290 O O . THR A 1 421 ? -42.026 -24.515 -38.333 1.00 33.03 421 THR A O 1
ATOM 3293 N N . ALA A 1 422 ? -43.574 -23.761 -39.719 1.00 30.39 422 ALA A N 1
ATOM 3294 C CA . ALA A 1 422 ? -44.491 -22.630 -39.443 1.00 30.39 422 ALA A CA 1
ATOM 3295 C C . ALA A 1 422 ? -44.092 -21.866 -38.158 1.00 30.39 422 ALA A C 1
ATOM 3297 O O . ALA A 1 422 ? -44.061 -22.473 -37.097 1.00 30.39 422 ALA A O 1
ATOM 3298 N N . ALA A 1 423 ? -43.701 -20.589 -38.161 1.00 31.67 423 ALA A N 1
ATOM 3299 C CA . ALA A 1 423 ? -44.325 -19.389 -38.733 1.00 31.67 423 ALA A CA 1
ATOM 3300 C C . ALA A 1 423 ? -43.228 -18.286 -38.851 1.00 31.67 423 ALA A C 1
ATOM 3302 O O . ALA A 1 423 ? -42.332 -18.237 -38.013 1.00 31.67 423 ALA A O 1
ATOM 3303 N N . GLU A 1 424 ? -43.075 -17.572 -39.979 1.00 32.22 424 GLU A N 1
ATOM 3304 C CA . GLU A 1 424 ? -43.722 -16.268 -40.275 1.00 32.22 424 GLU A CA 1
ATOM 3305 C C . GLU A 1 424 ? -43.329 -15.163 -39.258 1.00 32.22 424 GLU A C 1
ATOM 3307 O O . GLU A 1 424 ? -43.434 -15.369 -38.061 1.00 32.22 424 GLU A O 1
ATOM 3312 N N . LEU A 1 425 ? -42.839 -13.964 -39.603 1.00 33.97 425 LEU A N 1
ATOM 3313 C CA . LEU A 1 425 ? -43.046 -13.121 -40.783 1.00 33.97 425 LEU A CA 1
ATOM 3314 C C . LEU A 1 425 ? -42.016 -11.963 -40.830 1.00 33.97 425 LEU A C 1
ATOM 3316 O O . LEU A 1 425 ? -41.597 -11.454 -39.794 1.00 33.97 425 LEU A O 1
ATOM 3320 N N . SER A 1 426 ? -41.742 -11.501 -42.063 1.00 30.36 426 SER A N 1
ATOM 3321 C CA . SER A 1 426 ? -41.379 -10.125 -42.499 1.00 30.36 426 SER A CA 1
ATOM 3322 C C . SER A 1 426 ? -40.107 -9.470 -41.920 1.00 30.36 426 SER A C 1
ATOM 3324 O O . SER A 1 426 ? -39.999 -9.232 -40.729 1.00 30.36 426 SER A O 1
ATOM 3326 N N . GLY A 1 427 ? -39.075 -9.115 -42.701 1.00 26.62 427 GLY A N 1
ATOM 3327 C CA . GLY A 1 427 ? -39.115 -8.241 -43.888 1.00 26.62 427 GLY A CA 1
ATOM 3328 C C . GLY A 1 427 ? -39.272 -6.784 -43.419 1.00 26.62 427 GLY A C 1
ATOM 3329 O O . GLY A 1 427 ? -40.291 -6.456 -42.842 1.00 26.62 427 GLY A O 1
ATOM 3330 N N . VAL A 1 428 ? -38.340 -5.845 -43.603 1.00 29.48 428 VAL A N 1
ATOM 3331 C CA . VAL A 1 428 ? -37.994 -5.236 -44.894 1.00 29.48 428 VAL A CA 1
ATOM 3332 C C . VAL A 1 428 ? -36.816 -4.251 -44.705 1.00 29.48 428 VAL A C 1
ATOM 3334 O O . VAL A 1 428 ? -36.862 -3.344 -43.888 1.00 29.48 428 VAL A O 1
ATOM 3337 N N . ARG A 1 429 ? -35.780 -4.458 -45.529 1.00 28.30 429 ARG A N 1
ATOM 3338 C CA . ARG A 1 429 ? -34.945 -3.506 -46.303 1.00 28.30 429 ARG A CA 1
ATOM 3339 C C . ARG A 1 429 ? -34.446 -2.176 -45.693 1.00 28.30 429 ARG A C 1
ATOM 3341 O O . ARG A 1 429 ? -35.176 -1.210 -45.545 1.00 28.30 429 ARG A O 1
ATOM 3348 N N . LEU A 1 430 ? -33.108 -2.105 -45.654 1.00 30.59 430 LEU A N 1
ATOM 3349 C CA . LEU A 1 430 ? -32.225 -1.172 -46.389 1.00 30.59 430 LEU A CA 1
ATOM 3350 C C . LEU A 1 430 ? -32.641 0.305 -46.509 1.00 30.59 430 LEU A C 1
ATOM 3352 O O . LEU A 1 430 ? -33.532 0.637 -47.285 1.00 30.59 430 LEU A O 1
ATOM 3356 N N . ARG A 1 431 ? -31.764 1.193 -46.017 1.00 27.34 431 ARG A N 1
ATOM 3357 C CA . ARG A 1 431 ? -31.297 2.365 -46.782 1.00 27.34 431 ARG A CA 1
ATOM 3358 C C . ARG A 1 431 ? -29.936 2.864 -46.279 1.00 27.34 431 ARG A C 1
ATOM 3360 O O . ARG A 1 431 ? -29.792 3.297 -45.144 1.00 27.34 431 ARG A O 1
ATOM 3367 N N . ARG A 1 432 ? -28.937 2.821 -47.168 1.00 32.47 432 ARG A N 1
ATOM 3368 C CA . ARG A 1 432 ? -27.744 3.687 -47.133 1.00 32.47 432 ARG A CA 1
ATOM 3369 C C . ARG A 1 432 ? -28.122 5.082 -47.646 1.00 32.47 432 ARG A C 1
ATOM 3371 O O . ARG A 1 432 ? -29.046 5.188 -48.453 1.00 32.47 432 ARG A O 1
ATOM 3378 N N . PRO A 1 433 ? -27.284 6.090 -47.366 1.00 36.66 433 PRO A N 1
ATOM 3379 C CA . PRO A 1 433 ? -26.840 6.948 -48.461 1.00 36.66 433 PRO A CA 1
ATOM 3380 C C . PRO A 1 433 ? -25.316 7.150 -48.495 1.00 36.66 433 PRO A C 1
ATOM 3382 O O . PRO A 1 433 ? -24.602 7.004 -47.507 1.00 36.66 433 PRO A O 1
ATOM 3385 N N . ARG A 1 434 ? -24.829 7.454 -49.701 1.00 31.22 434 ARG A N 1
ATOM 3386 C CA . ARG A 1 434 ? -23.440 7.759 -50.062 1.00 31.22 434 ARG A CA 1
ATOM 3387 C C . ARG A 1 434 ? -23.261 9.272 -50.264 1.00 31.22 434 ARG A C 1
ATOM 3389 O O . ARG A 1 434 ? -24.124 9.904 -50.853 1.00 31.22 434 ARG A O 1
ATOM 3396 N N . ALA A 1 435 ? -22.039 9.712 -49.955 1.00 32.12 435 ALA A N 1
ATOM 3397 C CA . ALA A 1 435 ? -21.202 10.694 -50.659 1.00 32.12 435 ALA A CA 1
ATOM 3398 C C . ALA A 1 435 ? -21.496 12.208 -50.572 1.00 32.12 435 ALA A C 1
ATOM 3400 O O . ALA A 1 435 ? -22.500 12.712 -51.054 1.00 32.12 435 ALA A O 1
ATOM 3401 N N . GLY A 1 436 ? -20.456 12.935 -50.145 1.00 26.31 436 GLY A N 1
ATOM 3402 C CA . GLY A 1 436 ? -20.177 14.325 -50.503 1.00 26.31 436 GLY A CA 1
ATOM 3403 C C . GLY A 1 436 ? -18.663 14.570 -50.463 1.00 26.31 436 GLY A C 1
ATOM 3404 O O . GLY A 1 436 ? -18.058 14.563 -49.397 1.00 26.31 436 GLY A O 1
ATOM 3405 N N . ARG A 1 437 ? -18.033 14.720 -51.636 1.00 31.03 437 ARG A N 1
ATOM 3406 C CA . ARG A 1 437 ? -16.635 15.157 -51.809 1.00 31.03 437 ARG A CA 1
ATOM 3407 C C . ARG A 1 437 ? -16.595 16.689 -51.821 1.00 31.03 437 ARG A C 1
ATOM 3409 O O . ARG A 1 437 ? -17.372 17.295 -52.547 1.00 31.03 437 ARG A O 1
ATOM 3416 N N . GLY A 1 438 ? -15.622 17.294 -51.141 1.00 25.88 438 GLY A N 1
ATOM 3417 C CA . GLY A 1 438 ? -15.267 18.708 -51.294 1.00 25.88 438 GLY A CA 1
ATOM 3418 C C . GLY A 1 438 ? -13.773 18.917 -51.043 1.00 25.88 438 GLY A C 1
ATOM 3419 O O . GLY A 1 438 ? -13.288 18.679 -49.943 1.00 25.88 438 GLY A O 1
ATOM 3420 N N . ARG A 1 439 ? -13.028 19.299 -52.087 1.00 29.94 439 ARG A N 1
ATOM 3421 C CA . ARG A 1 439 ? -11.601 19.663 -52.047 1.00 29.94 439 ARG A CA 1
ATOM 3422 C C . ARG A 1 439 ? -11.436 21.180 -51.866 1.00 29.94 439 ARG A C 1
ATOM 3424 O O . ARG A 1 439 ? -12.267 21.941 -52.347 1.00 29.94 439 ARG A O 1
ATOM 3431 N N . ALA A 1 440 ? -10.240 21.553 -51.389 1.00 28.12 440 ALA A N 1
ATOM 3432 C CA . ALA A 1 440 ? -9.573 22.865 -51.483 1.00 28.12 440 ALA A CA 1
ATOM 3433 C C . ALA A 1 440 ? -9.970 23.882 -50.382 1.00 28.12 440 ALA A C 1
ATOM 3435 O O . ALA A 1 440 ? -11.123 23.963 -50.004 1.00 28.12 440 ALA A O 1
ATOM 3436 N N . ARG A 1 441 ? -9.082 24.694 -49.787 1.00 28.55 441 ARG A N 1
ATOM 3437 C CA . ARG A 1 441 ? -7.848 25.324 -50.284 1.00 28.55 441 ARG A CA 1
ATOM 3438 C C . ARG A 1 441 ? -6.838 25.574 -49.154 1.00 28.55 441 ARG A C 1
ATOM 3440 O O . ARG A 1 441 ? -7.198 25.955 -48.047 1.00 28.55 441 ARG A O 1
ATOM 3447 N N . ARG A 1 442 ? -5.556 25.469 -49.513 1.00 28.72 442 ARG A N 1
ATOM 3448 C CA . ARG A 1 442 ? -4.413 26.081 -48.822 1.00 28.72 442 ARG A CA 1
ATOM 3449 C C . ARG A 1 442 ? -4.587 27.607 -48.768 1.00 28.72 442 ARG A C 1
ATOM 3451 O O . ARG A 1 442 ? -4.869 28.214 -49.800 1.00 28.72 442 ARG A O 1
ATOM 3458 N N . ARG A 1 443 ? -4.288 28.235 -47.628 1.00 26.73 443 ARG A N 1
ATOM 3459 C CA . ARG A 1 443 ? -3.794 29.620 -47.589 1.00 26.73 443 ARG A CA 1
ATOM 3460 C C . ARG A 1 443 ? -2.557 29.706 -46.706 1.00 26.73 443 ARG A C 1
ATOM 3462 O O . ARG A 1 443 ? -2.610 29.589 -45.491 1.00 26.73 443 ARG A O 1
ATOM 3469 N N . VAL A 1 444 ? -1.445 29.905 -47.398 1.00 27.59 444 VAL A N 1
ATOM 3470 C CA . VAL A 1 444 ? -0.195 30.458 -46.894 1.00 27.59 444 VAL A CA 1
ATOM 3471 C C . VAL A 1 444 ? -0.414 31.958 -46.704 1.00 27.59 444 VAL A C 1
ATOM 3473 O O . VAL A 1 444 ? -0.861 32.624 -47.635 1.00 27.59 444 VAL A O 1
ATOM 3476 N N . ALA A 1 445 ? -0.046 32.499 -45.546 1.00 28.08 445 ALA A N 1
ATOM 3477 C CA . ALA A 1 445 ? 0.248 33.919 -45.395 1.00 28.08 445 ALA A CA 1
ATOM 3478 C C . ALA A 1 445 ? 1.531 34.067 -44.571 1.00 28.08 445 ALA A C 1
ATOM 3480 O O . ALA A 1 445 ? 1.565 33.858 -43.363 1.00 28.08 445 ALA A O 1
ATOM 3481 N N . ARG A 1 446 ? 2.616 34.377 -45.286 1.00 27.52 446 ARG A N 1
ATOM 3482 C CA . ARG A 1 446 ? 3.859 34.939 -44.750 1.00 27.52 446 ARG A CA 1
ATOM 3483 C C . ARG A 1 446 ? 3.695 36.455 -44.588 1.00 27.52 446 ARG A C 1
ATOM 3485 O O . ARG A 1 446 ? 2.972 37.058 -45.376 1.00 27.52 446 ARG A O 1
ATOM 3492 N N . ARG A 1 447 ? 4.579 37.023 -43.749 1.00 28.86 447 ARG A N 1
ATOM 3493 C CA . ARG A 1 447 ? 5.010 38.439 -43.583 1.00 28.86 447 ARG A CA 1
ATOM 3494 C C . ARG A 1 447 ? 4.392 39.109 -42.344 1.00 28.86 447 ARG A C 1
ATOM 3496 O O . ARG A 1 447 ? 3.210 38.962 -42.115 1.00 28.86 447 ARG A O 1
ATOM 3503 N N . ARG A 1 448 ? 5.120 39.875 -41.523 1.00 27.36 448 ARG A N 1
ATOM 3504 C CA . ARG A 1 448 ? 6.512 40.362 -41.567 1.00 27.36 448 ARG A CA 1
ATOM 3505 C C . ARG A 1 448 ? 6.904 40.866 -40.164 1.00 27.36 448 ARG A C 1
ATOM 3507 O O . ARG A 1 448 ? 6.078 41.402 -39.446 1.00 27.36 448 ARG A O 1
ATOM 3514 N N . ARG A 1 449 ? 8.194 40.696 -39.864 1.00 29.53 449 ARG A N 1
ATOM 3515 C CA . ARG A 1 449 ? 9.084 41.408 -38.924 1.00 29.53 449 ARG A CA 1
ATOM 3516 C C . ARG A 1 449 ? 8.540 42.671 -38.223 1.00 29.53 449 ARG A C 1
ATOM 3518 O O . ARG A 1 449 ? 8.179 43.629 -38.894 1.00 29.53 449 ARG A O 1
ATOM 3525 N N . GLY A 1 450 ? 8.736 42.722 -36.903 1.00 26.95 450 GLY A N 1
ATOM 3526 C CA . GLY A 1 450 ? 8.816 43.933 -36.080 1.00 26.95 450 GLY A CA 1
ATOM 3527 C C . GLY A 1 450 ? 9.670 43.644 -34.839 1.00 26.95 450 GLY A C 1
ATOM 3528 O O . GLY A 1 450 ? 9.479 42.629 -34.183 1.00 26.95 450 GLY A O 1
ATOM 3529 N N . ARG A 1 451 ? 10.693 44.466 -34.606 1.00 29.55 451 ARG A N 1
ATOM 3530 C CA . ARG A 1 451 ? 11.765 44.318 -33.608 1.00 29.55 451 ARG A CA 1
ATOM 3531 C C . ARG A 1 451 ? 11.345 44.835 -32.217 1.00 29.55 451 ARG A C 1
ATOM 3533 O O . ARG A 1 451 ? 10.669 45.847 -32.155 1.00 29.55 451 ARG A O 1
ATOM 3540 N N . ARG A 1 452 ? 11.965 44.234 -31.183 1.00 28.84 452 ARG A N 1
ATOM 3541 C CA . ARG A 1 452 ? 12.357 44.771 -29.851 1.00 28.84 452 ARG A CA 1
ATOM 3542 C C . ARG A 1 452 ? 11.260 45.159 -28.841 1.00 28.84 452 ARG A C 1
ATOM 3544 O O . ARG A 1 452 ? 10.569 46.140 -29.051 1.00 28.84 452 ARG A O 1
ATOM 3551 N N . ALA A 1 453 ? 11.274 44.504 -27.673 1.00 28.28 453 ALA A N 1
ATOM 3552 C CA . ALA A 1 453 ? 11.485 45.132 -26.354 1.00 28.28 453 ALA A CA 1
ATOM 3553 C C . ALA A 1 453 ? 11.568 44.060 -25.240 1.00 28.28 453 ALA A C 1
ATOM 3555 O O . ALA A 1 453 ? 10.971 42.992 -25.350 1.00 28.28 453 ALA A O 1
ATOM 3556 N N . HIS A 1 454 ? 12.359 44.344 -24.207 1.00 30.22 454 HIS A N 1
ATOM 3557 C CA . HIS A 1 454 ? 12.613 43.522 -23.021 1.00 30.22 454 HIS A CA 1
ATOM 3558 C C . HIS A 1 454 ? 11.465 43.586 -21.983 1.00 30.22 454 HIS A C 1
ATOM 3560 O O . HIS A 1 454 ? 11.043 44.689 -21.661 1.00 30.22 454 HIS A O 1
ATOM 3566 N N . ALA A 1 455 ? 11.122 42.413 -21.410 1.00 27.91 455 ALA A N 1
ATOM 3567 C CA . ALA A 1 455 ? 10.614 42.105 -20.043 1.00 27.91 455 ALA A CA 1
ATOM 3568 C C . ALA A 1 455 ? 9.256 42.695 -19.549 1.00 27.91 455 ALA A C 1
ATOM 3570 O O . ALA A 1 455 ? 8.792 43.670 -20.130 1.00 27.91 455 ALA A O 1
ATOM 3571 N N . PRO A 1 456 ? 8.618 42.184 -18.455 1.00 40.16 456 PRO A N 1
ATOM 3572 C CA . PRO A 1 456 ? 8.848 40.973 -17.642 1.00 40.16 456 PRO A CA 1
ATOM 3573 C C . PRO A 1 456 ? 7.589 40.069 -17.466 1.00 40.16 456 PRO A C 1
ATOM 3575 O O . PRO A 1 456 ? 6.550 40.255 -18.092 1.00 40.16 456 PRO A O 1
ATOM 3578 N N . ALA A 1 457 ? 7.736 39.037 -16.629 1.00 41.69 457 ALA A N 1
ATOM 3579 C CA . ALA A 1 457 ? 6.758 38.022 -16.246 1.00 41.69 457 ALA A CA 1
ATOM 3580 C C . ALA A 1 457 ? 5.496 38.558 -15.537 1.00 41.69 457 ALA A C 1
ATOM 3582 O O . ALA A 1 457 ? 5.575 39.496 -14.751 1.00 41.69 457 ALA A O 1
ATOM 3583 N N . GLY A 1 458 ? 4.367 37.869 -15.749 1.00 40.50 458 GLY A N 1
ATOM 3584 C CA . GLY A 1 458 ? 3.143 38.009 -14.950 1.00 40.50 458 GLY A CA 1
ATOM 3585 C C . GLY A 1 458 ? 1.872 38.057 -15.795 1.00 40.50 458 GLY A C 1
ATOM 3586 O O . GLY A 1 458 ? 1.429 39.143 -16.123 1.00 40.50 458 GLY A O 1
ATOM 3587 N N . ASP A 1 459 ? 1.331 36.891 -16.185 1.00 37.31 459 ASP A N 1
ATOM 3588 C CA . ASP A 1 459 ? -0.118 36.645 -16.400 1.00 37.31 459 ASP A CA 1
ATOM 3589 C C . ASP A 1 459 ? -0.372 35.331 -17.166 1.00 37.31 459 ASP A C 1
ATOM 3591 O O . ASP A 1 459 ? -0.808 35.299 -18.321 1.00 37.31 459 ASP A O 1
ATOM 3595 N N . ARG A 1 460 ? -0.109 34.189 -16.519 1.00 35.75 460 ARG A N 1
ATOM 3596 C CA . ARG A 1 460 ? -0.607 32.882 -17.000 1.00 35.75 460 ARG A CA 1
ATOM 3597 C C . ARG A 1 460 ? -1.487 32.124 -16.005 1.00 35.75 460 ARG A C 1
ATOM 3599 O O . ARG A 1 460 ? -2.116 31.151 -16.404 1.00 35.75 460 ARG A O 1
ATOM 3606 N N . GLU A 1 461 ? -1.669 32.619 -14.782 1.00 40.34 461 GLU A N 1
ATOM 3607 C CA . GLU A 1 461 ? -2.485 31.931 -13.767 1.00 40.34 461 GLU A CA 1
ATOM 3608 C C . GLU A 1 461 ? -3.973 32.321 -13.757 1.00 40.34 461 GLU A C 1
ATOM 3610 O O . GLU A 1 461 ? -4.802 31.584 -13.230 1.00 40.34 461 GLU A O 1
ATOM 3615 N N . ARG A 1 462 ? -4.389 33.401 -14.431 1.00 39.78 462 ARG A N 1
ATOM 3616 C CA . ARG A 1 462 ? -5.806 33.826 -14.419 1.00 39.78 462 ARG A CA 1
ATOM 3617 C C . ARG A 1 462 ? -6.720 33.145 -15.443 1.00 39.78 462 ARG A C 1
ATOM 3619 O O . ARG A 1 462 ? -7.926 33.373 -15.421 1.00 39.78 462 ARG A O 1
ATOM 3626 N N . ARG A 1 463 ? -6.201 32.283 -16.328 1.00 37.25 463 ARG A N 1
ATOM 3627 C CA . ARG A 1 463 ? -7.021 31.600 -17.358 1.00 37.25 463 ARG A CA 1
ATOM 3628 C C . ARG A 1 463 ? -7.355 30.134 -17.069 1.00 37.25 463 ARG A C 1
ATOM 3630 O O . ARG A 1 463 ? -8.164 29.565 -17.796 1.00 37.25 463 ARG A O 1
ATOM 3637 N N . LEU A 1 464 ? -6.826 29.547 -15.993 1.00 39.72 464 LEU A N 1
ATOM 3638 C CA . LEU A 1 464 ? -7.159 28.171 -15.585 1.00 39.72 464 LEU A CA 1
ATOM 3639 C C . LEU A 1 464 ? -8.271 28.093 -14.524 1.00 39.72 464 LEU A C 1
ATOM 3641 O O . LEU A 1 464 ? -8.964 27.082 -14.443 1.00 39.72 464 LEU A O 1
ATOM 3645 N N . LEU A 1 465 ? -8.563 29.187 -13.814 1.00 41.16 465 LEU A N 1
ATOM 3646 C CA . LEU A 1 465 ? -9.615 29.216 -12.787 1.00 41.16 465 LEU A CA 1
ATOM 3647 C C . LEU A 1 465 ? -11.048 29.360 -13.333 1.00 41.16 465 LEU A C 1
ATOM 3649 O O . LEU A 1 465 ? -12.008 29.144 -12.598 1.00 41.16 465 LEU A O 1
ATOM 3653 N N . HIS A 1 466 ? -11.235 29.630 -14.629 1.00 39.88 466 HIS A N 1
ATOM 3654 C CA . HIS A 1 466 ? -12.579 29.817 -15.197 1.00 39.88 466 HIS A CA 1
ATOM 3655 C C . HIS A 1 466 ? -13.227 28.552 -15.789 1.00 39.88 466 HIS A C 1
ATOM 3657 O O . HIS A 1 466 ? -14.411 28.578 -16.126 1.00 39.88 466 HIS A O 1
ATOM 3663 N N . ARG A 1 467 ? -12.499 27.427 -15.889 1.00 39.47 467 ARG A N 1
ATOM 3664 C CA . ARG A 1 467 ? -13.047 26.146 -16.390 1.00 39.47 467 ARG A CA 1
ATOM 3665 C C . ARG A 1 467 ? -13.448 25.150 -15.296 1.00 39.47 467 ARG A C 1
ATOM 3667 O O . ARG A 1 467 ? -14.259 24.272 -15.575 1.00 39.47 467 ARG A O 1
ATOM 3674 N N . ALA A 1 468 ? -12.985 25.328 -14.058 1.00 40.91 468 ALA A N 1
ATOM 3675 C CA . ALA A 1 468 ? -13.362 24.478 -12.921 1.00 40.91 468 ALA A CA 1
ATOM 3676 C C . ALA A 1 468 ? -14.682 24.905 -12.233 1.00 40.91 468 ALA A C 1
ATOM 3678 O O . ALA A 1 468 ? -15.350 24.085 -11.605 1.00 40.91 468 ALA A O 1
ATOM 3679 N N . GLY A 1 469 ? -15.126 26.157 -12.406 1.00 41.94 469 GLY A N 1
ATOM 3680 C CA . GLY A 1 469 ? -16.348 26.687 -11.774 1.00 41.94 469 GLY A CA 1
ATOM 3681 C C . GLY A 1 469 ? -17.680 26.285 -12.428 1.00 41.94 469 GLY A C 1
ATOM 3682 O O . GLY A 1 469 ? -18.737 26.474 -11.835 1.00 41.94 469 GLY A O 1
ATOM 3683 N N . LEU A 1 470 ? -17.669 25.699 -13.630 1.00 40.94 470 LEU A N 1
ATOM 3684 C CA . LEU A 1 470 ? -18.891 25.455 -14.420 1.00 40.94 470 LEU A CA 1
ATOM 3685 C C . LEU A 1 470 ? -19.453 24.026 -14.333 1.00 40.94 470 LEU A C 1
ATOM 3687 O O . LEU A 1 470 ? -20.522 23.761 -14.882 1.00 40.94 470 LEU A O 1
ATOM 3691 N N . ARG A 1 471 ? -18.798 23.107 -13.608 1.00 40.81 471 ARG A N 1
ATOM 3692 C CA . ARG A 1 471 ? -19.327 21.745 -13.377 1.00 40.81 471 ARG A CA 1
ATOM 3693 C C . ARG A 1 471 ? -20.033 21.558 -12.029 1.00 40.81 471 ARG A C 1
ATOM 3695 O O . ARG A 1 471 ? -20.834 20.639 -11.905 1.00 40.81 471 ARG A O 1
ATOM 3702 N N . ARG A 1 472 ? -19.856 22.468 -11.062 1.00 42.22 472 ARG A N 1
ATOM 3703 C CA . ARG A 1 472 ? -20.533 22.395 -9.748 1.00 42.22 472 ARG A CA 1
ATOM 3704 C C . ARG A 1 472 ? -21.954 22.985 -9.723 1.00 42.22 472 ARG A C 1
ATOM 3706 O O . ARG A 1 472 ? -22.702 22.708 -8.792 1.00 42.22 472 ARG A O 1
ATOM 3713 N N . HIS A 1 473 ? -22.381 23.705 -10.766 1.00 39.00 473 HIS A N 1
ATOM 3714 C CA . HIS A 1 473 ? -23.712 24.335 -10.810 1.00 39.00 473 HIS A CA 1
ATOM 3715 C C . HIS A 1 473 ? -24.827 23.502 -11.471 1.00 39.00 473 HIS A C 1
ATOM 3717 O O . HIS A 1 473 ? -25.997 23.856 -11.347 1.00 39.00 473 HIS A O 1
ATOM 3723 N N . ARG A 1 474 ? -24.513 22.375 -12.130 1.00 39.09 474 ARG A N 1
ATOM 3724 C CA . ARG A 1 474 ? -25.529 21.509 -12.772 1.00 39.09 474 ARG A CA 1
ATOM 3725 C C . ARG A 1 474 ? -26.032 20.347 -11.907 1.00 39.09 474 ARG A C 1
ATOM 3727 O O . ARG A 1 474 ? -27.056 19.768 -12.242 1.00 39.09 474 ARG A O 1
ATOM 3734 N N . ALA A 1 475 ? -25.395 20.060 -10.771 1.00 41.47 475 ALA A N 1
ATOM 3735 C CA . ALA A 1 475 ? -25.831 18.994 -9.858 1.00 41.47 475 ALA A CA 1
ATOM 3736 C C . ALA A 1 475 ? -26.789 19.468 -8.742 1.00 41.47 475 ALA A C 1
ATOM 3738 O O . ALA A 1 475 ? -27.452 18.646 -8.116 1.00 41.47 475 ALA A O 1
ATOM 3739 N N . ARG A 1 476 ? -26.922 20.785 -8.506 1.00 40.34 476 ARG A N 1
ATOM 3740 C CA . ARG A 1 476 ? -27.804 21.339 -7.454 1.00 40.34 476 ARG A CA 1
ATOM 3741 C C . ARG A 1 476 ? -29.237 21.663 -7.903 1.00 40.34 476 ARG A C 1
ATOM 3743 O O . ARG A 1 476 ? -30.086 21.882 -7.051 1.00 40.34 476 ARG A O 1
ATOM 3750 N N . HIS A 1 477 ? -29.548 21.608 -9.201 1.00 40.19 477 HIS A N 1
ATOM 3751 C CA . HIS A 1 477 ? -30.905 21.880 -9.711 1.00 40.19 477 HIS A CA 1
ATOM 3752 C C . HIS A 1 477 ? -31.783 20.635 -9.944 1.00 40.19 477 HIS A C 1
ATOM 3754 O O . HIS A 1 477 ? -32.943 20.781 -10.312 1.00 40.19 477 HIS A O 1
ATOM 3760 N N . ALA A 1 478 ? -31.290 19.419 -9.679 1.00 41.38 478 ALA A N 1
ATOM 3761 C CA . ALA A 1 478 ? -32.054 18.181 -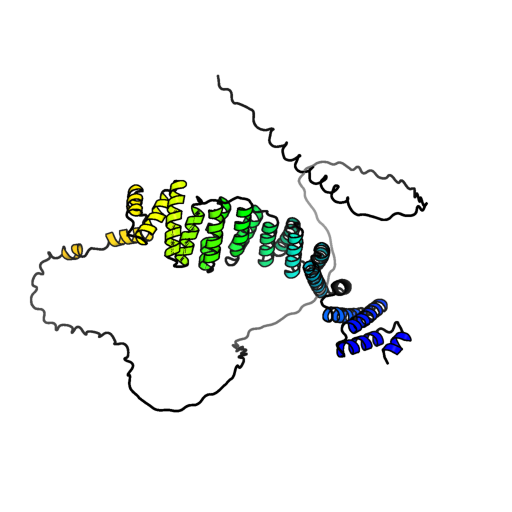9.896 1.00 41.38 478 ALA A CA 1
ATOM 3762 C C . ALA A 1 478 ? -32.699 17.581 -8.625 1.00 41.38 478 ALA A C 1
ATOM 3764 O O . ALA A 1 478 ? -33.353 16.547 -8.712 1.00 41.38 478 ALA A O 1
ATOM 3765 N N . ARG A 1 479 ? -32.550 18.208 -7.445 1.00 40.59 479 ARG A N 1
ATOM 3766 C CA . ARG A 1 479 ? -33.083 17.684 -6.165 1.00 40.59 479 ARG A CA 1
ATOM 3767 C C . ARG A 1 479 ? -34.271 18.458 -5.569 1.00 40.59 479 ARG A C 1
ATOM 3769 O O . ARG A 1 479 ? -34.748 18.079 -4.511 1.00 40.59 479 ARG A O 1
ATOM 3776 N N . HIS A 1 480 ? -34.814 19.466 -6.260 1.00 39.78 480 HIS A N 1
ATOM 3777 C CA . HIS A 1 480 ? -35.954 20.265 -5.766 1.00 39.78 480 HIS A CA 1
ATOM 3778 C C . HIS A 1 480 ? -37.299 20.038 -6.485 1.00 39.78 480 HIS A C 1
ATOM 3780 O O . HIS A 1 480 ? -38.227 20.812 -6.285 1.00 39.78 480 HIS A O 1
ATOM 3786 N N . ALA A 1 481 ? -37.459 18.971 -7.277 1.00 39.41 481 ALA A N 1
ATOM 3787 C CA . ALA A 1 481 ? -38.688 18.733 -8.054 1.00 39.41 481 ALA A CA 1
ATOM 3788 C C . ALA A 1 481 ? -39.493 17.475 -7.658 1.00 39.41 481 ALA A C 1
ATOM 3790 O O . ALA A 1 481 ? -40.231 16.941 -8.482 1.00 39.41 481 ALA A O 1
ATOM 3791 N N . ARG A 1 482 ? -39.381 16.981 -6.416 1.00 39.75 482 ARG A N 1
ATOM 3792 C CA . ARG A 1 482 ? -40.254 15.907 -5.896 1.00 39.75 482 ARG A CA 1
ATOM 3793 C C . ARG A 1 482 ? -40.547 16.075 -4.405 1.00 39.75 482 ARG A C 1
ATOM 3795 O O . ARG A 1 482 ? -39.991 15.359 -3.587 1.00 39.75 482 ARG A O 1
ATOM 3802 N N . ALA A 1 483 ? -41.421 17.017 -4.068 1.00 40.00 483 ALA A N 1
ATOM 3803 C CA . ALA A 1 483 ? -42.186 17.004 -2.819 1.00 40.00 483 ALA A CA 1
ATOM 3804 C C . ALA A 1 483 ? -43.285 18.070 -2.899 1.00 40.00 483 ALA A C 1
ATOM 3806 O O . ALA A 1 483 ? -43.025 19.230 -2.612 1.00 40.00 483 ALA A O 1
ATOM 3807 N N . THR A 1 484 ? -44.486 17.702 -3.351 1.00 38.69 484 THR A N 1
ATOM 3808 C CA . THR A 1 484 ? -45.765 18.357 -2.998 1.00 38.69 484 THR A CA 1
ATOM 3809 C C . THR A 1 484 ? -46.921 17.614 -3.676 1.00 38.69 484 THR A C 1
ATOM 3811 O O . THR A 1 484 ? -47.394 18.015 -4.729 1.00 38.69 484 THR A O 1
ATOM 3814 N N . VAL A 1 485 ? -47.411 16.534 -3.061 1.00 38.06 485 VAL A N 1
ATOM 3815 C CA . VAL A 1 485 ? -48.836 16.167 -3.156 1.00 38.06 485 VAL A CA 1
ATOM 3816 C C . VAL A 1 485 ? -49.279 15.705 -1.767 1.00 38.06 485 VAL A C 1
ATOM 3818 O O . VAL A 1 485 ? -48.806 14.701 -1.243 1.00 38.06 485 VAL A O 1
ATOM 3821 N N . ARG A 1 486 ? -50.134 16.524 -1.153 1.00 38.75 486 ARG A N 1
ATOM 3822 C CA . ARG A 1 486 ? -50.848 16.320 0.118 1.00 38.75 486 ARG A CA 1
ATOM 3823 C C . ARG A 1 486 ? -51.967 15.278 -0.076 1.00 38.75 486 ARG A C 1
ATOM 3825 O O . ARG A 1 486 ? -52.587 15.310 -1.137 1.00 38.75 486 ARG A O 1
ATOM 3832 N N . PRO A 1 487 ? -52.335 14.465 0.932 1.00 48.22 487 PRO A N 1
ATOM 3833 C CA . PRO A 1 487 ? -53.608 13.754 0.926 1.00 48.22 487 PRO A CA 1
ATOM 3834 C C . PRO A 1 487 ? -54.697 14.624 1.578 1.00 48.22 487 PRO A C 1
ATOM 3836 O O . PRO A 1 487 ? -54.513 15.142 2.681 1.00 48.22 487 PRO A O 1
ATOM 3839 N N . ALA A 1 488 ? -55.834 14.785 0.901 1.00 42.81 488 ALA A N 1
ATOM 3840 C CA . ALA A 1 488 ? -57.067 15.299 1.491 1.00 42.81 488 ALA A CA 1
ATOM 3841 C C . ALA A 1 488 ? -57.978 14.115 1.856 1.00 42.81 488 ALA A C 1
ATOM 3843 O O . ALA A 1 488 ? -58.130 13.181 1.073 1.00 42.81 488 ALA A O 1
ATOM 3844 N N . ARG A 1 489 ? -58.530 14.153 3.073 1.00 46.38 489 ARG A N 1
ATOM 3845 C CA . ARG A 1 489 ? -59.564 13.247 3.596 1.00 46.38 489 ARG A CA 1
ATOM 3846 C C . ARG A 1 489 ? -60.971 13.719 3.181 1.00 46.38 489 ARG A C 1
ATOM 3848 O O . ARG A 1 489 ? -61.161 14.928 3.060 1.00 46.38 489 ARG A O 1
ATOM 3855 N N . ARG A 1 490 ? -61.913 12.758 3.239 1.00 41.94 490 ARG A N 1
ATOM 3856 C CA . ARG A 1 490 ? -63.398 12.818 3.198 1.00 41.94 490 ARG A CA 1
ATOM 3857 C C . ARG A 1 490 ? -63.982 12.855 1.778 1.00 41.94 490 ARG A C 1
ATOM 3859 O O . ARG A 1 490 ? -63.468 13.593 0.949 1.00 41.94 490 ARG A O 1
ATOM 3866 N N . ASP A 1 491 ? -64.963 12.030 1.415 1.00 45.94 491 ASP A N 1
ATOM 3867 C CA . ASP A 1 491 ? -66.042 11.387 2.197 1.00 45.94 491 ASP A CA 1
ATOM 3868 C C . ASP A 1 491 ? -66.073 9.851 2.149 1.00 45.94 491 ASP A C 1
ATOM 3870 O O . ASP A 1 491 ? -65.608 9.271 1.139 1.00 45.94 491 ASP A O 1
#

pLDDT: mean 71.32, std 26.36, range [25.88, 97.19]

Radius of gyration: 41.97 Å; Cα contacts (8 Å, |Δi|>4): 415; chains: 1; bounding box: 112×109×116 Å

Foldseek 3Di:
DLVVVCVVPVLPLVSLQVVLVVCVVVVVLVSSLVSLVSSLVSCVVVVVLVSSLVSLVVSCVSCVLPLVSLQVSLVSCVVVVNLQSSLVSLLSSLVNCVVVVVLVSSLVSLVSSCVSPVQDLSSLLSNCSSCLSVLNLVVSLVSLVVNCVVPVPDLSSLLSNLVSCLSNLVLVSNVVSQVVSCVVPVQSLVSLLSSLVSCVVVVNLVVSLVSLLVCLVSCLVVVNLVSSLVSLVSSCVSPLLPLSSLVSQLVSCVSVVPLVSNLVSLVSNLVSCVVVVVLVSNLASLLVNCVSCVPDVVSVVVNVVSPHHDDDVVVVVVVVVVVVDDDPVNVVPPPPDDPDDDDDDDDDDPPDDPPDDDDDDDDDDDDDDDDDDDDDDDDDDDDDDDDDDDDDDDDDDDDDDDDDDDDDDDDDDDDDDDDDDDDDDDDDDDDDDDDDDDDDDDDDDDDDDDDDDDDDDDDDPPPPVPPVPPPVPPVVPPPPPDDDDDDDDDD

Nearest PDB structures (foldseek):
  1w3b-assembly1_B  TM=3.827E-01  e=6.510E-10  Homo sapiens
  8tar-assembly1_U  TM=4.322E-01  e=4.813E-06  Homo sapiens
  6q6h-assembly1_V  TM=4.078E-01  e=2.665E-06  Homo sapiens
  4r7s-assembly1_A  TM=4.396E-01  e=1.120E-05  Parabacteroides merdae ATCC 43184
  5nnp-assembly2_E  TM=2.136E-01  e=3.736E-06  Thermochaetoides thermophila DSM 1495

Solvent-accessible surface area (backbone atoms only — not comparable to full-atom values): 30176 Å² total; per-residue (Å²): 111,58,80,57,48,47,71,76,43,75,77,48,33,66,56,32,38,55,47,13,55,52,27,47,75,69,66,40,57,71,62,13,43,54,30,31,51,55,17,24,56,37,24,52,73,71,66,41,55,69,63,17,49,55,38,41,48,53,43,32,69,77,38,71,84,44,45,69,55,29,43,52,43,14,56,49,29,49,73,71,72,36,43,68,63,12,19,50,31,17,27,56,26,13,50,53,29,41,75,70,68,40,32,69,68,11,41,56,25,15,51,58,11,32,76,58,38,71,82,43,64,69,31,53,52,49,36,40,55,35,23,46,76,70,73,41,12,60,62,37,28,57,56,33,52,51,43,32,69,78,38,81,81,48,62,67,53,42,51,51,30,22,50,24,24,50,68,47,66,38,61,70,59,16,50,53,44,41,50,60,44,27,76,76,38,66,84,57,50,67,59,50,55,56,45,32,52,47,29,48,74,76,64,41,52,67,60,22,34,54,52,49,59,71,44,40,64,57,32,50,74,66,70,36,34,68,60,53,37,54,54,27,49,59,46,35,77,76,40,69,56,46,55,62,28,36,55,48,38,38,53,31,26,59,74,68,69,38,65,71,62,26,50,57,38,32,55,54,33,29,57,17,16,61,75,71,64,39,60,71,58,24,30,47,32,34,40,54,44,43,73,77,45,70,86,50,64,66,50,51,54,55,26,53,75,74,71,38,73,64,65,53,72,69,54,46,50,49,48,51,52,55,69,68,45,82,48,77,66,63,70,67,69,73,80,84,70,81,81,75,87,74,79,92,73,96,70,86,78,81,82,82,79,79,82,73,79,82,77,80,87,82,81,85,87,84,85,87,84,81,91,80,91,77,88,82,84,89,83,91,78,88,85,86,78,89,84,90,81,89,84,89,88,78,89,87,85,83,86,92,81,88,82,89,81,90,81,87,86,88,89,84,84,87,83,82,89,77,91,86,78,89,78,89,81,81,88,83,84,88,83,85,89,82,91,83,90,85,83,88,80,90,79,87,83,86,88,79,93,85,85,89,85,84,87,83,91,89,86,77,76,82,73,65,66,71,71,68,66,70,67,70,70,71,71,71,75,76,78,81,85,82,86,87,84,83,88,84,84,88,134

Secondary structure (DSSP, 8-state):
-HHHHHHH-TT-HHHHHHHHHHHHHTT-HHHHHHHHHHHHHHHHHHT-HHHHHHHHHHHHHH-TT-HHHHHHHHHHHHHTT-HHHHHHHHHHHHHHHHHTT-HHHHHHHHHHHHHH-TT-HHHHHHHHHHHHHHT-HHHHHHHHHHHHHH-TT-HHHHHHHHHHHHHTT-HHHHHHHHHHHHHH-GGGGGHHHHHHHHHHHHT-HHHHHHHHHHHHHHHHHTT-HHHHHHHHHHHHHH-TT-HHHHHHHHHHHHHHT-HHHHHHHHHHHHHHHHHHT-HHHHHHHHHHHHHH-TT-HHHHHHHHHTTS----HHHHHHHHHHHHSPPHHHHHS--------------PPPP----PPPPPPP-------------------------------------------------------------------------------------------------SSTTTTTSSTTSSSSSSSSSSSS---PPPP--